Protein AF-0000000068163350 (afdb_homodimer)

Secondary structure (DSSP, 8-state):
------EEEEE--GGGHHHHHHHHHHHHHTTSSS-HHHHHS-TTS-HHHHHHHHHHHHT--PPTTTS-TT-GGGEEEEEETT--EEEEEEEEEGGGS-HHHHHHHHHHHHHHHH---HHHHHHHHHHHHHHHHHHGGGTTSTT-EEEEEEEE-GGGTTTTHHHHHHHHHHHHHHHTT-SEEEEEEETT-HHHHHHHHHTT-EEEEEEE-HHHHHHHSSSEEEEEEEE--/------EEEEE--GGGHHHHHHHHHHHHHTTSSS-HHHHHS-TTS-HHHHHHHHHHHHT--PPTTTS-TT-GGGEEEEEETT--EEEEEEEEEGGGS-HHHHHHHHHHHHHHHH---HHHHHHHHHHHHHHHHHHGGG-SSTTEEEEEEEEE-GGGTTTTHHHHHHHHHHHHHHHTT-SEEEEEEETT-HHHHHHHHHTT-EEEEEEE-HHHHHHHSSSEEEEEEEE--

Radius of gyration: 25.05 Å; Cα contacts (8 Å, |Δi|>4): 836; chains: 2; bounding box: 51×84×63 Å

pLDDT: mean 87.74, std 12.0, range [38.09, 98.81]

Structure (mmCIF, N/CA/C/O backbone):
data_AF-0000000068163350-model_v1
#
loop_
_entity.id
_entity.type
_entity.pdbx_description
1 polymer 'Acetyltransferase, GNAT superfamily protein'
#
loop_
_atom_site.group_PDB
_atom_site.id
_atom_site.type_symbol
_atom_site.label_atom_id
_atom_site.label_alt_id
_atom_site.label_comp_id
_atom_site.label_asym_id
_atom_site.label_entity_id
_atom_site.label_seq_id
_atom_site.pdbx_PDB_ins_code
_atom_site.Cartn_x
_atom_site.Cartn_y
_atom_site.Cartn_z
_atom_site.occupancy
_atom_site.B_iso_or_equiv
_atom_site.auth_seq_id
_atom_site.auth_comp_id
_atom_site.auth_asym_id
_atom_site.auth_atom_id
_atom_site.pdbx_PDB_model_num
ATOM 1 N N . MET A 1 1 ? 13.766 -48.375 0.654 1 38.12 1 MET A N 1
ATOM 2 C CA . MET A 1 1 ? 14.25 -47 0.5 1 38.12 1 MET A CA 1
ATOM 3 C C . MET A 1 1 ? 13.414 -46.25 -0.526 1 38.12 1 MET A C 1
ATOM 5 O O . MET A 1 1 ? 13.406 -46.594 -1.707 1 38.12 1 MET A O 1
ATOM 9 N N . SER A 1 2 ? 12.18 -45.844 -0.335 1 43.16 2 SER A N 1
ATOM 10 C CA . SER A 1 2 ? 11.203 -45.375 -1.315 1 43.16 2 SER A CA 1
ATOM 11 C C . SER A 1 2 ? 11.812 -44.375 -2.285 1 43.16 2 SER A C 1
ATOM 13 O O . SER A 1 2 ? 12.555 -43.5 -1.875 1 43.16 2 SER A O 1
ATOM 15 N N . ALA A 1 3 ? 12.133 -44.719 -3.373 1 49.19 3 ALA A N 1
ATOM 16 C CA . ALA A 1 3 ? 12.852 -44 -4.426 1 49.19 3 ALA A CA 1
ATOM 17 C C . ALA A 1 3 ? 12.414 -42.562 -4.488 1 49.19 3 ALA A C 1
ATOM 19 O O . ALA A 1 3 ? 11.219 -42.25 -4.578 1 49.19 3 ALA A O 1
ATOM 20 N N . SER A 1 4 ? 13.055 -41.594 -3.83 1 62.38 4 SER A N 1
ATOM 21 C CA . SER A 1 4 ? 12.805 -40.156 -3.846 1 62.38 4 SER A CA 1
ATOM 22 C C . SER A 1 4 ? 12.422 -39.688 -5.242 1 62.38 4 SER A C 1
ATOM 24 O O . SER A 1 4 ? 13.133 -39.938 -6.211 1 62.38 4 SER A O 1
ATOM 26 N N . THR A 1 5 ? 11.047 -39.531 -5.512 1 73.94 5 THR A N 1
ATOM 27 C CA . THR A 1 5 ? 10.539 -39 -6.773 1 73.94 5 THR A CA 1
ATOM 28 C C . THR A 1 5 ? 11.406 -37.844 -7.273 1 73.94 5 THR A C 1
ATOM 30 O O . THR A 1 5 ? 11.727 -36.938 -6.512 1 73.94 5 THR A O 1
ATOM 33 N N . LYS A 1 6 ? 12.039 -38.125 -8.344 1 87.94 6 LYS A N 1
ATOM 34 C CA . LYS A 1 6 ? 12.836 -37.062 -8.969 1 87.94 6 LYS A CA 1
ATOM 35 C C . LYS A 1 6 ? 11.953 -36.094 -9.766 1 87.94 6 LYS A C 1
ATOM 37 O O . LYS A 1 6 ? 11.055 -36.531 -10.5 1 87.94 6 LYS A O 1
ATOM 42 N N . PHE A 1 7 ? 11.977 -34.812 -9.484 1 96.81 7 PHE A N 1
ATOM 43 C CA . PHE A 1 7 ? 11.211 -33.812 -10.188 1 96.81 7 PHE A CA 1
ATOM 44 C C . PHE A 1 7 ? 12.109 -33 -11.117 1 96.81 7 PHE A C 1
ATOM 46 O O . PHE A 1 7 ? 13.297 -32.812 -10.844 1 96.81 7 PHE A O 1
ATOM 53 N N . THR A 1 8 ? 11.594 -32.656 -12.273 1 97.31 8 THR A N 1
ATOM 54 C CA . THR A 1 8 ? 12.211 -31.656 -13.156 1 97.31 8 THR A CA 1
ATOM 55 C C . THR A 1 8 ? 11.281 -30.469 -13.359 1 97.31 8 THR A C 1
ATOM 57 O O . THR A 1 8 ? 10.07 -30.578 -13.195 1 97.31 8 THR A O 1
ATOM 60 N N . VAL A 1 9 ? 11.875 -29.312 -13.57 1 98.44 9 VAL A N 1
ATOM 61 C CA . VAL A 1 9 ? 11.094 -28.109 -13.82 1 98.44 9 VAL A CA 1
ATOM 62 C C . VAL A 1 9 ? 11.281 -27.672 -15.273 1 98.44 9 VAL A C 1
ATOM 64 O O . VAL A 1 9 ? 12.398 -27.688 -15.797 1 98.44 9 VAL A O 1
ATOM 67 N N . ARG A 1 10 ? 10.211 -27.328 -15.914 1 98.12 10 ARG A N 1
ATOM 68 C CA . ARG A 1 10 ? 10.242 -26.828 -17.281 1 98.12 10 ARG A CA 1
ATOM 69 C C . ARG A 1 10 ? 9.32 -25.625 -17.453 1 98.12 10 ARG A C 1
ATOM 71 O O . ARG A 1 10 ? 8.453 -25.391 -16.609 1 98.12 10 ARG A O 1
ATOM 78 N N . ALA A 1 11 ? 9.578 -24.891 -18.578 1 97.5 11 ALA A N 1
ATOM 79 C CA . ALA A 1 11 ? 8.609 -23.875 -18.969 1 97.5 11 ALA A CA 1
ATOM 80 C C . ALA A 1 11 ? 7.266 -24.516 -19.328 1 97.5 11 ALA A C 1
ATOM 82 O O . ALA A 1 11 ? 7.219 -25.625 -19.875 1 97.5 11 ALA A O 1
ATOM 83 N N . ALA A 1 12 ? 6.238 -23.781 -19.062 1 97.25 12 ALA A N 1
ATOM 84 C CA . ALA A 1 12 ? 4.906 -24.281 -19.391 1 97.25 12 ALA A CA 1
ATOM 85 C C . ALA A 1 12 ? 4.648 -24.219 -20.891 1 97.25 12 ALA A C 1
ATOM 87 O O . ALA A 1 12 ? 5.34 -23.5 -21.609 1 97.25 12 ALA A O 1
ATOM 88 N N . THR A 1 13 ? 3.717 -25.062 -21.344 1 95.44 13 THR A N 1
ATOM 89 C CA . THR A 1 13 ? 3.141 -25 -22.688 1 95.44 13 THR A CA 1
ATOM 90 C C . THR A 1 13 ? 1.628 -24.797 -22.609 1 95.44 13 THR A C 1
ATOM 92 O O . THR A 1 13 ? 1.036 -24.891 -21.531 1 95.44 13 THR A O 1
ATOM 95 N N . ARG A 1 14 ? 1.037 -24.594 -23.766 1 94.5 14 ARG A N 1
ATOM 96 C CA . ARG A 1 14 ? -0.408 -24.406 -23.844 1 94.5 14 ARG A CA 1
ATOM 97 C C . ARG A 1 14 ? -1.145 -25.625 -23.281 1 94.5 14 ARG A C 1
ATOM 99 O O . ARG A 1 14 ? -2.223 -25.484 -22.703 1 94.5 14 ARG A O 1
ATOM 106 N N . GLU A 1 15 ? -0.552 -26.75 -23.422 1 96.88 15 GLU A N 1
ATOM 107 C CA . GLU A 1 15 ? -1.179 -28 -22.984 1 96.88 15 GLU A CA 1
ATOM 108 C C . GLU A 1 15 ? -1.305 -28.047 -21.469 1 96.88 15 GLU A C 1
ATOM 110 O O . GLU A 1 15 ? -2.078 -28.844 -20.938 1 96.88 15 GLU A O 1
ATOM 115 N N . ASP A 1 16 ? -0.624 -27.188 -20.781 1 98.12 16 ASP A N 1
ATOM 116 C CA . ASP A 1 16 ? -0.662 -27.172 -19.312 1 98.12 16 ASP A CA 1
ATOM 117 C C . ASP A 1 16 ? -1.823 -26.312 -18.812 1 98.12 16 ASP A C 1
ATOM 119 O O . ASP A 1 16 ? -2.02 -26.188 -17.594 1 98.12 16 ASP A O 1
ATOM 123 N N . GLY A 1 17 ? -2.607 -25.75 -19.641 1 97.81 17 GLY A N 1
ATOM 124 C CA . GLY A 1 17 ? -3.639 -24.781 -19.328 1 97.81 17 GLY A CA 1
ATOM 125 C C . GLY A 1 17 ? -4.512 -25.188 -18.156 1 97.81 17 GLY A C 1
ATOM 126 O O . GLY A 1 17 ? -4.559 -24.484 -17.141 1 97.81 17 GLY A O 1
ATOM 127 N N . PRO A 1 18 ? -5.184 -26.328 -18.25 1 98.19 18 PRO A N 1
ATOM 128 C CA . PRO A 1 18 ? -6.066 -26.766 -17.172 1 98.19 18 PRO A CA 1
ATOM 129 C C . PRO A 1 18 ? -5.32 -26.969 -15.852 1 98.19 18 PRO A C 1
ATOM 131 O O . PRO A 1 18 ? -5.84 -26.656 -14.781 1 98.19 18 PRO A O 1
ATOM 134 N N . PHE A 1 19 ? -4.168 -27.516 -15.984 1 98.5 19 PHE A N 1
ATOM 135 C CA . PHE A 1 19 ? -3.377 -27.734 -14.781 1 98.5 19 PHE A CA 1
ATOM 136 C C . PHE A 1 19 ? -3 -26.391 -14.148 1 98.5 19 PHE A C 1
ATOM 138 O O . PHE A 1 19 ? -3.07 -26.25 -12.922 1 98.5 19 PHE A O 1
ATOM 145 N N . LEU A 1 20 ? -2.576 -25.406 -14.969 1 98.56 20 LEU A N 1
ATOM 146 C CA . LEU A 1 20 ? -2.201 -24.094 -14.461 1 98.56 20 LEU A CA 1
ATOM 147 C C . LEU A 1 20 ? -3.408 -23.375 -13.867 1 98.56 20 LEU A C 1
ATOM 149 O O . LEU A 1 20 ? -3.271 -22.625 -12.898 1 98.56 20 LEU A O 1
ATOM 153 N N . ALA A 1 21 ? -4.555 -23.625 -14.391 1 98.06 21 ALA A N 1
ATOM 154 C CA . ALA A 1 21 ? -5.781 -23.109 -13.797 1 98.06 21 ALA A CA 1
ATOM 155 C C . ALA A 1 21 ? -5.984 -23.656 -12.391 1 98.06 21 ALA A C 1
ATOM 157 O O . ALA A 1 21 ? -6.379 -22.938 -11.477 1 98.06 21 ALA A O 1
ATOM 158 N N . TRP A 1 22 ? -5.707 -24.938 -12.297 1 98 22 TRP A N 1
ATOM 159 C CA . TRP A 1 22 ? -5.766 -25.547 -10.969 1 98 22 TRP A CA 1
ATOM 160 C C . TRP A 1 22 ? -4.766 -24.875 -10.031 1 98 22 TRP A C 1
ATOM 162 O O . TRP A 1 22 ? -5.094 -24.594 -8.875 1 98 22 TRP A O 1
ATOM 172 N N . VAL A 1 23 ? -3.572 -24.625 -10.484 1 98.25 23 VAL A N 1
ATOM 173 C CA . VAL A 1 23 ? -2.547 -23.969 -9.68 1 98.25 23 VAL A CA 1
ATOM 174 C C . VAL A 1 23 ? -3.029 -22.594 -9.234 1 98.25 23 VAL A C 1
ATOM 176 O O . VAL A 1 23 ? -2.92 -22.234 -8.062 1 98.25 23 VAL A O 1
ATOM 179 N N . LEU A 1 24 ? -3.529 -21.859 -10.18 1 96.62 24 LEU A N 1
ATOM 180 C CA . LEU A 1 24 ? -4.055 -20.531 -9.906 1 96.62 24 LEU A CA 1
ATOM 181 C C . LEU A 1 24 ? -5.121 -20.578 -8.82 1 96.62 24 LEU A C 1
ATOM 183 O O . LEU A 1 24 ? -5.074 -19.797 -7.871 1 96.62 24 LEU A O 1
ATOM 187 N N . LEU A 1 25 ? -6.02 -21.469 -8.961 1 95.56 25 LEU A N 1
ATOM 188 C CA . LEU A 1 25 ? -7.129 -21.578 -8.016 1 95.56 25 LEU A CA 1
ATOM 189 C C . LEU A 1 25 ? -6.625 -21.984 -6.633 1 95.56 25 LEU A C 1
ATOM 191 O O . LEU A 1 25 ? -7.008 -21.375 -5.633 1 95.56 25 LEU A O 1
ATOM 195 N N . GLN A 1 26 ? -5.789 -22.984 -6.594 1 95.06 26 GLN A N 1
ATOM 196 C CA . GLN A 1 26 ? -5.289 -23.484 -5.32 1 95.06 26 GLN A CA 1
ATOM 197 C C . GLN A 1 26 ? -4.445 -22.438 -4.609 1 95.06 26 GLN A C 1
ATOM 199 O O . GLN A 1 26 ? -4.57 -22.234 -3.4 1 95.06 26 GLN A O 1
ATOM 204 N N . ALA A 1 27 ? -3.564 -21.859 -5.371 1 94.75 27 ALA A N 1
ATOM 205 C CA . ALA A 1 27 ? -2.732 -20.812 -4.793 1 94.75 27 ALA A CA 1
ATOM 206 C C . ALA A 1 27 ? -3.586 -19.656 -4.27 1 94.75 27 ALA A C 1
ATOM 208 O O . ALA A 1 27 ? -3.303 -19.094 -3.211 1 94.75 27 ALA A O 1
ATOM 209 N N . GLY A 1 28 ? -4.59 -19.234 -4.992 1 91.69 28 GLY A N 1
ATOM 210 C CA . GLY A 1 28 ? -5.477 -18.156 -4.594 1 91.69 28 GLY A CA 1
ATOM 211 C C . GLY A 1 28 ? -6.258 -18.469 -3.332 1 91.69 28 GLY A C 1
ATOM 212 O O . GLY A 1 28 ? -6.77 -17.547 -2.676 1 91.69 28 GLY A O 1
ATOM 213 N N . ARG A 1 29 ? -6.395 -19.719 -2.986 1 90.44 29 ARG A N 1
ATOM 214 C CA . ARG A 1 29 ? -7.125 -20.141 -1.798 1 90.44 29 ARG A CA 1
ATOM 215 C C . ARG A 1 29 ? -6.238 -20.094 -0.559 1 90.44 29 ARG A C 1
ATOM 217 O O . ARG A 1 29 ? -6.734 -19.953 0.561 1 90.44 29 ARG A O 1
ATOM 224 N N . SER A 1 30 ? -4.938 -20.125 -0.828 1 89.81 30 SER A N 1
ATOM 225 C CA . SER A 1 30 ? -4.031 -20.281 0.304 1 89.81 30 SER A CA 1
ATOM 226 C C . SER A 1 30 ? -4.453 -21.453 1.183 1 89.81 30 SER A C 1
ATOM 228 O O . SER A 1 30 ? -4.605 -22.578 0.696 1 89.81 30 SER A O 1
ATOM 230 N N . GLN A 1 31 ? -4.668 -21.25 2.543 1 86.38 31 GLN A N 1
ATOM 231 C CA . GLN A 1 31 ? -5.062 -22.344 3.441 1 86.38 31 GLN A CA 1
ATOM 232 C C . GLN A 1 31 ? -6.578 -22.391 3.613 1 86.38 31 GLN A C 1
ATOM 234 O O . GLN A 1 31 ? -7.094 -23.203 4.379 1 86.38 31 GLN A O 1
ATOM 239 N N . HIS A 1 32 ? -7.312 -21.578 2.881 1 87.12 32 HIS A N 1
ATOM 240 C CA . HIS A 1 32 ? -8.758 -21.438 3.045 1 87.12 32 HIS A CA 1
ATOM 241 C C . HIS A 1 32 ? -9.5 -22.281 2.008 1 87.12 32 HIS A C 1
ATOM 243 O O . HIS A 1 32 ? -8.953 -22.594 0.95 1 87.12 32 HIS A O 1
ATOM 249 N N . PRO A 1 33 ? -10.75 -22.625 2.35 1 86.12 33 PRO A N 1
ATOM 250 C CA . PRO A 1 33 ? -11.531 -23.391 1.381 1 86.12 33 PRO A CA 1
ATOM 251 C C . PRO A 1 33 ? -11.922 -22.562 0.154 1 86.12 33 PRO A C 1
ATOM 253 O O . PRO A 1 33 ? -12.125 -23.125 -0.928 1 86.12 33 PRO A O 1
ATOM 256 N N . ARG A 1 34 ? -12.117 -21.281 0.378 1 86.75 34 ARG A N 1
ATOM 257 C 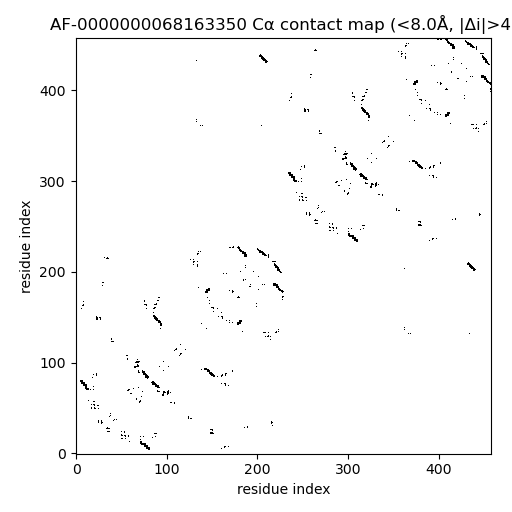CA . ARG A 1 34 ? -12.359 -20.328 -0.693 1 86.75 34 ARG A CA 1
ATOM 258 C C . ARG A 1 34 ? -11.336 -19.188 -0.657 1 86.75 34 ARG A C 1
ATOM 260 O O . ARG A 1 34 ? -10.867 -18.812 0.416 1 86.75 34 ARG A O 1
ATOM 267 N N . GLY A 1 35 ? -11.055 -18.812 -1.9 1 85.25 35 GLY A N 1
ATOM 268 C CA . GLY A 1 35 ? -10.031 -17.797 -1.957 1 85.25 35 GLY A CA 1
ATOM 269 C C . GLY A 1 35 ? -10.336 -16.688 -2.959 1 85.25 35 GLY A C 1
ATOM 270 O O . GLY A 1 35 ? -11.5 -16.328 -3.148 1 85.25 35 GLY A O 1
ATOM 271 N N . LEU A 1 36 ? -9.336 -16.203 -3.486 1 83.06 36 LEU A N 1
ATOM 272 C CA . LEU A 1 36 ? -9.352 -14.992 -4.305 1 83.06 36 LEU A CA 1
ATOM 273 C C . LEU A 1 36 ? -10.359 -15.117 -5.445 1 83.06 36 LEU A C 1
ATOM 275 O O . LEU A 1 36 ? -11.258 -14.289 -5.578 1 83.06 36 LEU A O 1
ATOM 279 N N . PHE A 1 37 ? -10.297 -16.125 -6.195 1 88.75 37 PHE A N 1
ATOM 280 C CA . PHE A 1 37 ? -11.062 -16.219 -7.434 1 88.75 37 PHE A CA 1
ATOM 281 C C . PHE A 1 37 ? -12.508 -16.609 -7.152 1 88.75 37 PHE A C 1
ATOM 283 O O . PHE A 1 37 ? -13.422 -16.156 -7.852 1 88.75 37 PHE A O 1
ATOM 290 N N . GLU A 1 38 ? -12.703 -17.438 -6.152 1 87.12 38 GLU A N 1
ATOM 291 C CA . GLU A 1 38 ? -14.062 -17.766 -5.754 1 87.12 38 GLU A CA 1
ATOM 292 C C . GLU A 1 38 ? -14.805 -16.531 -5.234 1 87.12 38 GLU A C 1
ATOM 294 O O . GLU A 1 38 ? -16.016 -16.391 -5.445 1 87.12 38 GLU A O 1
ATOM 299 N N . ARG A 1 39 ? -14.109 -15.734 -4.633 1 80.06 39 ARG A N 1
ATOM 300 C CA . ARG A 1 39 ? -14.734 -14.57 -4.012 1 80.06 39 ARG A CA 1
ATOM 301 C C . ARG A 1 39 ? -14.93 -13.445 -5.027 1 80.06 39 ARG A C 1
ATOM 303 O O . ARG A 1 39 ? -15.922 -12.711 -4.965 1 80.06 39 ARG A O 1
ATOM 310 N N . VAL A 1 40 ? -14.016 -13.266 -5.895 1 78 40 VAL A N 1
ATOM 311 C CA . VAL A 1 40 ? -14.086 -12.203 -6.887 1 78 40 VAL A CA 1
ATOM 312 C C . VAL A 1 40 ? -15.109 -12.555 -7.957 1 78 40 VAL A C 1
ATOM 314 O O . VAL A 1 40 ? -15.914 -11.703 -8.367 1 78 40 VAL A O 1
ATOM 317 N N . LEU A 1 41 ? -15.023 -13.742 -8.453 1 82.62 41 LEU A N 1
ATOM 318 C CA . LEU A 1 41 ? -15.914 -14.148 -9.531 1 82.62 41 LEU A CA 1
ATOM 319 C C . LEU A 1 41 ? -17.281 -14.547 -8.992 1 82.62 41 LEU A C 1
ATOM 321 O O . LEU A 1 41 ? -18.25 -14.672 -9.75 1 82.62 41 LEU A O 1
ATOM 325 N N . GLY A 1 42 ? -17.328 -14.461 -7.699 1 73.06 42 GLY A N 1
ATOM 326 C CA . GLY A 1 42 ? -18.625 -14.672 -7.07 1 73.06 42 GLY A CA 1
ATOM 327 C C . GLY A 1 42 ? -18.953 -16.141 -6.852 1 73.06 42 GLY A C 1
ATOM 328 O O . GLY A 1 42 ? -18.234 -17.016 -7.332 1 73.06 42 GLY A O 1
ATOM 329 N N . SER A 1 43 ? -20 -16.328 -6.105 1 72.62 43 SER A N 1
ATOM 330 C CA . SER A 1 43 ? -20.422 -17.641 -5.648 1 72.62 43 SER A CA 1
ATOM 331 C C . SER A 1 43 ? -21.281 -18.344 -6.695 1 72.62 43 SER A C 1
ATOM 333 O O . SER A 1 43 ? -21.766 -19.453 -6.461 1 72.62 43 SER A O 1
ATOM 335 N N . LYS A 1 44 ? -21.312 -17.766 -7.84 1 79.38 44 LYS A N 1
ATOM 336 C CA . LYS A 1 44 ? -22.281 -18.359 -8.758 1 79.38 44 LYS A CA 1
ATOM 337 C C . LYS A 1 44 ? -21.641 -19.484 -9.578 1 79.38 44 LYS A C 1
ATOM 339 O O . LYS A 1 44 ? -22.344 -20.234 -10.25 1 79.38 44 LYS A O 1
ATOM 344 N N . TYR A 1 45 ? -20.438 -19.656 -9.555 1 89.69 45 TYR A N 1
ATOM 345 C CA . TYR A 1 45 ? -19.766 -20.688 -10.344 1 89.69 45 TYR A CA 1
ATOM 346 C C . TYR A 1 45 ? -19.375 -21.875 -9.477 1 89.69 45 TYR A C 1
ATOM 348 O O . TYR A 1 45 ? -18.938 -21.703 -8.336 1 89.69 45 TYR A O 1
ATOM 356 N N . THR A 1 46 ? -19.609 -23.062 -10.047 1 92.25 46 THR A N 1
ATOM 357 C CA . THR A 1 46 ? -19.016 -24.25 -9.445 1 92.25 46 THR A CA 1
ATOM 358 C C . THR A 1 46 ? -17.5 -24.234 -9.602 1 92.25 46 THR A C 1
ATOM 360 O O . THR A 1 46 ? -16.953 -23.422 -10.359 1 92.25 46 THR A O 1
ATOM 363 N N . GLU A 1 47 ? -16.828 -25.062 -8.844 1 93.5 47 GLU A N 1
ATOM 364 C CA . GLU A 1 47 ? -15.375 -25.141 -8.977 1 93.5 47 GLU A CA 1
ATOM 365 C C . GLU A 1 47 ? -14.977 -25.5 -10.406 1 93.5 47 GLU A C 1
ATOM 367 O O . GLU A 1 47 ? -14.008 -24.953 -10.938 1 93.5 47 GLU A O 1
ATOM 372 N N . GLU A 1 48 ? -15.711 -26.453 -10.992 1 95.25 48 GLU A N 1
ATOM 373 C CA . GLU A 1 48 ? -15.422 -26.859 -12.367 1 95.25 48 GLU A CA 1
ATOM 374 C C . GLU A 1 48 ? -15.547 -25.672 -13.328 1 95.25 48 GLU A C 1
ATOM 376 O O . GLU A 1 48 ? -14.719 -25.516 -14.227 1 95.25 48 GLU A O 1
ATOM 381 N N . GLN A 1 49 ? -16.547 -24.938 -13.164 1 95 49 GLN A N 1
ATOM 382 C CA . GLN A 1 49 ? -16.766 -23.766 -14 1 95 49 GLN A CA 1
ATOM 383 C C . GLN A 1 49 ? -15.664 -22.719 -13.781 1 95 49 GLN A C 1
ATOM 385 O O . GLN A 1 49 ? -15.203 -22.094 -14.742 1 95 49 GLN A O 1
ATOM 390 N N . LEU A 1 50 ? -15.297 -22.562 -12.555 1 95.25 50 LEU A N 1
ATOM 391 C CA . LEU A 1 50 ? -14.227 -21.625 -12.234 1 95.25 50 LEU A CA 1
ATOM 392 C C . LEU A 1 50 ? -12.922 -22.047 -12.914 1 95.25 50 LEU A C 1
ATOM 394 O O . LEU A 1 50 ? -12.211 -21.219 -13.469 1 95.25 50 LEU A O 1
ATOM 398 N N . LEU A 1 51 ? -12.695 -23.312 -12.875 1 97.12 51 LEU A N 1
ATOM 399 C CA . LEU A 1 51 ? -11.484 -23.828 -13.5 1 97.12 51 LEU A CA 1
ATOM 400 C C . LEU A 1 51 ? -11.508 -23.578 -15.008 1 97.12 51 LEU A C 1
ATOM 402 O O . LEU A 1 51 ? -10.477 -23.312 -15.617 1 97.12 51 LEU A O 1
ATOM 406 N N . THR A 1 52 ? -12.648 -23.688 -15.594 1 97 52 THR A N 1
ATOM 407 C CA . THR A 1 52 ? -12.797 -23.406 -17.016 1 97 52 THR A CA 1
ATOM 408 C C . THR A 1 52 ? -12.508 -21.938 -17.312 1 97 52 THR A C 1
ATOM 410 O O . THR A 1 52 ? -11.781 -21.609 -18.25 1 97 52 THR A O 1
ATOM 413 N N . ILE A 1 53 ? -13.055 -21.078 -16.484 1 96.38 53 ILE A N 1
ATOM 414 C CA . ILE A 1 53 ? -12.828 -19.641 -16.656 1 96.38 53 ILE A CA 1
ATOM 415 C C . ILE A 1 53 ? -11.344 -19.328 -16.484 1 96.38 53 ILE A C 1
ATOM 417 O O . ILE A 1 53 ? -10.766 -18.609 -17.297 1 96.38 53 ILE A O 1
ATOM 421 N N . LEU A 1 54 ? -10.758 -19.875 -15.438 1 96.94 54 LEU A N 1
ATOM 422 C CA . LEU A 1 54 ? -9.344 -19.625 -15.18 1 96.94 54 LEU A CA 1
ATOM 423 C C . LEU A 1 54 ? -8.477 -20.156 -16.312 1 96.94 54 LEU A C 1
ATOM 425 O O . LEU A 1 54 ? -7.441 -19.578 -16.641 1 96.94 54 LEU A O 1
ATOM 429 N N . THR A 1 55 ? -8.883 -21.297 -16.922 1 97.88 55 THR A N 1
ATOM 430 C CA . THR A 1 55 ? -8.172 -21.828 -18.078 1 97.88 55 THR A CA 1
ATOM 431 C C . THR A 1 55 ? -8.211 -20.828 -19.234 1 97.88 55 THR A C 1
ATOM 433 O O . THR A 1 55 ? -7.215 -20.656 -19.938 1 97.88 55 THR A O 1
ATOM 436 N N . ASP A 1 56 ? -9.305 -20.188 -19.391 1 96 56 ASP A N 1
ATOM 437 C CA . ASP A 1 56 ? -9.422 -19.172 -20.438 1 96 56 ASP A CA 1
ATOM 438 C C . ASP A 1 56 ? -8.453 -18.016 -20.188 1 96 56 ASP A C 1
ATOM 440 O O . ASP A 1 56 ? -7.906 -17.453 -21.141 1 96 56 ASP A O 1
ATOM 444 N N . PHE A 1 57 ? -8.289 -17.641 -18.938 1 94.94 57 PHE A N 1
ATOM 445 C CA . PHE A 1 57 ? -7.328 -16.594 -18.625 1 94.94 57 PHE A CA 1
ATOM 446 C C . PHE A 1 57 ? -5.91 -17.047 -18.984 1 94.94 57 PHE A C 1
ATOM 448 O O . PHE A 1 57 ? -5.125 -16.266 -19.516 1 94.94 57 PHE A O 1
ATOM 455 N N . ILE A 1 58 ? -5.629 -18.266 -18.688 1 95.56 58 ILE A N 1
ATOM 456 C CA . ILE A 1 58 ? -4.301 -18.828 -18.891 1 95.56 58 ILE A CA 1
ATOM 457 C C . ILE A 1 58 ? -3.996 -18.906 -20.391 1 95.56 58 ILE A C 1
ATOM 459 O O . ILE A 1 58 ? -2.885 -18.594 -20.812 1 95.56 58 ILE A O 1
ATOM 463 N N . LEU A 1 59 ? -4.98 -19.266 -21.141 1 94.69 59 LEU A N 1
ATOM 464 C CA . LEU A 1 59 ? -4.773 -19.516 -22.547 1 94.69 59 LEU A CA 1
ATOM 465 C C . LEU A 1 59 ? -5.102 -18.281 -23.391 1 94.69 59 LEU A C 1
ATOM 467 O O . LEU A 1 59 ? -5.379 -18.391 -24.578 1 94.69 59 LEU A O 1
ATOM 471 N N . ASP A 1 60 ? -5.156 -17.219 -22.672 1 86.31 60 ASP A N 1
ATOM 472 C CA . ASP A 1 60 ? -5.43 -15.977 -23.391 1 86.31 60 ASP A CA 1
ATOM 473 C C . ASP A 1 60 ? -4.531 -15.844 -24.625 1 86.31 60 ASP A C 1
ATOM 475 O O . ASP A 1 60 ? -3.367 -16.234 -24.594 1 86.31 60 ASP A O 1
ATOM 479 N N . GLU A 1 61 ? -5.043 -15.266 -25.734 1 79.25 61 GLU A N 1
ATOM 480 C CA . GLU A 1 61 ? -4.379 -15.234 -27.031 1 79.25 61 GLU A CA 1
ATOM 481 C C . GLU A 1 61 ? -3.578 -13.945 -27.219 1 79.25 61 GLU A C 1
ATOM 483 O O . GLU A 1 61 ? -3.195 -13.602 -28.328 1 79.25 61 GLU A O 1
ATOM 488 N N . SER A 1 62 ? -3.498 -13.258 -26.188 1 72.75 62 SER A N 1
ATOM 489 C CA . SER A 1 62 ? -2.676 -12.055 -26.297 1 72.75 62 SER A CA 1
ATOM 490 C C . SER A 1 62 ? -1.261 -12.391 -26.75 1 72.75 62 SER A C 1
ATOM 492 O O . SER A 1 62 ? -0.767 -13.492 -26.5 1 72.75 62 SER A O 1
ATOM 494 N N . PRO A 1 63 ? -0.787 -11.398 -27.656 1 64.94 63 PRO A N 1
ATOM 495 C CA . PRO A 1 63 ? 0.607 -11.633 -28.031 1 64.94 63 PRO A CA 1
ATOM 496 C C . PRO A 1 63 ? 1.527 -11.805 -26.828 1 64.94 63 PRO A C 1
ATOM 498 O O . PRO A 1 63 ? 1.241 -11.281 -25.75 1 64.94 63 PRO A O 1
ATOM 501 N N . GLU A 1 64 ? 2.561 -12.555 -27.125 1 59.41 64 GLU A N 1
ATOM 502 C CA . GLU A 1 64 ? 3.562 -12.781 -26.094 1 59.41 64 GLU A CA 1
ATOM 503 C C . GLU A 1 64 ? 4.078 -11.469 -25.516 1 59.41 64 GLU A C 1
ATOM 505 O O . GLU A 1 64 ? 4.395 -10.539 -26.266 1 59.41 64 GLU A O 1
ATOM 510 N N . GLY A 1 65 ? 4.125 -11.281 -24.328 1 60.75 65 GLY A N 1
ATOM 511 C CA . GLY A 1 65 ? 4.648 -10.094 -23.672 1 60.75 65 GLY A CA 1
ATOM 512 C C . GLY A 1 65 ? 3.564 -9.102 -23.281 1 60.75 65 GLY A C 1
ATOM 513 O O . GLY A 1 65 ? 3.812 -8.172 -22.516 1 60.75 65 GLY A O 1
ATOM 514 N N . THR A 1 66 ? 2.408 -9.281 -23.859 1 65.56 66 THR A N 1
ATOM 515 C CA . THR A 1 66 ? 1.397 -8.258 -23.609 1 65.56 66 THR A CA 1
ATOM 516 C C . THR A 1 66 ? 0.276 -8.812 -22.734 1 65.56 66 THR A C 1
ATOM 518 O O . THR A 1 66 ? -0.586 -8.062 -22.266 1 65.56 66 THR A O 1
ATOM 521 N N . GLY A 1 67 ? 0.388 -10.055 -22.5 1 81.62 67 GLY A N 1
ATOM 522 C CA . GLY A 1 67 ? -0.708 -10.641 -21.75 1 81.62 67 GLY A CA 1
ATOM 523 C C . GLY A 1 67 ? -0.598 -10.383 -20.25 1 81.62 67 GLY A C 1
ATOM 524 O O . GLY A 1 67 ? 0.25 -9.609 -19.812 1 81.62 67 GLY A O 1
ATOM 525 N N . SER A 1 68 ? -1.625 -10.867 -19.562 1 90.06 68 SER A N 1
ATOM 526 C CA . SER A 1 68 ? -1.627 -10.758 -18.109 1 90.06 68 SER A CA 1
ATOM 527 C C . SER A 1 68 ? -0.662 -11.75 -17.469 1 90.06 68 SER A C 1
ATOM 529 O O . SER A 1 68 ? -0.041 -12.555 -18.172 1 90.06 68 SER A O 1
ATOM 531 N N . PHE A 1 69 ? -0.502 -11.594 -16.234 1 90.06 69 PHE A N 1
ATOM 532 C CA . PHE A 1 69 ? 0.391 -12.484 -15.492 1 90.06 69 PHE A CA 1
ATOM 533 C C . PHE A 1 69 ? -0.109 -13.922 -15.547 1 90.06 69 PHE A C 1
ATOM 535 O O . PHE A 1 69 ? 0.646 -14.859 -15.281 1 90.06 69 PHE A O 1
ATOM 542 N N . THR A 1 70 ? -1.335 -14.117 -15.984 1 94.19 70 THR A N 1
ATOM 543 C CA . THR A 1 70 ? -1.916 -15.453 -16.016 1 94.19 70 THR A CA 1
ATOM 544 C C . THR A 1 70 ? -1.519 -16.203 -17.281 1 94.19 70 THR A C 1
ATOM 546 O O . THR A 1 70 ? -1.721 -17.406 -17.391 1 94.19 70 THR A O 1
ATOM 549 N N . HIS A 1 71 ? -0.961 -15.477 -18.234 1 94.06 71 HIS A N 1
ATOM 550 C CA . HIS A 1 71 ? -0.612 -16.109 -19.5 1 94.06 71 HIS A CA 1
ATOM 551 C C . HIS A 1 71 ? 0.323 -17.297 -19.297 1 94.06 71 HIS A C 1
ATOM 553 O O . HIS A 1 71 ? 1.312 -17.188 -18.562 1 94.06 71 HIS A O 1
ATOM 559 N N . TRP A 1 72 ? 0.084 -18.375 -20.016 1 94.5 72 TRP A N 1
ATOM 560 C CA . TRP A 1 72 ? 0.797 -19.625 -19.812 1 94.5 72 TRP A CA 1
ATOM 561 C C . TRP A 1 72 ? 2.291 -19.453 -20.062 1 94.5 72 TRP A C 1
ATOM 563 O O . TRP A 1 72 ? 3.113 -20.141 -19.453 1 94.5 72 TRP A O 1
ATOM 573 N N . GLY A 1 73 ? 2.66 -18.531 -20.844 1 92.19 73 GLY A N 1
ATOM 574 C CA . GLY A 1 73 ? 4.039 -18.344 -21.266 1 92.19 73 GLY A CA 1
ATOM 575 C C . GLY A 1 73 ? 4.965 -17.938 -20.141 1 92.19 73 GLY A C 1
ATOM 576 O O . GLY A 1 73 ? 6.188 -18.062 -20.25 1 92.19 73 GLY A O 1
ATOM 577 N N . GLY A 1 74 ? 4.461 -17.531 -19 1 93.31 74 GLY A N 1
ATOM 578 C CA . GLY A 1 74 ? 5.277 -17.109 -17.875 1 93.31 74 GLY A CA 1
ATOM 579 C C . GLY A 1 74 ? 5.352 -18.156 -16.781 1 93.31 74 GLY A C 1
ATOM 580 O O . GLY A 1 74 ? 5.992 -17.938 -15.75 1 93.31 74 GLY A O 1
ATOM 581 N N . TRP A 1 75 ? 4.805 -19.328 -17.047 1 96.75 75 TRP A N 1
ATOM 582 C CA . TRP A 1 75 ? 4.66 -20.297 -15.984 1 96.75 75 TRP A CA 1
ATOM 583 C C . TRP A 1 75 ? 5.773 -21.344 -16.031 1 96.75 75 TRP A C 1
ATOM 585 O O . TRP A 1 75 ? 6.34 -21.594 -17.109 1 96.75 75 TRP A O 1
ATOM 595 N N . PHE A 1 76 ? 6.066 -21.875 -14.898 1 98.5 76 PHE A N 1
ATOM 596 C CA . PHE A 1 76 ? 6.949 -23.016 -14.688 1 98.5 76 PHE A CA 1
ATOM 597 C C . PHE A 1 76 ? 6.176 -24.219 -14.148 1 98.5 76 PHE A C 1
ATOM 599 O O . PHE A 1 76 ? 5.309 -24.062 -13.289 1 98.5 76 PHE A O 1
ATOM 606 N N . VAL A 1 77 ? 6.523 -25.359 -14.688 1 98.81 77 VAL A N 1
ATOM 607 C CA . VAL A 1 77 ? 5.852 -26.594 -14.273 1 98.81 77 VAL A CA 1
ATOM 608 C C . VAL A 1 77 ? 6.879 -27.594 -13.758 1 98.81 77 VAL A C 1
ATOM 610 O O . VAL A 1 77 ? 7.883 -27.859 -14.422 1 98.81 77 VAL A O 1
ATOM 613 N N . ALA A 1 78 ? 6.645 -28.031 -12.555 1 98.62 78 ALA A N 1
ATOM 614 C CA . ALA A 1 78 ? 7.391 -29.188 -12.047 1 98.62 78 ALA A CA 1
ATOM 615 C C . ALA A 1 78 ? 6.672 -30.484 -12.367 1 98.62 78 ALA A C 1
ATOM 617 O O . ALA A 1 78 ? 5.453 -30.594 -12.211 1 98.62 78 ALA A O 1
ATOM 618 N N . GLN A 1 79 ? 7.434 -31.453 -12.844 1 98.19 79 GLN A N 1
ATOM 619 C CA . GLN A 1 79 ? 6.82 -32.719 -13.203 1 98.19 79 GLN A CA 1
ATOM 620 C C . GLN A 1 79 ? 7.707 -33.906 -12.797 1 98.19 79 GLN A C 1
ATOM 622 O O . GLN A 1 79 ? 8.914 -33.75 -12.617 1 98.19 79 GLN A O 1
ATOM 627 N N . THR A 1 80 ? 7.039 -35.031 -12.609 1 97.25 80 THR A N 1
ATOM 628 C CA . THR A 1 80 ? 7.758 -36.281 -12.352 1 97.25 80 THR A CA 1
ATOM 629 C C . THR A 1 80 ? 8.398 -36.812 -13.633 1 97.25 80 THR A C 1
ATOM 631 O O . THR A 1 80 ? 8.188 -36.25 -14.719 1 97.25 80 THR A O 1
ATOM 634 N N . GLU A 1 81 ? 9.164 -37.812 -13.438 1 95.12 81 GLU A N 1
ATOM 635 C CA . GLU A 1 81 ? 9.852 -38.438 -14.57 1 95.12 81 GLU A CA 1
ATOM 636 C C . GLU A 1 81 ? 8.859 -38.938 -15.617 1 95.12 81 GLU A C 1
ATOM 638 O O . GLU A 1 81 ? 9.148 -38.906 -16.812 1 95.12 81 GLU A O 1
ATOM 643 N N . ASP A 1 82 ? 7.727 -39.375 -15.203 1 94.81 82 ASP A N 1
ATOM 644 C CA . ASP A 1 82 ? 6.73 -39.906 -16.109 1 94.81 82 ASP A CA 1
ATOM 645 C C . ASP A 1 82 ? 5.859 -38.812 -16.719 1 94.81 82 ASP A C 1
ATOM 647 O O . ASP A 1 82 ? 4.891 -39.094 -17.422 1 94.81 82 ASP A O 1
ATOM 651 N N . GLY A 1 83 ? 6.117 -37.562 -16.375 1 95.38 83 GLY A N 1
ATOM 652 C CA . GLY A 1 83 ? 5.441 -36.438 -17 1 95.38 83 GLY A CA 1
ATOM 653 C C . GLY A 1 83 ? 4.25 -35.938 -16.203 1 95.38 83 GLY A C 1
ATOM 654 O O . GLY A 1 83 ? 3.541 -35.031 -16.641 1 95.38 83 GLY A O 1
ATOM 655 N N . THR A 1 84 ? 4.078 -36.594 -15.039 1 97.12 84 THR A N 1
ATOM 656 C CA . THR A 1 84 ? 2.975 -36.125 -14.203 1 97.12 84 THR A CA 1
ATOM 657 C C . THR A 1 84 ? 3.266 -34.75 -13.633 1 97.12 84 THR A C 1
ATOM 659 O O . THR A 1 84 ? 4.332 -34.5 -13.062 1 97.12 84 THR A O 1
ATOM 662 N N . ARG A 1 85 ? 2.354 -33.812 -13.906 1 98.38 85 ARG A N 1
ATOM 663 C CA . ARG A 1 85 ? 2.506 -32.469 -13.383 1 98.38 85 ARG A CA 1
ATOM 664 C C . ARG A 1 85 ? 2.34 -32.438 -11.867 1 98.38 85 ARG A C 1
ATOM 666 O O . ARG A 1 85 ? 1.319 -32.875 -11.344 1 98.38 85 ARG A O 1
ATOM 673 N N . ALA A 1 86 ? 3.303 -31.891 -11.156 1 98.38 86 ALA A N 1
ATOM 674 C CA . ALA A 1 86 ? 3.34 -31.938 -9.695 1 98.38 86 ALA A CA 1
ATOM 675 C C . ALA A 1 86 ? 3.016 -30.578 -9.102 1 98.38 86 ALA A C 1
ATOM 677 O O . ALA A 1 86 ? 2.387 -30.484 -8.047 1 98.38 86 ALA A O 1
ATOM 678 N N . GLY A 1 87 ? 3.441 -29.531 -9.672 1 98.5 87 GLY A N 1
ATOM 679 C CA . GLY A 1 87 ? 3.24 -28.172 -9.188 1 98.5 87 GLY A CA 1
ATOM 680 C C . GLY A 1 87 ? 3.58 -27.109 -10.219 1 98.5 87 GLY A C 1
ATOM 681 O O . GLY A 1 87 ? 4.09 -27.422 -11.297 1 98.5 87 GLY A O 1
ATOM 682 N N . GLY A 1 88 ? 3.221 -25.891 -9.93 1 98.56 88 GLY A N 1
ATOM 683 C CA . GLY A 1 88 ? 3.496 -24.797 -10.836 1 98.56 88 GLY A CA 1
ATOM 684 C C . GLY A 1 88 ? 3.559 -23.453 -10.141 1 98.56 88 GLY A C 1
ATOM 685 O O . GLY A 1 88 ? 3.176 -23.328 -8.977 1 98.56 88 GLY A O 1
ATOM 686 N N . LEU A 1 89 ? 4.125 -22.547 -10.82 1 98.12 89 LEU A N 1
ATOM 687 C CA . LEU A 1 89 ? 4.117 -21.141 -10.43 1 98.12 89 LEU A CA 1
ATOM 688 C C . LEU A 1 89 ? 4.348 -20.234 -11.641 1 98.12 89 LEU A C 1
ATOM 690 O O . LEU A 1 89 ? 4.766 -20.703 -12.703 1 98.12 89 LEU A O 1
ATOM 694 N N . THR A 1 90 ? 3.98 -18.953 -11.492 1 96.38 90 THR A N 1
ATOM 695 C CA . THR A 1 90 ? 4.246 -18 -12.562 1 96.38 90 THR A CA 1
ATOM 696 C C . THR A 1 90 ? 5.348 -17.031 -12.164 1 96.38 90 THR A C 1
ATOM 698 O O . THR A 1 90 ? 5.508 -16.719 -10.984 1 96.38 90 THR A O 1
ATOM 701 N N . GLY A 1 91 ? 6.148 -16.672 -13.062 1 94.69 91 GLY A N 1
ATOM 702 C CA . GLY A 1 91 ? 7.156 -15.625 -12.953 1 94.69 91 GLY A CA 1
ATOM 703 C C . GLY A 1 91 ? 7.074 -14.594 -14.062 1 94.69 91 GLY A C 1
ATOM 704 O O . GLY A 1 91 ? 6.871 -14.938 -15.227 1 94.69 91 GLY A O 1
ATOM 705 N N . TYR A 1 92 ? 7.172 -13.32 -13.703 1 91.06 92 TYR A N 1
ATOM 706 C CA . TYR A 1 92 ? 7.059 -12.281 -14.719 1 91.06 92 TYR A CA 1
ATOM 707 C C . TYR A 1 92 ? 7.668 -10.977 -14.227 1 91.06 92 TYR A C 1
ATOM 709 O O . TYR A 1 92 ? 7.871 -10.789 -13.031 1 91.06 92 TYR A O 1
ATOM 717 N N . ALA A 1 93 ? 7.957 -10.156 -15.227 1 88.25 93 ALA A N 1
ATOM 718 C CA . ALA A 1 93 ? 8.359 -8.789 -14.914 1 88.25 93 ALA A CA 1
ATOM 719 C C . ALA A 1 93 ? 7.152 -7.922 -14.586 1 88.25 93 ALA A C 1
ATOM 721 O O . ALA A 1 93 ? 6.238 -7.781 -15.398 1 88.25 93 ALA A O 1
ATOM 722 N N . TYR A 1 94 ? 7.215 -7.332 -13.477 1 81.75 94 TYR A N 1
ATOM 723 C CA . TYR A 1 94 ? 6.07 -6.555 -13.016 1 81.75 94 TYR A CA 1
ATOM 724 C C . TYR A 1 94 ? 5.695 -5.477 -14.023 1 81.75 94 TYR A C 1
ATOM 726 O O . TYR A 1 94 ? 4.516 -5.273 -14.312 1 81.75 94 TYR A O 1
ATOM 734 N N . LYS A 1 95 ? 6.613 -4.773 -14.523 1 79.75 95 LYS A N 1
ATOM 735 C CA . LYS A 1 95 ? 6.402 -3.654 -15.438 1 79.75 95 LYS A CA 1
ATOM 736 C C . LYS A 1 95 ? 5.684 -4.109 -16.703 1 79.75 95 LYS A C 1
ATOM 738 O O . LYS A 1 95 ? 4.965 -3.328 -17.328 1 79.75 95 LYS A O 1
ATOM 743 N N . GLU A 1 96 ? 5.867 -5.352 -17.016 1 82.31 96 GLU A N 1
ATOM 744 C CA . GLU A 1 96 ? 5.34 -5.852 -18.281 1 82.31 96 GLU A CA 1
ATOM 745 C C . GLU A 1 96 ? 3.926 -6.398 -18.109 1 82.31 96 GLU A C 1
ATOM 747 O O . GLU A 1 96 ? 3.205 -6.582 -19.094 1 82.31 96 GLU A O 1
ATOM 752 N N . LYS A 1 97 ? 3.582 -6.645 -16.859 1 84.88 97 LYS A N 1
ATOM 753 C CA . LYS A 1 97 ? 2.289 -7.277 -16.625 1 84.88 97 LYS A CA 1
ATOM 754 C C . LYS A 1 97 ? 1.535 -6.57 -15.5 1 84.88 97 LYS A C 1
ATOM 756 O O . LYS A 1 97 ? 1.183 -7.191 -14.492 1 84.88 97 LYS A O 1
ATOM 761 N N . PRO A 1 98 ? 1.211 -5.379 -15.773 1 77.88 98 PRO A N 1
ATOM 762 C CA . PRO A 1 98 ? 0.454 -4.668 -14.734 1 77.88 98 PRO A CA 1
ATOM 763 C C . PRO A 1 98 ? -0.918 -5.285 -14.484 1 77.88 98 PRO A C 1
ATOM 765 O O . PRO A 1 98 ? -1.451 -5.992 -15.344 1 77.88 98 PRO A O 1
ATOM 768 N N . MET A 1 99 ? -1.466 -5.012 -13.336 1 79.81 99 MET A N 1
ATOM 769 C CA . MET A 1 99 ? -2.756 -5.562 -12.93 1 79.81 99 MET A CA 1
ATOM 770 C C . MET A 1 99 ? -3.857 -5.133 -13.891 1 79.81 99 MET A C 1
ATOM 772 O O . MET A 1 99 ? -4.844 -5.848 -14.07 1 79.81 99 MET A O 1
ATOM 776 N N . THR A 1 100 ? -3.631 -4.031 -14.531 1 79.56 100 THR A N 1
ATOM 777 C CA . THR A 1 100 ? -4.625 -3.531 -15.477 1 79.56 100 THR A CA 1
ATOM 778 C C . THR A 1 100 ? -4.789 -4.492 -16.656 1 79.56 100 THR A C 1
ATOM 780 O O . THR A 1 100 ? -5.875 -4.602 -17.219 1 79.56 100 THR A O 1
ATOM 783 N N . ASN A 1 101 ? -3.684 -5.164 -16.969 1 84.06 101 ASN A N 1
ATOM 784 C CA . ASN A 1 101 ? -3.795 -6.168 -18.031 1 84.06 101 ASN A CA 1
ATOM 785 C C . ASN A 1 101 ? -4.734 -7.301 -17.625 1 84.06 101 ASN A C 1
ATOM 787 O O . ASN A 1 101 ? -5.539 -7.766 -18.438 1 84.06 101 ASN A O 1
ATOM 791 N N . PHE A 1 102 ? -4.613 -7.652 -16.453 1 87.25 102 PHE A N 1
ATOM 792 C CA . PHE A 1 102 ? -5.488 -8.727 -15.977 1 87.25 102 PHE A CA 1
ATOM 793 C C . PHE A 1 102 ? -6.93 -8.242 -15.883 1 87.25 102 PHE A C 1
ATOM 795 O O . PHE A 1 102 ? -7.859 -8.961 -16.266 1 87.25 102 PHE A O 1
ATOM 802 N N . SER A 1 103 ? -7.098 -7.121 -15.391 1 83.81 103 SER A N 1
ATOM 803 C CA . SER A 1 103 ? -8.445 -6.57 -15.266 1 83.81 103 SER A CA 1
ATOM 804 C C . SER A 1 103 ? -9.141 -6.504 -16.625 1 83.81 103 SER A C 1
ATOM 806 O O . SER A 1 103 ? -10.32 -6.84 -16.734 1 83.81 103 SER A O 1
ATOM 808 N N . ALA A 1 104 ? -8.398 -6.074 -17.547 1 84.69 104 ALA A N 1
ATOM 809 C CA . ALA A 1 104 ? -8.953 -5.973 -18.891 1 84.69 104 ALA A CA 1
ATOM 810 C C . ALA A 1 104 ? -9.297 -7.355 -19.453 1 84.69 104 ALA A C 1
ATOM 812 O O . ALA A 1 104 ? -10.352 -7.543 -20.062 1 84.69 104 ALA A O 1
ATOM 813 N N . LEU A 1 105 ? -8.406 -8.25 -19.281 1 90.44 105 LEU A N 1
ATOM 814 C CA . LEU A 1 105 ? -8.641 -9.617 -19.734 1 90.44 105 LEU A CA 1
ATOM 815 C C . LEU A 1 105 ? -9.867 -10.211 -19.047 1 90.44 105 LEU A C 1
ATOM 817 O O . LEU A 1 105 ? -10.719 -10.805 -19.719 1 90.44 105 LEU A O 1
ATOM 821 N N . LEU A 1 106 ? -9.93 -10.078 -17.766 1 90.44 106 LEU A N 1
ATOM 822 C CA . LEU A 1 106 ? -11.047 -10.578 -16.969 1 90.44 106 LEU A CA 1
ATOM 823 C C . LEU A 1 106 ? -12.367 -10.039 -17.484 1 90.44 106 LEU A C 1
ATOM 825 O O . LEU A 1 106 ? -13.305 -10.805 -17.75 1 90.44 106 LEU A O 1
ATOM 829 N N . ALA A 1 107 ? -12.383 -8.781 -17.688 1 87.88 107 ALA A N 1
ATOM 830 C CA . ALA A 1 107 ? -13.609 -8.148 -18.172 1 87.88 107 ALA A CA 1
ATOM 831 C C . ALA A 1 107 ? -14 -8.68 -19.547 1 87.88 107 ALA A C 1
ATOM 833 O O . ALA A 1 107 ? -15.164 -9 -19.781 1 87.88 107 ALA A O 1
ATOM 834 N N . THR A 1 108 ? -13.031 -8.742 -20.375 1 90.25 108 THR A N 1
ATOM 835 C CA . THR A 1 108 ? -13.289 -9.172 -21.75 1 90.25 108 THR A CA 1
ATOM 836 C C . THR A 1 108 ? -13.781 -10.617 -21.781 1 90.25 108 THR A C 1
ATOM 838 O O . THR A 1 108 ? -14.789 -10.922 -22.406 1 90.25 108 THR A O 1
ATOM 841 N N . VAL A 1 109 ? -13.086 -11.453 -21.109 1 92.12 109 VAL A N 1
ATOM 842 C CA . VAL A 1 109 ? -13.414 -12.875 -21.125 1 92.12 109 VAL A CA 1
ATOM 843 C C . VAL A 1 109 ? -14.797 -13.094 -20.5 1 92.12 109 VAL A C 1
ATOM 845 O O . VAL A 1 109 ? -15.633 -13.805 -21.062 1 92.12 109 VAL A O 1
ATOM 848 N N . LEU A 1 110 ? -15.047 -12.492 -19.375 1 92.38 110 LEU A N 1
ATOM 849 C CA . LEU A 1 110 ? -16.312 -12.695 -18.688 1 92.38 110 LEU A CA 1
ATOM 850 C C . LEU A 1 110 ? -17.484 -12.148 -19.516 1 92.38 110 LEU A C 1
ATOM 852 O O . LEU A 1 110 ? -18.562 -12.75 -19.562 1 92.38 110 LEU A O 1
ATOM 856 N N . ALA A 1 111 ? -17.266 -11.094 -20.141 1 93.06 111 ALA A N 1
ATOM 857 C CA . ALA A 1 111 ? -18.312 -10.5 -20.969 1 93.06 111 ALA A CA 1
ATOM 858 C C . ALA A 1 111 ? -18.562 -11.336 -22.219 1 93.06 111 ALA A C 1
ATOM 860 O O . ALA A 1 111 ? -19.703 -11.625 -22.562 1 93.06 111 ALA A O 1
ATOM 861 N N . THR A 1 112 ? -17.562 -11.688 -22.906 1 94 112 THR A N 1
ATOM 862 C CA . THR A 1 112 ? -17.703 -12.273 -24.234 1 94 112 THR A CA 1
ATOM 863 C C . THR A 1 112 ? -18 -13.766 -24.141 1 94 112 THR A C 1
ATOM 865 O O . THR A 1 112 ? -18.719 -14.32 -24.984 1 94 112 THR A O 1
ATOM 868 N N . LYS A 1 113 ? -17.484 -14.398 -23.141 1 94.06 113 LYS A N 1
ATOM 869 C CA . LYS A 1 113 ? -17.594 -15.852 -23.125 1 94.06 113 LYS A CA 1
ATOM 870 C C . LYS A 1 113 ? -18.594 -16.297 -22.062 1 94.06 113 LYS A C 1
ATOM 872 O O . LYS A 1 113 ? -19.172 -17.391 -22.172 1 94.06 113 LYS A O 1
ATOM 877 N N . TYR A 1 114 ? -18.828 -15.461 -21.109 1 93.62 114 TYR A N 1
ATOM 878 C CA . TYR A 1 114 ? -19.625 -15.969 -20 1 93.62 114 TYR A CA 1
ATOM 879 C C . TYR A 1 114 ? -20.828 -15.07 -19.75 1 93.62 114 TYR A C 1
ATOM 881 O O . TYR A 1 114 ? -21.5 -15.203 -18.719 1 93.62 114 TYR A O 1
ATOM 889 N N . GLY A 1 115 ? -21.047 -14.047 -20.469 1 92.12 115 GLY A N 1
ATOM 890 C CA . GLY A 1 115 ? -22.297 -13.297 -20.531 1 92.12 115 GLY A CA 1
ATOM 891 C C . GLY A 1 115 ? -22.406 -12.25 -19.438 1 92.12 115 GLY A C 1
ATOM 892 O O . GLY A 1 115 ? -23.516 -11.859 -19.062 1 92.12 115 GLY A O 1
ATOM 893 N N . TRP A 1 116 ? -21.344 -11.922 -18.828 1 91.81 116 TRP A N 1
ATOM 894 C CA . TRP A 1 116 ? -21.406 -10.883 -17.812 1 91.81 116 TRP A CA 1
ATOM 895 C C . TRP A 1 116 ? -21.859 -9.555 -18.422 1 91.81 116 TRP A C 1
ATOM 897 O O . TRP A 1 116 ? -21.422 -9.18 -19.516 1 91.81 116 TRP A O 1
ATOM 907 N N . VAL A 1 117 ? -22.781 -8.883 -17.625 1 90.75 117 VAL A N 1
ATOM 908 C CA . VAL A 1 117 ? -23.25 -7.555 -18 1 90.75 117 VAL A CA 1
ATOM 909 C C . VAL A 1 117 ? -22.812 -6.531 -16.953 1 90.75 117 VAL A C 1
ATOM 911 O O . VAL A 1 117 ? -22.141 -6.883 -15.977 1 90.75 117 VAL A O 1
ATOM 914 N N . GLU A 1 118 ? -23.094 -5.285 -17.203 1 87.25 118 GLU A N 1
ATOM 915 C CA . GLU A 1 118 ? -22.641 -4.188 -16.359 1 87.25 118 GLU A CA 1
ATOM 916 C C . GLU A 1 118 ? -22.969 -4.445 -14.891 1 87.25 118 GLU A C 1
ATOM 918 O O . GLU A 1 118 ? -22.141 -4.199 -14.016 1 87.25 118 GLU A O 1
ATOM 923 N N . GLU A 1 119 ? -24.047 -4.961 -14.586 1 84.19 119 GLU A N 1
ATOM 924 C CA . GLU A 1 119 ? -24.516 -5.199 -13.227 1 84.19 119 GLU A CA 1
ATOM 925 C C . GLU A 1 119 ? -23.656 -6.258 -12.531 1 84.19 119 GLU A C 1
ATOM 927 O O . GLU A 1 119 ? -23.453 -6.203 -11.32 1 84.19 119 GLU A O 1
ATOM 932 N N . ASP A 1 120 ? -23.125 -7.172 -13.367 1 83.12 120 ASP A N 1
ATOM 933 C CA . ASP A 1 120 ? -22.297 -8.234 -12.812 1 83.12 120 ASP A CA 1
ATOM 934 C C . ASP A 1 120 ? -20.953 -7.691 -12.344 1 83.12 120 ASP A C 1
ATOM 936 O O . ASP A 1 120 ? -20.391 -8.164 -11.344 1 83.12 120 ASP A O 1
ATOM 940 N N . PHE A 1 121 ? -20.562 -6.645 -12.992 1 86.06 121 PHE A N 1
ATOM 941 C CA . PHE A 1 121 ? -19.234 -6.117 -12.719 1 86.06 121 PHE A CA 1
ATOM 942 C C . PHE A 1 121 ? -19.25 -5.188 -11.516 1 86.06 121 PHE A C 1
ATOM 944 O O . PHE A 1 121 ? -18.219 -4.938 -10.898 1 86.06 121 PHE A O 1
ATOM 951 N N . ALA A 1 122 ? -20.344 -4.703 -11.156 1 76.5 122 ALA A N 1
ATOM 952 C CA . ALA A 1 122 ? -20.453 -3.814 -10 1 76.5 122 ALA A CA 1
ATOM 953 C C . ALA A 1 122 ? -19.938 -4.5 -8.734 1 76.5 122 ALA A C 1
ATOM 955 O O . ALA A 1 122 ? -19.188 -3.91 -7.961 1 76.5 122 ALA A O 1
ATOM 956 N N . GLY A 1 123 ? -20.266 -5.727 -8.453 1 70.25 123 GLY A N 1
ATOM 957 C CA . GLY A 1 123 ? -19.766 -6.488 -7.32 1 70.25 123 GLY A CA 1
ATOM 958 C C . GLY A 1 123 ? -18.297 -6.828 -7.426 1 70.25 123 GLY A C 1
ATOM 959 O O . GLY A 1 123 ? -17.578 -6.852 -6.418 1 70.25 123 GLY A O 1
ATOM 960 N N . LEU A 1 124 ? -17.844 -6.969 -8.648 1 75.81 124 LEU A N 1
ATOM 961 C CA . LEU A 1 124 ? -16.453 -7.336 -8.93 1 75.81 124 LEU A CA 1
ATOM 962 C C . LEU A 1 124 ? -15.516 -6.172 -8.633 1 75.81 124 LEU A C 1
ATOM 964 O O . LEU A 1 124 ? -14.43 -6.375 -8.094 1 75.81 124 LEU A O 1
ATOM 968 N N . THR A 1 125 ? -16.016 -5.012 -8.883 1 70.75 125 THR A N 1
ATOM 969 C CA . THR A 1 125 ? -15.188 -3.82 -8.734 1 70.75 125 THR A CA 1
ATOM 970 C C . THR A 1 125 ? -14.766 -3.635 -7.281 1 70.75 125 THR A C 1
ATOM 972 O O . THR A 1 125 ? -13.602 -3.346 -7.004 1 70.75 125 THR A O 1
ATOM 975 N N . GLU A 1 126 ? -15.695 -3.869 -6.395 1 67.5 126 GLU A N 1
ATOM 976 C CA . GLU A 1 126 ? -15.375 -3.719 -4.977 1 67.5 126 GLU A CA 1
ATOM 977 C C . GLU A 1 126 ? -14.359 -4.766 -4.527 1 67.5 126 GLU A C 1
ATOM 979 O O . GLU A 1 126 ? -13.422 -4.453 -3.791 1 67.5 126 GLU A O 1
ATOM 984 N N . GLY A 1 127 ? -14.602 -5.926 -4.977 1 69.25 127 GLY A N 1
ATOM 985 C CA . GLY A 1 127 ? -13.672 -7 -4.652 1 69.25 127 GLY A CA 1
ATOM 986 C C . GLY A 1 127 ? -12.289 -6.785 -5.23 1 69.25 127 GLY A C 1
ATOM 987 O O . GLY A 1 127 ? -11.289 -6.957 -4.535 1 69.25 127 GLY A O 1
ATOM 988 N N . MET A 1 128 ? -12.281 -6.395 -6.422 1 73.44 128 MET A N 1
ATOM 989 C CA . MET A 1 128 ? -11.016 -6.145 -7.098 1 73.44 128 MET A CA 1
ATOM 990 C C . MET A 1 128 ? -10.266 -4.984 -6.445 1 73.44 128 MET A C 1
ATOM 992 O O . MET A 1 128 ? -9.047 -5.031 -6.301 1 73.44 128 MET A O 1
ATOM 996 N N . ALA A 1 129 ? -11.039 -3.998 -6.105 1 69.94 129 ALA A N 1
ATOM 997 C CA . ALA A 1 129 ? -10.43 -2.85 -5.445 1 69.94 129 ALA A CA 1
ATOM 998 C C . ALA A 1 129 ? -9.758 -3.266 -4.137 1 69.94 129 ALA A C 1
ATOM 1000 O O . ALA A 1 129 ? -8.648 -2.811 -3.83 1 69.94 129 ALA A O 1
ATOM 1001 N N . THR A 1 130 ? -10.438 -4.09 -3.438 1 69.81 130 THR A N 1
ATOM 1002 C CA . THR A 1 130 ? -9.906 -4.586 -2.172 1 69.81 130 THR A CA 1
ATOM 1003 C C . THR A 1 130 ? -8.625 -5.375 -2.396 1 69.81 130 THR A C 1
ATOM 1005 O O . THR A 1 130 ? -7.664 -5.242 -1.632 1 69.81 130 THR A O 1
ATOM 1008 N N . MET A 1 131 ? -8.586 -6.086 -3.441 1 71.5 131 MET A N 1
ATOM 1009 C CA . MET A 1 131 ? -7.406 -6.883 -3.775 1 71.5 131 MET A CA 1
ATOM 1010 C C . MET A 1 131 ? -6.242 -5.988 -4.184 1 71.5 131 MET A C 1
ATOM 1012 O O . MET A 1 131 ? -5.105 -6.211 -3.762 1 71.5 131 MET A O 1
ATOM 1016 N N . THR A 1 132 ? -6.598 -5.078 -4.961 1 67.81 132 THR A N 1
ATOM 1017 C CA . THR A 1 132 ? -5.562 -4.188 -5.477 1 67.81 132 THR A CA 1
ATOM 1018 C C . THR A 1 132 ? -4.93 -3.387 -4.344 1 67.81 132 THR A C 1
ATOM 1020 O O . THR A 1 132 ? -3.723 -3.135 -4.355 1 67.81 132 THR A O 1
ATOM 1023 N N . THR A 1 133 ? -5.742 -3.045 -3.381 1 64.94 133 THR A N 1
ATOM 1024 C CA . THR A 1 133 ? -5.246 -2.264 -2.254 1 64.94 133 THR A CA 1
ATOM 1025 C C . THR A 1 133 ? -4.148 -3.02 -1.512 1 64.94 133 THR A C 1
ATOM 1027 O O . THR A 1 133 ? -3.211 -2.41 -0.992 1 64.94 133 THR A O 1
ATOM 1030 N N . CYS A 1 134 ? -4.266 -4.262 -1.529 1 67.19 134 CYS A N 1
ATOM 1031 C CA . CYS A 1 134 ? -3.324 -5.051 -0.74 1 67.19 134 CYS A CA 1
ATOM 1032 C C . CYS A 1 134 ? -2.152 -5.52 -1.596 1 67.19 134 CYS A C 1
ATOM 1034 O O . CYS A 1 134 ? -1.034 -5.656 -1.1 1 67.19 134 CYS A O 1
ATOM 1036 N N . MET A 1 135 ? -2.451 -5.785 -2.818 1 62.31 135 MET A N 1
ATOM 1037 C CA . MET A 1 135 ? -1.422 -6.355 -3.682 1 62.31 135 MET A CA 1
ATOM 1038 C C . MET A 1 135 ? -0.531 -5.266 -4.266 1 62.31 135 MET A C 1
ATOM 1040 O O . MET A 1 135 ? 0.663 -5.48 -4.48 1 62.31 135 MET A O 1
ATOM 1044 N N . VAL A 1 136 ? -1.013 -4.102 -4.785 1 52.62 136 VAL A N 1
ATOM 1045 C CA . VAL A 1 136 ? -0.331 -3.08 -5.574 1 52.62 136 VAL A CA 1
ATOM 1046 C C . VAL A 1 136 ? 0.678 -2.34 -4.699 1 52.62 136 VAL A C 1
ATOM 1048 O O . VAL A 1 136 ? 1.667 -1.8 -5.203 1 52.62 136 VAL A O 1
ATOM 1051 N N . THR A 1 137 ? 0.447 -2.27 -3.365 1 51.59 137 THR A N 1
ATOM 1052 C CA . THR A 1 137 ? 1.466 -1.518 -2.641 1 51.59 137 THR A CA 1
ATOM 1053 C C . THR A 1 137 ? 2.861 -1.877 -3.143 1 51.59 137 THR A C 1
ATOM 1055 O O . THR A 1 137 ? 3.832 -1.178 -2.846 1 51.59 137 THR A O 1
ATOM 1058 N N . LEU A 1 138 ? 2.936 -2.955 -3.879 1 49.47 138 LEU A N 1
ATOM 1059 C CA . LEU A 1 138 ? 4.184 -3.602 -4.262 1 49.47 138 LEU A CA 1
ATOM 1060 C C . LEU A 1 138 ? 4.992 -2.709 -5.203 1 49.47 138 LEU A C 1
ATOM 1062 O O . LEU A 1 138 ? 6.223 -2.725 -5.172 1 49.47 138 LEU A O 1
ATOM 1066 N N . ALA A 1 139 ? 4.355 -2.154 -6.359 1 46.38 139 ALA A N 1
ATOM 1067 C CA . ALA A 1 139 ? 5.074 -1.977 -7.617 1 46.38 139 ALA A CA 1
ATOM 1068 C C . ALA A 1 139 ? 5.75 -0.608 -7.676 1 46.38 139 ALA A C 1
ATOM 1070 O O . ALA A 1 139 ? 5.41 0.22 -8.523 1 46.38 139 ALA A O 1
ATOM 1071 N N . GLN A 1 140 ? 6.09 -0.086 -6.441 1 49.88 140 GLN A N 1
ATOM 1072 C CA . GLN A 1 140 ? 6.645 1.242 -6.676 1 49.88 140 GLN A CA 1
ATOM 1073 C C . GLN A 1 140 ? 7.898 1.17 -7.543 1 49.88 140 GLN A C 1
ATOM 1075 O O . GLN A 1 140 ? 8.336 2.182 -8.094 1 49.88 140 GLN A O 1
ATOM 1080 N N . SER A 1 141 ? 8.602 0.07 -7.52 1 53.44 141 SER A N 1
ATOM 1081 C CA . SER A 1 141 ? 9.766 0.138 -8.398 1 53.44 141 SER A CA 1
ATOM 1082 C C . SER A 1 141 ? 9.695 -0.931 -9.484 1 53.44 141 SER A C 1
ATOM 1084 O O . SER A 1 141 ? 9.375 -2.086 -9.211 1 53.44 141 SER A O 1
ATOM 1086 N N . ASP A 1 142 ? 9.492 -0.446 -10.703 1 58.12 142 ASP A N 1
ATOM 1087 C CA . ASP A 1 142 ? 9.484 -1.185 -11.969 1 58.12 142 ASP A CA 1
ATOM 1088 C C . ASP A 1 142 ? 10.641 -2.188 -12.016 1 58.12 142 ASP A C 1
ATOM 1090 O O . ASP A 1 142 ? 10.789 -2.914 -13 1 58.12 142 ASP A O 1
ATOM 1094 N N . GLU A 1 143 ? 11.242 -2.436 -10.922 1 76.56 143 GLU A N 1
ATOM 1095 C CA . GLU A 1 143 ? 12.492 -3.145 -11.156 1 76.56 143 GLU A CA 1
ATOM 1096 C C . GLU A 1 143 ? 12.492 -4.512 -10.477 1 76.56 143 GLU A C 1
ATOM 1098 O O . GLU A 1 143 ? 13.547 -5.043 -10.133 1 76.56 143 GLU A O 1
ATOM 1103 N N . PHE A 1 144 ? 11.242 -5.094 -10.43 1 83.31 144 PHE A N 1
ATOM 1104 C CA . PHE A 1 144 ? 11.234 -6.359 -9.703 1 83.31 144 PHE A CA 1
ATOM 1105 C C . PHE A 1 144 ? 10.789 -7.5 -10.617 1 83.31 144 PHE A C 1
ATOM 1107 O O . PHE A 1 144 ? 9.953 -7.305 -11.5 1 83.31 144 PHE A O 1
ATOM 1114 N N . TRP A 1 145 ? 11.43 -8.625 -10.414 1 92.38 145 TRP A N 1
ATOM 1115 C CA . TRP A 1 145 ? 10.906 -9.898 -10.891 1 92.38 145 TRP A CA 1
ATOM 1116 C C . TRP A 1 145 ? 9.875 -10.461 -9.914 1 92.38 145 TRP A C 1
ATOM 1118 O O . TRP A 1 145 ? 10.133 -10.539 -8.711 1 92.38 145 TRP A O 1
ATOM 1128 N N . VAL A 1 146 ? 8.742 -10.773 -10.438 1 92.75 146 VAL A N 1
ATOM 1129 C CA . VAL A 1 146 ? 7.672 -11.242 -9.562 1 92.75 146 VAL A CA 1
ATOM 1130 C C . VAL A 1 146 ? 7.48 -12.75 -9.734 1 92.75 146 VAL A C 1
ATOM 1132 O O . VAL A 1 146 ? 7.496 -13.258 -10.859 1 92.75 146 VAL A O 1
ATOM 1135 N N . VAL A 1 147 ? 7.383 -13.414 -8.648 1 95.5 147 VAL A N 1
ATOM 1136 C CA . VAL A 1 147 ? 6.969 -14.812 -8.617 1 95.5 147 VAL A CA 1
ATOM 1137 C C . VAL A 1 147 ? 5.676 -14.953 -7.809 1 95.5 147 VAL A C 1
ATOM 1139 O O . VAL A 1 147 ? 5.57 -14.414 -6.703 1 95.5 147 VAL A O 1
ATOM 1142 N N . GLU A 1 148 ? 4.688 -15.664 -8.383 1 93.62 148 GLU A N 1
ATOM 1143 C CA . GLU A 1 148 ? 3.375 -15.695 -7.746 1 93.62 148 GLU A CA 1
ATOM 1144 C C . GLU A 1 148 ? 2.648 -17 -8.055 1 93.62 148 GLU A C 1
ATOM 1146 O O . GLU A 1 148 ? 3.051 -17.75 -8.945 1 93.62 148 GLU A O 1
ATOM 1151 N N . PHE A 1 149 ? 1.597 -17.234 -7.273 1 95.56 149 PHE A N 1
ATOM 1152 C CA . PHE A 1 149 ? 0.668 -18.359 -7.449 1 95.56 149 PHE A CA 1
ATOM 1153 C C . PHE A 1 149 ? 1.414 -19.688 -7.484 1 95.56 149 PHE A C 1
ATOM 1155 O O . PHE A 1 149 ? 1.396 -20.375 -8.5 1 95.56 149 PHE A O 1
ATOM 1162 N N . VAL A 1 150 ? 1.892 -20.078 -6.414 1 96.75 150 VAL A N 1
ATOM 1163 C CA . VAL A 1 150 ? 2.633 -21.312 -6.242 1 96.75 150 VAL A CA 1
ATOM 1164 C C . VAL A 1 150 ? 1.716 -22.391 -5.656 1 96.75 150 VAL A C 1
ATOM 1166 O O . VAL A 1 150 ? 1.075 -22.172 -4.625 1 96.75 150 VAL A O 1
ATOM 1169 N N . ALA A 1 151 ? 1.641 -23.516 -6.309 1 97 151 ALA A N 1
ATOM 1170 C CA . ALA A 1 151 ? 0.893 -24.625 -5.734 1 97 151 ALA A CA 1
ATOM 1171 C C . ALA A 1 151 ? 1.499 -25.969 -6.148 1 97 151 ALA A C 1
ATOM 1173 O O . ALA A 1 151 ? 2.012 -26.109 -7.262 1 97 151 ALA A O 1
ATOM 1174 N N . THR A 1 152 ? 1.468 -26.812 -5.281 1 96.81 152 THR A N 1
ATOM 1175 C CA . THR A 1 152 ? 1.898 -28.203 -5.465 1 96.81 152 THR A CA 1
ATOM 1176 C C . THR A 1 152 ? 0.768 -29.172 -5.129 1 96.81 152 THR A C 1
ATOM 1178 O O . THR A 1 152 ? 0.071 -29 -4.129 1 96.81 152 THR A O 1
ATOM 1181 N N . LYS A 1 153 ? 0.625 -30.141 -5.969 1 97.06 153 LYS A N 1
ATOM 1182 C CA . LYS A 1 153 ? -0.378 -31.156 -5.672 1 97.06 153 LYS A CA 1
ATOM 1183 C C . LYS A 1 153 ? -0.109 -31.828 -4.32 1 97.06 153 LYS A C 1
ATOM 1185 O O . LYS A 1 153 ? 1.045 -32.062 -3.967 1 97.06 153 LYS A O 1
ATOM 1190 N N . PRO A 1 154 ? -1.224 -32.125 -3.65 1 95.06 154 PRO A N 1
ATOM 1191 C CA . PRO A 1 154 ? -1.085 -32.688 -2.301 1 95.06 154 PRO A CA 1
ATOM 1192 C C . PRO A 1 154 ? -0.179 -33.906 -2.258 1 95.06 154 PRO A C 1
ATOM 1194 O O . PRO A 1 154 ? 0.618 -34.062 -1.329 1 95.06 154 PRO A O 1
ATOM 1197 N N . GLU A 1 155 ? -0.218 -34.781 -3.199 1 95.19 155 GLU A N 1
ATOM 1198 C CA . GLU A 1 155 ? 0.534 -36.031 -3.201 1 95.19 155 GLU A CA 1
ATOM 1199 C C . GLU A 1 155 ? 2.027 -35.781 -3.381 1 95.19 155 GLU A C 1
ATOM 1201 O O . GLU A 1 155 ? 2.848 -36.688 -3.148 1 95.19 155 GLU A O 1
ATOM 1206 N N . PHE A 1 156 ? 2.41 -34.594 -3.758 1 96.06 156 PHE A N 1
ATOM 1207 C CA . PHE A 1 156 ? 3.814 -34.312 -4.016 1 96.06 156 PHE A CA 1
ATOM 1208 C C . PHE A 1 156 ? 4.34 -33.25 -3.033 1 96.06 156 PHE A C 1
ATOM 1210 O O . PHE A 1 156 ? 5.43 -32.719 -3.221 1 96.06 156 PHE A O 1
ATOM 1217 N N . ARG A 1 157 ? 3.562 -32.906 -2.008 1 92.06 157 ARG A N 1
ATOM 1218 C CA . ARG A 1 157 ? 3.973 -31.906 -1.027 1 92.06 157 ARG A CA 1
ATOM 1219 C C . ARG A 1 157 ? 5.094 -32.438 -0.14 1 92.06 157 ARG A C 1
ATOM 1221 O O . ARG A 1 157 ? 5.238 -33.656 0.029 1 92.06 157 ARG A O 1
ATOM 1228 N N . ARG A 1 158 ? 5.879 -31.547 0.313 1 90.75 158 ARG A N 1
ATOM 1229 C CA . ARG A 1 158 ? 6.973 -31.828 1.236 1 90.75 158 ARG A CA 1
ATOM 1230 C C . ARG A 1 158 ? 8.031 -32.719 0.583 1 90.75 158 ARG A C 1
ATOM 1232 O O . ARG A 1 158 ? 8.625 -33.562 1.241 1 90.75 158 ARG A O 1
ATOM 1239 N N . GLN A 1 159 ? 8.109 -32.625 -0.647 1 93.5 159 GLN A N 1
ATOM 1240 C CA . GLN A 1 159 ? 9.102 -33.375 -1.402 1 93.5 159 GLN A CA 1
ATOM 1241 C C . GLN A 1 159 ? 10.031 -32.438 -2.172 1 93.5 159 GLN A C 1
ATOM 1243 O O . GLN A 1 159 ? 10.742 -32.875 -3.082 1 93.5 159 GLN A O 1
ATOM 1248 N N . GLY A 1 160 ? 9.922 -31.109 -1.898 1 92.19 160 GLY A N 1
ATOM 1249 C CA . GLY A 1 160 ? 10.859 -30.156 -2.459 1 92.19 160 GLY A CA 1
ATOM 1250 C C . GLY A 1 160 ? 10.375 -29.531 -3.752 1 92.19 160 GLY A C 1
ATOM 1251 O O . GLY A 1 160 ? 11.102 -28.766 -4.387 1 92.19 160 GLY A O 1
ATOM 1252 N N . VAL A 1 161 ? 9.203 -29.766 -4.184 1 95.25 161 VAL A N 1
ATOM 1253 C CA . VAL A 1 161 ? 8.664 -29.297 -5.457 1 95.25 161 VAL A CA 1
ATOM 1254 C C . VAL A 1 161 ? 8.656 -27.766 -5.48 1 95.25 161 VAL A C 1
ATOM 1256 O O . VAL A 1 161 ? 9.148 -27.156 -6.426 1 95.25 161 VAL A O 1
ATOM 1259 N N . ASN A 1 162 ? 8.148 -27.156 -4.457 1 94.44 162 ASN A N 1
ATOM 1260 C CA . ASN A 1 162 ? 8.07 -25.703 -4.395 1 94.44 162 ASN A CA 1
ATOM 1261 C C . ASN A 1 162 ? 9.445 -25.047 -4.473 1 94.44 162 ASN A C 1
ATOM 1263 O O . ASN A 1 162 ? 9.633 -24.047 -5.156 1 94.44 162 ASN A O 1
ATOM 1267 N N . ASN A 1 163 ? 10.297 -25.656 -3.795 1 93.81 163 ASN A N 1
ATOM 1268 C CA . ASN A 1 163 ? 11.664 -25.141 -3.818 1 93.81 163 ASN A CA 1
ATOM 1269 C C . ASN A 1 163 ? 12.258 -25.188 -5.223 1 93.81 163 ASN A C 1
ATOM 1271 O O . ASN A 1 163 ? 12.891 -24.234 -5.668 1 93.81 163 ASN A O 1
ATOM 1275 N N . LEU A 1 164 ? 12.102 -26.266 -5.887 1 95.38 164 LEU A N 1
ATOM 1276 C CA . LEU A 1 164 ? 12.594 -26.422 -7.246 1 95.38 164 LEU A CA 1
ATOM 1277 C C . LEU A 1 164 ? 11.969 -25.391 -8.172 1 95.38 164 LEU A C 1
ATOM 1279 O O . LEU A 1 164 ? 12.664 -24.781 -9 1 95.38 164 LEU A O 1
ATOM 1283 N N . LEU A 1 165 ? 10.719 -25.234 -8.039 1 97.5 165 LEU A N 1
ATOM 1284 C CA . LEU A 1 165 ? 10 -24.25 -8.844 1 97.5 165 LEU A CA 1
ATOM 1285 C C . LEU A 1 165 ? 10.539 -22.844 -8.586 1 97.5 165 LEU A C 1
ATOM 1287 O O . LEU A 1 165 ? 10.812 -22.094 -9.523 1 97.5 165 LEU A O 1
ATOM 1291 N N . MET A 1 166 ? 10.688 -22.547 -7.328 1 96.56 166 MET A N 1
ATOM 1292 C CA . MET A 1 166 ? 11.172 -21.219 -6.934 1 96.56 166 MET A CA 1
ATOM 1293 C C . MET A 1 166 ? 12.57 -20.969 -7.484 1 96.56 166 MET A C 1
ATOM 1295 O O . MET A 1 166 ? 12.836 -19.906 -8.039 1 96.56 166 MET A O 1
ATOM 1299 N N . GLN A 1 167 ? 13.383 -21.922 -7.387 1 95.44 167 GLN A N 1
ATOM 1300 C CA . GLN A 1 167 ? 14.742 -21.781 -7.895 1 95.44 167 GLN A CA 1
ATOM 1301 C C . GLN A 1 167 ? 14.742 -21.531 -9.398 1 95.44 167 GLN A C 1
ATOM 1303 O O . GLN A 1 167 ? 15.477 -20.672 -9.891 1 95.44 167 GLN A O 1
ATOM 1308 N N . ALA A 1 168 ? 13.969 -22.297 -10.062 1 97.38 168 ALA A N 1
ATOM 1309 C CA . ALA A 1 168 ? 13.891 -22.125 -11.508 1 97.38 168 ALA A CA 1
ATOM 1310 C C . ALA A 1 168 ? 13.383 -20.734 -11.875 1 97.38 168 ALA A C 1
ATOM 1312 O O . ALA A 1 168 ? 13.938 -20.078 -12.766 1 97.38 168 ALA A O 1
ATOM 1313 N N . ALA A 1 169 ? 12.367 -20.297 -11.203 1 97.56 169 ALA A N 1
ATOM 1314 C CA . ALA A 1 169 ? 11.781 -18.984 -11.492 1 97.56 169 ALA A CA 1
ATOM 1315 C C . ALA A 1 169 ? 12.75 -17.859 -11.156 1 97.56 169 ALA A C 1
ATOM 1317 O O . ALA A 1 169 ? 12.883 -16.906 -11.922 1 97.56 169 ALA A O 1
ATOM 1318 N N . LEU A 1 170 ? 13.375 -17.984 -10.016 1 97.12 170 LEU A N 1
ATOM 1319 C CA . LEU A 1 170 ? 14.32 -16.953 -9.609 1 97.12 170 LEU A CA 1
ATOM 1320 C C . LEU A 1 170 ? 15.531 -16.922 -10.539 1 97.12 170 LEU A C 1
ATOM 1322 O O . LEU A 1 170 ? 16.062 -15.852 -10.836 1 97.12 170 LEU A O 1
ATOM 1326 N N . SER A 1 171 ? 15.984 -18.078 -10.961 1 97.06 171 SER A N 1
ATOM 1327 C CA . SER A 1 171 ? 17.078 -18.156 -11.93 1 97.06 171 SER A CA 1
ATOM 1328 C C . SER A 1 171 ? 16.703 -17.438 -13.219 1 97.06 171 SER A C 1
ATOM 1330 O O . SER A 1 171 ? 17.547 -16.719 -13.789 1 97.06 171 SER A O 1
ATOM 1332 N N . LYS A 1 172 ? 15.523 -17.625 -13.688 1 96.94 172 LYS A N 1
ATOM 1333 C CA . LYS A 1 172 ? 15.062 -16.922 -14.883 1 96.94 172 LYS A CA 1
ATOM 1334 C C . LYS A 1 172 ? 15.125 -15.406 -14.695 1 96.94 172 LYS A C 1
ATOM 1336 O O . LYS A 1 172 ? 15.578 -14.68 -15.586 1 96.94 172 LYS A O 1
ATOM 1341 N N . GLY A 1 173 ? 14.633 -14.945 -13.578 1 95.56 173 GLY A N 1
ATOM 1342 C CA . GLY A 1 173 ? 14.734 -13.531 -13.273 1 95.56 173 GLY A CA 1
ATOM 1343 C C . GLY A 1 173 ? 16.156 -13.008 -13.336 1 95.56 173 GLY A C 1
ATOM 1344 O O . GLY A 1 173 ? 16.406 -11.945 -13.906 1 95.56 173 GLY A O 1
ATOM 1345 N N . ARG A 1 174 ? 17.047 -13.781 -12.805 1 95.62 174 ARG A N 1
ATOM 1346 C CA . ARG A 1 174 ? 18.453 -13.414 -12.852 1 95.62 174 ARG A CA 1
ATOM 1347 C C . ARG A 1 174 ? 18.953 -13.344 -14.297 1 95.62 174 ARG A C 1
ATOM 1349 O O . ARG A 1 174 ? 19.656 -12.398 -14.664 1 95.62 174 ARG A O 1
ATOM 1356 N N . GLN A 1 175 ? 18.641 -14.289 -14.992 1 95.94 175 GLN A N 1
ATOM 1357 C CA . GLN A 1 175 ? 19.062 -14.359 -16.391 1 95.94 175 GLN A CA 1
ATOM 1358 C C . GLN A 1 175 ? 18.547 -13.164 -17.172 1 95.94 175 GLN A C 1
ATOM 1360 O O . GLN A 1 175 ? 19.219 -12.703 -18.109 1 95.94 175 GLN A O 1
ATOM 1365 N N . LEU A 1 176 ? 17.453 -12.695 -16.812 1 93.62 176 LEU A N 1
ATOM 1366 C CA . LEU A 1 176 ? 16.859 -11.562 -17.516 1 93.62 176 LEU A CA 1
ATOM 1367 C C . LEU A 1 176 ? 17.406 -10.242 -16.984 1 93.62 176 LEU A C 1
ATOM 1369 O O . LEU A 1 176 ? 17 -9.172 -17.453 1 93.62 176 LEU A O 1
ATOM 1373 N N . GLY A 1 177 ? 18.141 -10.281 -15.969 1 93.5 177 GLY A N 1
ATOM 1374 C CA . GLY A 1 177 ? 18.875 -9.102 -15.523 1 93.5 177 GLY A CA 1
ATOM 1375 C C . GLY A 1 177 ? 18.25 -8.453 -14.305 1 93.5 177 GLY A C 1
ATOM 1376 O O . GLY A 1 177 ? 18.688 -7.383 -13.867 1 93.5 177 GLY A O 1
ATOM 1377 N N . TYR A 1 178 ? 17.312 -9.078 -13.719 1 92.88 178 TYR A N 1
ATOM 1378 C CA . TYR A 1 178 ? 16.719 -8.523 -12.508 1 92.88 178 TYR A CA 1
ATOM 1379 C C . TYR A 1 178 ? 17.609 -8.781 -11.297 1 92.88 178 TYR A C 1
ATOM 1381 O O . TYR A 1 178 ? 18.297 -9.812 -11.234 1 92.88 178 TYR A O 1
ATOM 1389 N N . THR A 1 179 ? 17.562 -7.816 -10.367 1 92.56 179 THR A N 1
ATOM 1390 C CA . THR A 1 179 ? 18.406 -7.934 -9.188 1 92.56 179 THR A CA 1
ATOM 1391 C C . THR A 1 179 ? 17.578 -8.227 -7.941 1 92.56 179 THR A C 1
ATOM 1393 O O . THR A 1 179 ? 18.125 -8.57 -6.891 1 92.56 179 THR A O 1
ATOM 1396 N N . LYS A 1 180 ? 16.281 -8.117 -8.055 1 91.94 180 LYS A N 1
ATOM 1397 C CA . LYS A 1 180 ? 15.367 -8.359 -6.941 1 91.94 180 LYS A CA 1
ATOM 1398 C C . LYS A 1 180 ? 14.117 -9.102 -7.406 1 91.94 180 LYS A C 1
ATOM 1400 O O . LYS A 1 180 ? 13.703 -8.961 -8.555 1 91.94 180 LYS A O 1
ATOM 1405 N N . ALA A 1 181 ? 13.586 -9.859 -6.473 1 93.75 181 ALA A N 1
ATOM 1406 C CA . ALA A 1 181 ? 12.328 -10.562 -6.727 1 93.75 181 ALA A CA 1
ATOM 1407 C C . ALA A 1 181 ? 11.336 -10.344 -5.59 1 93.75 181 ALA A C 1
ATOM 1409 O O . ALA A 1 181 ? 11.742 -10.086 -4.449 1 93.75 181 ALA A O 1
ATOM 1410 N N . GLN A 1 182 ? 10.125 -10.438 -5.949 1 91.88 182 GLN A N 1
ATOM 1411 C CA . GLN A 1 182 ? 9.062 -10.25 -4.973 1 91.88 182 GLN A CA 1
ATOM 1412 C C . GLN A 1 182 ? 8.008 -11.336 -5.094 1 91.88 182 GLN A C 1
ATOM 1414 O O . GLN A 1 182 ? 7.73 -11.828 -6.195 1 91.88 182 GLN A O 1
ATOM 1419 N N . ILE A 1 183 ? 7.418 -11.688 -3.982 1 92.88 183 ILE A N 1
ATOM 1420 C CA . ILE A 1 183 ? 6.258 -12.57 -3.932 1 92.88 183 ILE A CA 1
ATOM 1421 C C . ILE A 1 183 ? 5.254 -12.039 -2.912 1 92.88 183 ILE A C 1
ATOM 1423 O O . ILE A 1 183 ? 5.637 -11.477 -1.887 1 92.88 183 ILE A O 1
ATOM 1427 N N . SER A 1 184 ? 4.004 -12.203 -3.211 1 91.38 184 SER A N 1
ATOM 1428 C CA . SER A 1 184 ? 2.928 -11.852 -2.291 1 91.38 184 SER A CA 1
ATOM 1429 C C . SER A 1 184 ? 2.26 -13.094 -1.719 1 91.38 184 SER A C 1
ATOM 1431 O O . SER A 1 184 ? 2.053 -14.078 -2.432 1 91.38 184 SER A O 1
ATOM 1433 N N . VAL A 1 185 ? 1.896 -12.992 -0.462 1 92.69 185 VAL A N 1
ATOM 1434 C CA . VAL A 1 185 ? 1.297 -14.125 0.234 1 92.69 185 VAL A CA 1
ATOM 1435 C C . VAL A 1 185 ? 0.27 -13.625 1.248 1 92.69 185 VAL A C 1
ATOM 1437 O O . VAL A 1 185 ? 0.447 -12.562 1.848 1 92.69 185 VAL A O 1
ATOM 1440 N N . PHE A 1 186 ? -0.823 -14.383 1.364 1 91.56 186 PHE A N 1
ATOM 1441 C CA . PHE A 1 186 ? -1.731 -14.023 2.447 1 91.56 186 PHE A CA 1
ATOM 1442 C C . PHE A 1 186 ? -0.993 -13.961 3.777 1 91.56 186 PHE A C 1
ATOM 1444 O O . PHE A 1 186 ? -0.194 -14.852 4.09 1 91.56 186 PHE A O 1
ATOM 1451 N N . SER A 1 187 ? -1.246 -12.875 4.547 1 93.5 187 SER A N 1
ATOM 1452 C CA . SER A 1 187 ? -0.438 -12.578 5.727 1 93.5 187 SER A CA 1
ATOM 1453 C C . SER A 1 187 ? -0.613 -13.648 6.801 1 93.5 187 SER A C 1
ATOM 1455 O O . SER A 1 187 ? 0.208 -13.758 7.711 1 93.5 187 SER A O 1
ATOM 1457 N N . ASP A 1 188 ? -1.663 -14.453 6.762 1 94.25 188 ASP A N 1
ATOM 1458 C CA . ASP A 1 188 ? -1.913 -15.5 7.75 1 94.25 188 ASP A CA 1
ATOM 1459 C C . ASP A 1 188 ? -1.435 -16.859 7.246 1 94.25 188 ASP A C 1
ATOM 1461 O O . ASP A 1 188 ? -1.597 -17.875 7.926 1 94.25 188 ASP A O 1
ATOM 1465 N N . ASN A 1 189 ? -0.934 -16.922 6.027 1 93.19 189 ASN A N 1
ATOM 1466 C CA . ASN A 1 189 ? -0.401 -18.172 5.48 1 93.19 189 ASN A CA 1
ATOM 1467 C C . ASN A 1 189 ? 1.004 -18.453 6.004 1 93.19 189 ASN A C 1
ATOM 1469 O O . ASN A 1 189 ? 1.975 -18.406 5.246 1 93.19 189 ASN A O 1
ATOM 1473 N N . ILE A 1 190 ? 1.081 -18.922 7.191 1 94.69 190 ILE A N 1
ATOM 1474 C CA . ILE A 1 190 ? 2.342 -19.062 7.91 1 94.69 190 ILE A CA 1
ATOM 1475 C C . ILE A 1 190 ? 3.213 -20.109 7.219 1 94.69 190 ILE A C 1
ATOM 1477 O O . ILE A 1 190 ? 4.43 -19.938 7.109 1 94.69 190 ILE A O 1
ATOM 1481 N N . ALA A 1 191 ? 2.617 -21.141 6.762 1 90.69 191 ALA A N 1
ATOM 1482 C CA . ALA A 1 191 ? 3.361 -22.203 6.094 1 90.69 191 ALA A CA 1
ATOM 1483 C C . ALA A 1 191 ? 4.074 -21.672 4.852 1 90.69 191 ALA A C 1
ATOM 1485 O O . ALA A 1 191 ? 5.254 -21.953 4.637 1 90.69 191 ALA A O 1
ATOM 1486 N N . ALA A 1 192 ? 3.369 -20.953 4.027 1 93.12 192 ALA A N 1
ATOM 1487 C CA . ALA A 1 192 ? 3.963 -20.391 2.812 1 93.12 192 ALA A CA 1
ATOM 1488 C C . ALA A 1 192 ? 5.047 -19.375 3.148 1 93.12 192 ALA A C 1
ATOM 1490 O O . ALA A 1 192 ? 6.109 -19.359 2.521 1 93.12 192 ALA A O 1
ATOM 1491 N N . ILE A 1 193 ? 4.77 -18.531 4.121 1 95.12 193 ILE A N 1
ATOM 1492 C CA . ILE A 1 193 ? 5.73 -17.516 4.547 1 95.12 193 ILE A CA 1
ATOM 1493 C C . ILE A 1 193 ? 7.047 -18.188 4.941 1 95.12 193 ILE A C 1
ATOM 1495 O O . ILE A 1 193 ? 8.117 -17.797 4.477 1 95.12 193 ILE A O 1
ATOM 1499 N N . LYS A 1 194 ? 6.973 -19.219 5.691 1 93.62 194 LYS A N 1
ATOM 1500 C CA . LYS A 1 194 ? 8.164 -19.953 6.125 1 93.62 194 LYS A CA 1
ATOM 1501 C C . LYS A 1 194 ? 8.883 -20.562 4.934 1 93.62 194 LYS A C 1
ATOM 1503 O O . LYS A 1 194 ? 10.117 -20.578 4.883 1 93.62 194 LYS A O 1
ATOM 1508 N N . ALA A 1 195 ? 8.117 -21.109 4.055 1 91.44 195 ALA A N 1
ATOM 1509 C CA . ALA A 1 195 ? 8.703 -21.719 2.861 1 91.44 195 ALA A CA 1
ATOM 1510 C C . ALA A 1 195 ? 9.477 -20.688 2.045 1 91.44 195 ALA A C 1
ATOM 1512 O O . ALA A 1 195 ? 10.578 -20.953 1.562 1 91.44 195 ALA A O 1
ATOM 1513 N N . TYR A 1 196 ? 8.898 -19.547 1.872 1 94.88 196 TYR A N 1
ATOM 1514 C CA . TYR A 1 196 ? 9.539 -18.5 1.083 1 94.88 196 TYR A CA 1
ATOM 1515 C C . TYR A 1 196 ? 10.766 -17.953 1.797 1 94.88 196 TYR A C 1
ATOM 1517 O O . TYR A 1 196 ? 11.758 -17.594 1.155 1 94.88 196 TYR A O 1
ATOM 1525 N N . GLU A 1 197 ? 10.68 -17.859 3.123 1 95.56 197 GLU A N 1
ATOM 1526 C CA . GLU A 1 197 ? 11.836 -17.438 3.904 1 95.56 197 GLU A CA 1
ATOM 1527 C C . GLU A 1 197 ? 13.023 -18.375 3.676 1 95.56 197 GLU A C 1
ATOM 1529 O O . GLU A 1 197 ? 14.172 -17.922 3.594 1 95.56 197 GLU A O 1
ATOM 1534 N N . LYS A 1 198 ? 12.773 -19.625 3.551 1 91.69 198 LYS A N 1
ATOM 1535 C CA . LYS A 1 198 ? 13.82 -20.625 3.354 1 91.69 198 LYS A CA 1
ATOM 1536 C C . LYS A 1 198 ? 14.547 -20.406 2.031 1 91.69 198 LYS A C 1
ATOM 1538 O O . LYS A 1 198 ? 15.719 -20.766 1.896 1 91.69 198 LYS A O 1
ATOM 1543 N N . VAL A 1 199 ? 13.859 -19.844 1.146 1 91.69 199 VAL A N 1
ATOM 1544 C CA . VAL A 1 199 ? 14.477 -19.656 -0.165 1 91.69 199 VAL A CA 1
ATOM 1545 C C . VAL A 1 199 ? 15.047 -18.234 -0.271 1 91.69 199 VAL A C 1
ATOM 1547 O O . VAL A 1 199 ? 15.523 -17.828 -1.333 1 91.69 199 VAL A O 1
ATOM 1550 N N . GLY A 1 200 ? 14.93 -17.453 0.739 1 94 200 GLY A N 1
ATOM 1551 C CA . GLY A 1 200 ? 15.664 -16.203 0.788 1 94 200 GLY A CA 1
ATOM 1552 C C . GLY A 1 200 ? 14.758 -14.984 0.838 1 94 200 GLY A C 1
ATOM 1553 O O . GLY A 1 200 ? 15.242 -13.859 0.945 1 94 200 GLY A O 1
ATOM 1554 N N . PHE A 1 201 ? 13.516 -15.195 0.813 1 95.38 201 PHE A N 1
ATOM 1555 C CA . PHE A 1 201 ? 12.609 -14.062 0.877 1 95.38 201 PHE A CA 1
ATOM 1556 C C . PHE A 1 201 ? 12.492 -13.539 2.305 1 95.38 201 PHE A C 1
ATOM 1558 O O . PHE A 1 201 ? 12.539 -14.312 3.262 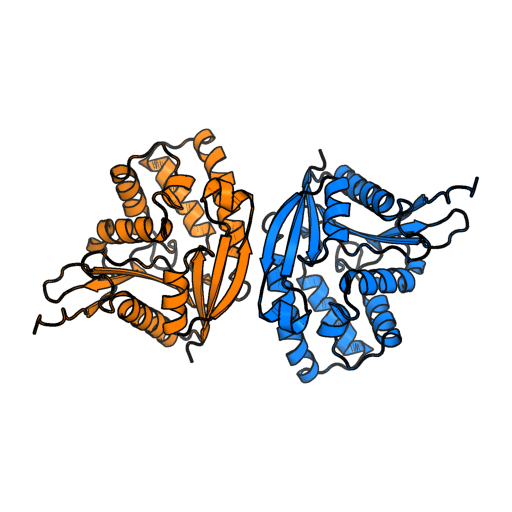1 95.38 201 PHE A O 1
ATOM 1565 N N . GLY A 1 202 ? 12.352 -12.211 2.367 1 95.12 202 GLY A N 1
ATOM 1566 C CA . GLY A 1 202 ? 12.039 -11.547 3.623 1 95.12 202 GLY A CA 1
ATOM 1567 C C . GLY A 1 202 ? 10.875 -10.578 3.514 1 95.12 202 GLY A C 1
ATOM 1568 O O . GLY A 1 202 ? 10.539 -10.133 2.416 1 95.12 202 GLY A O 1
ATOM 1569 N N . GLU A 1 203 ? 10.273 -10.297 4.676 1 92.44 203 GLU A N 1
ATOM 1570 C CA . GLU A 1 203 ? 9.148 -9.367 4.68 1 92.44 203 GLU A CA 1
ATOM 1571 C C . GLU A 1 203 ? 9.578 -7.973 4.234 1 92.44 203 GLU A C 1
ATOM 1573 O O . GLU A 1 203 ? 10.555 -7.426 4.746 1 92.44 203 GLU A O 1
ATOM 1578 N N . TYR A 1 204 ? 8.953 -7.477 3.248 1 87.94 204 TYR A N 1
ATOM 1579 C CA . TYR A 1 204 ? 9.102 -6.078 2.857 1 87.94 204 TYR A CA 1
ATOM 1580 C C . TYR A 1 204 ? 8.055 -5.207 3.545 1 87.94 204 TYR A C 1
ATOM 1582 O O . TYR A 1 204 ? 8.398 -4.23 4.211 1 87.94 204 TYR A O 1
ATOM 1590 N N . ASN A 1 205 ? 6.828 -5.625 3.393 1 88.25 205 ASN A N 1
ATOM 1591 C CA . ASN A 1 205 ? 5.734 -4.988 4.125 1 88.25 205 ASN A CA 1
ATOM 1592 C C . ASN A 1 205 ? 4.508 -5.898 4.199 1 88.25 205 ASN A C 1
ATOM 1594 O O . ASN A 1 205 ? 4.457 -6.934 3.535 1 88.25 205 ASN A O 1
ATOM 1598 N N . THR A 1 206 ? 3.629 -5.566 5.102 1 90.38 206 THR A N 1
ATOM 1599 C CA . THR A 1 206 ? 2.346 -6.246 5.246 1 90.38 206 THR A CA 1
ATOM 1600 C C . THR A 1 206 ? 1.195 -5.242 5.203 1 90.38 206 THR A C 1
ATOM 1602 O O . THR A 1 206 ? 1.238 -4.211 5.879 1 90.38 206 THR A O 1
ATOM 1605 N N . VAL A 1 207 ? 0.252 -5.555 4.348 1 89 207 VAL A N 1
ATOM 1606 C CA . VAL A 1 207 ? -0.935 -4.719 4.219 1 89 207 VAL A CA 1
ATOM 1607 C C . VAL A 1 207 ? -2.162 -5.48 4.715 1 89 207 VAL A C 1
ATOM 1609 O O . VAL A 1 207 ? -2.449 -6.582 4.242 1 89 207 VAL A O 1
ATOM 1612 N N . THR A 1 208 ? -2.814 -4.926 5.66 1 89.81 208 THR A N 1
ATOM 1613 C CA . THR A 1 208 ? -4.062 -5.504 6.152 1 89.81 208 THR A CA 1
ATOM 1614 C C . THR A 1 208 ? -5.234 -4.559 5.891 1 89.81 208 THR A C 1
ATOM 1616 O O . THR A 1 208 ? -5.047 -3.348 5.77 1 89.81 208 THR A O 1
ATOM 1619 N N . SER A 1 209 ? -6.391 -5.141 5.762 1 89.12 209 SER A N 1
ATOM 1620 C CA . SER A 1 209 ? -7.598 -4.371 5.484 1 89.12 209 SER A CA 1
ATOM 1621 C C . SER A 1 209 ? -8.844 -5.086 5.992 1 89.12 209 SER A C 1
ATOM 1623 O O . SER A 1 209 ? -9.031 -6.277 5.734 1 89.12 209 SER A O 1
ATOM 1625 N N . PRO A 1 210 ? -9.719 -4.289 6.672 1 88.12 210 PRO A N 1
ATOM 1626 C CA . PRO A 1 210 ? -10.992 -4.902 7.066 1 88.12 210 PRO A CA 1
ATOM 1627 C C . PRO A 1 210 ? -11.797 -5.418 5.875 1 88.12 210 PRO A C 1
ATOM 1629 O O . PRO A 1 210 ? -12.438 -6.469 5.969 1 88.12 210 PRO A O 1
ATOM 1632 N N . ALA A 1 211 ? -11.727 -4.707 4.805 1 84.19 211 ALA A N 1
ATOM 1633 C CA . ALA A 1 211 ? -12.453 -5.133 3.611 1 84.19 211 ALA A CA 1
ATOM 1634 C C . ALA A 1 211 ? -11.891 -6.441 3.061 1 84.19 211 ALA A C 1
ATOM 1636 O O . ALA A 1 211 ? -12.641 -7.32 2.639 1 84.19 211 ALA A O 1
ATOM 1637 N N . PHE A 1 212 ? -10.609 -6.57 3.029 1 85 212 PHE A N 1
ATOM 1638 C CA . PHE A 1 212 ? -9.977 -7.793 2.564 1 85 212 PHE A CA 1
ATOM 1639 C C . PHE A 1 212 ? -10.375 -8.977 3.439 1 85 212 PHE A C 1
ATOM 1641 O O . PHE A 1 212 ? -10.656 -10.062 2.93 1 85 212 PHE A O 1
ATOM 1648 N N . LEU A 1 213 ? -10.383 -8.742 4.703 1 86.44 213 LEU A N 1
ATOM 1649 C CA . LEU A 1 213 ? -10.781 -9.781 5.645 1 86.44 213 LEU A CA 1
ATOM 1650 C C . LEU A 1 213 ? -12.219 -10.227 5.379 1 86.44 213 LEU A C 1
ATOM 1652 O O . LEU A 1 213 ? -12.508 -11.422 5.379 1 86.44 213 LEU A O 1
ATOM 1656 N N . GLN A 1 214 ? -13.023 -9.305 5.113 1 83.75 214 GLN A N 1
ATOM 1657 C CA . GLN A 1 214 ? -14.43 -9.594 4.879 1 83.75 214 GLN A CA 1
ATOM 1658 C C . GLN A 1 214 ? -14.625 -10.359 3.57 1 83.75 214 GLN A C 1
ATOM 1660 O O . GLN A 1 214 ? -15.438 -11.273 3.494 1 83.75 214 GLN A O 1
ATOM 1665 N N . VAL A 1 215 ? -13.852 -9.977 2.566 1 78.5 215 VAL A N 1
ATOM 1666 C CA . VAL A 1 215 ? -14.07 -10.508 1.227 1 78.5 215 VAL A CA 1
ATOM 1667 C C . VAL A 1 215 ? -13.305 -11.82 1.06 1 78.5 215 VAL A C 1
ATOM 1669 O O . VAL A 1 215 ? -13.844 -12.797 0.532 1 78.5 215 VAL A O 1
ATOM 1672 N N . VAL A 1 216 ? -12.109 -11.859 1.528 1 79.12 216 VAL A N 1
ATOM 1673 C CA . VAL A 1 216 ? -11.227 -12.969 1.185 1 79.12 216 VAL A CA 1
ATOM 1674 C C . VAL A 1 216 ? -10.984 -13.836 2.416 1 79.12 216 VAL A C 1
ATOM 1676 O O . VAL A 1 216 ? -10.445 -14.945 2.307 1 79.12 216 VAL A O 1
ATOM 1679 N N . ASN A 1 217 ? -11.414 -13.375 3.561 1 83.88 217 ASN A N 1
ATOM 1680 C CA . ASN A 1 217 ? -11.281 -14.094 4.824 1 83.88 217 ASN A CA 1
ATOM 1681 C C . ASN A 1 217 ? -9.82 -14.234 5.23 1 83.88 217 ASN A C 1
ATOM 1683 O O . ASN A 1 217 ? -9.398 -15.305 5.68 1 83.88 217 ASN A O 1
ATOM 1687 N N . SER A 1 218 ? -9 -13.352 4.953 1 87.5 218 SER A N 1
ATOM 1688 C CA . SER A 1 218 ? -7.633 -13.141 5.398 1 87.5 218 SER A CA 1
ATOM 1689 C C . SER A 1 218 ? -7.398 -11.68 5.785 1 87.5 218 SER A C 1
ATOM 1691 O O . SER A 1 218 ? -7.969 -10.773 5.176 1 87.5 218 SER A O 1
ATOM 1693 N N . PRO A 1 219 ? -6.547 -11.5 6.773 1 90.62 219 PRO A N 1
ATOM 1694 C CA . PRO A 1 219 ? -6.352 -10.117 7.223 1 90.62 219 PRO A CA 1
ATOM 1695 C C . PRO A 1 219 ? -5.715 -9.234 6.156 1 90.62 219 PRO A C 1
ATOM 1697 O O . PRO A 1 219 ? -5.914 -8.016 6.156 1 90.62 219 PRO A O 1
ATOM 1700 N N . GLY A 1 220 ? -4.902 -9.898 5.355 1 90.38 220 GLY A N 1
ATOM 1701 C CA . GLY A 1 220 ? -4.219 -9.102 4.352 1 90.38 220 GLY A CA 1
ATOM 1702 C C . GLY A 1 220 ? -3.137 -9.875 3.613 1 90.38 220 GLY A C 1
ATOM 1703 O O . GLY A 1 220 ? -3.244 -11.094 3.439 1 90.38 220 GLY A O 1
ATOM 1704 N N . VAL A 1 221 ? -2.195 -9.031 3.096 1 90.69 221 VAL A N 1
ATOM 1705 C CA . VAL A 1 221 ? -1.155 -9.586 2.234 1 90.69 221 VAL A CA 1
ATOM 1706 C C . VAL A 1 221 ? 0.218 -9.141 2.738 1 90.69 221 VAL A C 1
ATOM 1708 O O . VAL A 1 221 ? 0.409 -7.98 3.107 1 90.69 221 VAL A O 1
ATOM 1711 N N . MET A 1 222 ? 1.077 -10.102 2.859 1 92 222 MET A N 1
ATOM 1712 C CA . MET A 1 222 ? 2.488 -9.797 3.086 1 92 222 MET A CA 1
ATOM 1713 C C . MET A 1 222 ? 3.268 -9.828 1.776 1 92 222 MET A C 1
ATOM 1715 O O . MET A 1 222 ? 3.188 -10.805 1.023 1 92 222 MET A O 1
ATOM 1719 N N . ASN A 1 223 ? 3.936 -8.766 1.529 1 89.44 223 ASN A N 1
ATOM 1720 C CA . ASN A 1 223 ? 4.863 -8.719 0.405 1 89.44 223 ASN A CA 1
ATOM 1721 C C . ASN A 1 223 ? 6.289 -9.047 0.842 1 89.44 223 ASN A C 1
ATOM 1723 O O . ASN A 1 223 ? 6.82 -8.414 1.763 1 89.44 223 ASN A O 1
ATOM 1727 N N . MET A 1 224 ? 6.832 -10.023 0.21 1 92.62 224 MET A N 1
ATOM 1728 C CA . MET A 1 224 ? 8.18 -10.484 0.544 1 92.62 224 MET A CA 1
ATOM 1729 C C . MET A 1 224 ? 9.133 -10.273 -0.626 1 92.62 224 MET A C 1
ATOM 1731 O O . MET A 1 224 ? 8.727 -10.352 -1.786 1 92.62 224 MET A O 1
ATOM 1735 N N . ARG A 1 225 ? 10.383 -9.992 -0.283 1 91.06 225 ARG A N 1
ATOM 1736 C CA . ARG A 1 225 ? 11.367 -9.695 -1.316 1 91.06 225 ARG A CA 1
ATOM 1737 C C . ARG A 1 225 ? 12.672 -10.445 -1.054 1 91.06 225 ARG A C 1
ATOM 1739 O O . ARG A 1 225 ? 12.953 -10.828 0.083 1 91.06 225 ARG A O 1
ATOM 1746 N N . THR A 1 226 ? 13.367 -10.719 -2.105 1 93.88 226 THR A N 1
ATOM 1747 C CA . THR A 1 226 ? 14.703 -11.297 -2.018 1 93.88 226 THR A CA 1
ATOM 1748 C C . THR A 1 226 ? 15.617 -10.711 -3.092 1 93.88 226 THR A C 1
ATOM 1750 O O . THR A 1 226 ? 15.141 -10.234 -4.125 1 93.88 226 THR A O 1
ATOM 1753 N N . ALA A 1 227 ? 16.938 -10.672 -2.76 1 93.19 227 ALA A N 1
ATOM 1754 C CA . ALA A 1 227 ? 17.938 -10.297 -3.762 1 93.19 227 ALA A CA 1
ATOM 1755 C C . ALA A 1 227 ? 18.219 -11.461 -4.715 1 93.19 227 ALA A C 1
ATOM 1757 O O . ALA A 1 227 ? 18.234 -12.617 -4.301 1 93.19 227 ALA A O 1
ATOM 1758 N N . LEU A 1 228 ? 18.328 -11.133 -5.973 1 92.12 228 LEU A N 1
ATOM 1759 C CA . LEU A 1 228 ? 18.672 -12.148 -6.961 1 92.12 228 LEU A CA 1
ATOM 1760 C C . LEU A 1 228 ? 20.172 -12.164 -7.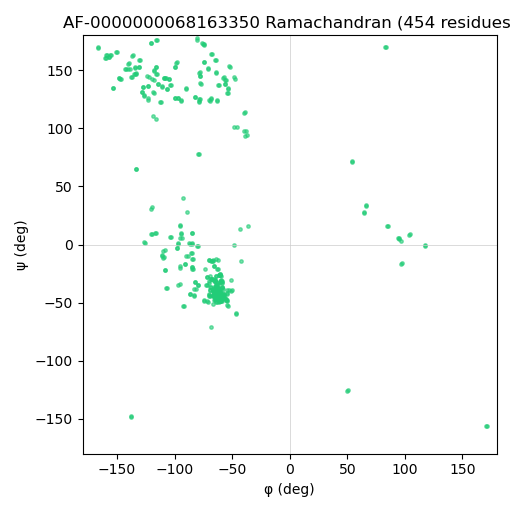234 1 92.12 228 LEU A C 1
ATOM 1762 O O . LEU A 1 228 ? 20.688 -13.117 -7.816 1 92.12 228 LEU A O 1
ATOM 1766 N N . GLU A 1 229 ? 21.031 -11.133 -6.938 1 76.06 229 GLU A N 1
ATOM 1767 C CA . GLU A 1 229 ? 22.469 -11.141 -7.16 1 76.06 229 GLU A CA 1
ATOM 1768 C C . GLU A 1 229 ? 23.188 -11.969 -6.094 1 76.06 229 GLU A C 1
ATOM 1770 O O . GLU A 1 229 ? 22.672 -12.148 -4.988 1 76.06 229 GLU A O 1
ATOM 1775 N N . MET B 1 1 ? -16.141 29.953 36.062 1 38.09 1 MET B N 1
ATOM 1776 C CA . MET B 1 1 ? -16.578 29.25 34.844 1 38.09 1 MET B CA 1
ATOM 1777 C C . MET B 1 1 ? -15.625 29.516 33.688 1 38.09 1 MET B C 1
ATOM 1779 O O . MET B 1 1 ? -15.531 30.656 33.219 1 38.09 1 MET B O 1
ATOM 1783 N N . SER B 1 2 ? -14.383 29.062 33.594 1 43.28 2 SER B N 1
ATOM 1784 C CA . SER B 1 2 ? -13.273 29.5 32.75 1 43.28 2 SER B CA 1
ATOM 1785 C C . SER B 1 2 ? -13.703 29.641 31.297 1 43.28 2 SER B C 1
ATOM 1787 O O . SER B 1 2 ? -14.438 28.812 30.766 1 43.28 2 SER B O 1
ATOM 1789 N N . ALA B 1 3 ? -13.93 30.734 30.859 1 49.19 3 ALA B N 1
ATOM 1790 C CA . ALA B 1 3 ? -14.453 31.141 29.562 1 49.19 3 ALA B CA 1
ATOM 1791 C C . ALA B 1 3 ? -13.914 30.234 28.453 1 49.19 3 ALA B C 1
ATOM 1793 O O . ALA B 1 3 ? -12.703 30.062 28.328 1 49.19 3 ALA B O 1
ATOM 1794 N N . SER B 1 4 ? -14.57 29.188 28.016 1 62.25 4 SER B N 1
ATOM 1795 C CA . SER B 1 4 ? -14.227 28.266 26.938 1 62.25 4 SER B CA 1
ATOM 1796 C C . SER B 1 4 ? -13.617 29.031 25.75 1 62.25 4 SER B C 1
ATOM 1798 O O . SER B 1 4 ? -14.203 30 25.266 1 62.25 4 SER B O 1
ATOM 1800 N N . THR B 1 5 ? -12.203 29.047 25.672 1 73.81 5 THR B N 1
ATOM 1801 C CA . THR B 1 5 ? -11.5 29.672 24.562 1 73.81 5 THR B CA 1
ATOM 1802 C C . THR B 1 5 ? -12.219 29.406 23.25 1 73.81 5 THR B C 1
ATOM 1804 O O . THR B 1 5 ? -12.578 28.266 22.953 1 73.81 5 THR B O 1
ATOM 1807 N N . LYS B 1 6 ? -12.711 30.438 22.703 1 88.31 6 LYS B N 1
ATOM 1808 C CA . LYS B 1 6 ? -13.344 30.328 21.391 1 88.31 6 LYS B CA 1
ATOM 1809 C C . LYS B 1 6 ? -12.305 30.281 20.281 1 88.31 6 LYS B C 1
ATOM 1811 O O . LYS B 1 6 ? -11.344 31.062 20.281 1 88.31 6 LYS B O 1
ATOM 1816 N N . PHE B 1 7 ? -12.289 29.266 19.453 1 96.81 7 PHE B N 1
ATOM 1817 C CA . PHE B 1 7 ? -11.375 29.125 18.328 1 96.81 7 PHE B CA 1
ATOM 1818 C C . PHE B 1 7 ? -12.086 29.406 17.016 1 96.81 7 PHE B C 1
ATOM 1820 O O . PHE B 1 7 ? -13.281 29.156 16.875 1 96.81 7 PHE B O 1
ATOM 1827 N N . THR B 1 8 ? -11.406 30.047 16.109 1 97.31 8 THR B N 1
ATOM 1828 C CA . THR B 1 8 ? -11.836 30.172 14.719 1 97.31 8 THR B CA 1
ATOM 1829 C C . THR B 1 8 ? -10.812 29.516 13.789 1 97.31 8 THR B C 1
ATOM 1831 O O . THR B 1 8 ? -9.641 29.375 14.141 1 97.31 8 THR B O 1
ATOM 1834 N N . VAL B 1 9 ? -11.297 29 12.68 1 98.44 9 VAL B N 1
ATOM 1835 C CA . VAL B 1 9 ? -10.406 28.406 11.695 1 98.44 9 VAL B CA 1
ATOM 1836 C C . VAL B 1 9 ? -10.367 29.266 10.438 1 98.44 9 VAL B C 1
ATOM 1838 O O . VAL B 1 9 ? -11.406 29.75 9.977 1 98.44 9 VAL B O 1
ATOM 1841 N N . ARG B 1 10 ? -9.211 29.469 9.922 1 98.12 10 ARG B N 1
ATOM 1842 C CA . ARG B 1 10 ? -9.023 30.234 8.688 1 98.12 10 ARG B CA 1
ATOM 1843 C C . ARG B 1 10 ? -8.016 29.547 7.773 1 98.12 10 ARG B C 1
ATOM 1845 O O . ARG B 1 10 ? -7.254 28.672 8.219 1 98.12 10 ARG B O 1
ATOM 1852 N N . ALA B 1 11 ? -8.07 29.984 6.469 1 97.5 11 ALA B N 1
ATOM 1853 C CA . ALA B 1 11 ? -6.988 29.594 5.562 1 97.5 11 ALA B CA 1
ATOM 1854 C C . ALA B 1 11 ? -5.656 30.188 6.016 1 97.5 11 ALA B C 1
ATOM 1856 O O . ALA B 1 11 ? -5.605 31.297 6.547 1 97.5 11 ALA B O 1
ATOM 1857 N N . ALA B 1 12 ? -4.629 29.438 5.738 1 97.25 12 ALA B N 1
ATOM 1858 C CA . ALA B 1 12 ? -3.301 29.922 6.109 1 97.25 12 ALA B CA 1
ATOM 1859 C C . ALA B 1 12 ? -2.84 31.031 5.168 1 97.25 12 ALA B C 1
ATOM 1861 O O . ALA B 1 12 ? -3.375 31.172 4.07 1 97.25 12 ALA B O 1
ATOM 1862 N N . THR B 1 13 ? -1.911 31.844 5.68 1 95.44 13 THR B N 1
ATOM 1863 C CA . THR B 1 13 ? -1.157 32.812 4.887 1 95.44 13 THR B CA 1
ATOM 1864 C C . THR B 1 13 ? 0.341 32.531 4.984 1 95.44 13 THR B C 1
ATOM 1866 O O . THR B 1 13 ? 0.775 31.703 5.785 1 95.44 13 THR B O 1
ATOM 1869 N N . ARG B 1 14 ? 1.093 33.281 4.188 1 94.5 14 ARG B N 1
ATOM 1870 C CA . ARG B 1 14 ? 2.543 33.125 4.195 1 94.5 14 ARG B CA 1
ATOM 1871 C C . ARG B 1 14 ? 3.115 33.406 5.582 1 94.5 14 ARG B C 1
ATOM 1873 O O . ARG B 1 14 ? 4.113 32.781 5.98 1 94.5 14 ARG B O 1
ATOM 1880 N N . GLU B 1 15 ? 2.482 34.25 6.297 1 96.88 15 GLU B N 1
ATOM 1881 C CA . GLU B 1 15 ? 2.965 34.656 7.617 1 96.88 15 GLU B CA 1
ATOM 1882 C C . GLU B 1 15 ? 2.877 33.5 8.609 1 96.88 15 GLU B C 1
ATOM 1884 O O . GLU B 1 15 ? 3.52 33.531 9.664 1 96.88 15 GLU B O 1
ATOM 1889 N N . ASP B 1 16 ? 2.168 32.469 8.273 1 98.19 16 ASP B N 1
ATOM 1890 C CA . ASP B 1 16 ? 2.01 31.312 9.156 1 98.19 16 ASP B CA 1
ATOM 1891 C C . ASP B 1 16 ? 3.146 30.297 8.961 1 98.19 16 ASP B C 1
ATOM 1893 O O . ASP B 1 16 ? 3.189 29.266 9.625 1 98.19 16 ASP B O 1
ATOM 1897 N N . GLY B 1 17 ? 4.062 30.531 8.125 1 97.81 17 GLY B N 1
ATOM 1898 C CA . GLY B 1 17 ? 5.105 29.609 7.695 1 97.81 17 GLY B CA 1
ATOM 1899 C C . GLY B 1 17 ? 5.781 28.891 8.852 1 97.81 17 GLY B C 1
ATOM 1900 O O . GLY B 1 17 ? 5.738 27.672 8.938 1 97.81 17 GLY B O 1
ATOM 1901 N N . PRO B 1 18 ? 6.391 29.656 9.773 1 98.19 18 PRO B N 1
ATOM 1902 C CA . PRO B 1 18 ? 7.09 29.016 10.891 1 98.19 18 PRO B CA 1
ATOM 1903 C C . PRO B 1 18 ? 6.16 28.172 11.766 1 98.19 18 PRO B C 1
ATOM 1905 O O . PRO B 1 18 ? 6.551 27.109 12.234 1 98.19 18 PRO B O 1
ATOM 1908 N N . PHE B 1 19 ? 5.02 28.703 11.938 1 98.56 19 PHE B N 1
ATOM 1909 C CA . PHE B 1 19 ? 4.062 27.953 12.734 1 98.56 19 PHE B CA 1
ATOM 1910 C C . PHE B 1 19 ? 3.689 26.641 12.039 1 98.56 19 PHE B C 1
ATOM 1912 O O . PHE B 1 19 ? 3.605 25.594 12.68 1 98.56 19 PHE B O 1
ATOM 1919 N N . LEU B 1 20 ? 3.432 26.688 10.727 1 98.56 20 LEU B N 1
ATOM 1920 C CA . LEU B 1 20 ? 3.076 25.5 9.969 1 98.56 20 LEU B CA 1
ATOM 1921 C C . LEU B 1 20 ? 4.234 24.5 9.93 1 98.56 20 LEU B C 1
ATOM 1923 O O . LEU B 1 20 ? 4.02 23.297 9.906 1 98.56 20 LEU B O 1
ATOM 1927 N N . ALA B 1 21 ? 5.426 25 9.953 1 98.06 21 ALA B N 1
ATOM 1928 C CA . ALA B 1 21 ? 6.594 24.141 10.078 1 98.06 21 ALA B CA 1
ATOM 1929 C C . ALA B 1 21 ? 6.566 23.375 11.398 1 98.06 21 ALA B C 1
ATOM 1931 O O . ALA B 1 21 ? 6.883 22.188 11.445 1 98.06 21 ALA B O 1
ATOM 1932 N N . TRP B 1 22 ? 6.207 24.109 12.406 1 98 22 TRP B N 1
ATOM 1933 C CA . TRP B 1 22 ? 6.043 23.453 13.703 1 98 22 TRP B CA 1
ATOM 1934 C C . TRP B 1 22 ? 4.973 22.375 13.633 1 98 22 TRP B C 1
ATOM 1936 O O . TRP B 1 22 ? 5.156 21.266 14.156 1 98 22 TRP B O 1
ATOM 1946 N N . VAL B 1 23 ? 3.869 22.641 12.992 1 98.25 23 VAL B N 1
ATOM 1947 C CA . VAL B 1 23 ? 2.787 21.672 12.852 1 98.25 23 VAL B CA 1
ATOM 1948 C C . VAL B 1 23 ? 3.295 20.438 12.109 1 98.25 23 VAL B C 1
ATOM 1950 O O . VAL B 1 23 ? 3.051 19.312 12.531 1 98.25 23 VAL B O 1
ATOM 1953 N N . LEU B 1 24 ? 3.951 20.688 11.023 1 96.62 24 LEU B N 1
ATOM 1954 C CA . LEU B 1 24 ? 4.516 19.609 10.219 1 96.62 24 LEU B CA 1
ATOM 1955 C C . LEU B 1 24 ? 5.422 18.719 11.062 1 96.62 24 LEU B C 1
ATOM 1957 O O . LEU B 1 24 ? 5.301 17.484 11.031 1 96.62 24 LEU B O 1
ATOM 1961 N N . LEU B 1 25 ? 6.281 19.328 11.797 1 95.62 25 LEU B N 1
ATOM 1962 C CA . LEU B 1 25 ? 7.246 18.594 12.609 1 95.62 25 LEU B CA 1
ATOM 1963 C C . LEU B 1 25 ? 6.539 17.797 13.703 1 95.62 25 LEU B C 1
ATOM 1965 O O . LEU B 1 25 ? 6.82 16.609 13.891 1 95.62 25 LEU B O 1
ATOM 1969 N N . GLN B 1 26 ? 5.645 18.453 14.398 1 95.06 26 GLN B N 1
ATOM 1970 C CA . GLN B 1 26 ? 4.945 17.797 15.508 1 95.06 26 GLN B CA 1
ATOM 1971 C C . GLN B 1 26 ? 4.082 16.641 15 1 95.06 26 GLN B C 1
ATOM 1973 O O . GLN B 1 26 ? 4.055 15.578 15.609 1 95.06 26 GLN B O 1
ATOM 1978 N N . ALA B 1 27 ? 3.35 16.922 13.969 1 94.75 27 ALA B N 1
ATOM 1979 C CA . ALA B 1 27 ? 2.518 15.875 13.391 1 94.75 27 ALA B CA 1
ATOM 1980 C C . ALA B 1 27 ? 3.367 14.695 12.93 1 94.75 27 ALA B C 1
ATOM 1982 O O . ALA B 1 27 ? 2.979 13.539 13.102 1 94.75 27 ALA B O 1
ATOM 1983 N N . GLY B 1 28 ? 4.484 14.945 12.297 1 91.75 28 GLY B N 1
ATOM 1984 C CA . GLY B 1 28 ? 5.383 13.898 11.82 1 91.75 28 GLY B CA 1
ATOM 1985 C C . GLY B 1 28 ? 5.961 13.055 12.938 1 91.75 28 GLY B C 1
ATOM 1986 O O . GLY B 1 28 ? 6.43 11.938 12.703 1 91.75 28 GLY B O 1
ATOM 1987 N N . ARG B 1 29 ? 5.973 13.57 14.156 1 90.56 29 ARG B N 1
ATOM 1988 C CA . ARG B 1 29 ? 6.504 12.859 15.312 1 90.56 29 ARG B CA 1
ATOM 1989 C C . ARG B 1 29 ? 5.461 11.922 15.906 1 90.56 29 ARG B C 1
ATOM 1991 O O . ARG B 1 29 ? 5.809 10.922 16.531 1 90.56 29 ARG B O 1
ATOM 1998 N N . SER B 1 30 ? 4.211 12.227 15.594 1 90.06 30 SER B N 1
ATOM 1999 C CA . SER B 1 30 ? 3.154 11.508 16.297 1 90.06 30 SER B CA 1
ATOM 2000 C C . SER B 1 30 ? 3.377 11.531 17.797 1 90.06 30 SER B C 1
ATOM 2002 O O . SER B 1 30 ? 3.537 12.602 18.391 1 90.06 30 SER B O 1
ATOM 2004 N N . GLN B 1 31 ? 3.406 10.352 18.516 1 86.88 31 GLN B N 1
ATOM 2005 C CA . GLN B 1 31 ? 3.604 10.297 19.969 1 86.88 31 GLN B CA 1
ATOM 2006 C C . GLN B 1 31 ? 5.078 10.102 20.312 1 86.88 31 GLN B C 1
ATOM 2008 O O . GLN B 1 31 ? 5.438 10 21.484 1 86.88 31 GLN B O 1
ATOM 2013 N N . HIS B 1 32 ? 5.953 10.117 19.328 1 87.44 32 HIS B N 1
ATOM 2014 C CA . HIS B 1 32 ? 7.363 9.82 19.516 1 87.44 32 HIS B CA 1
ATOM 2015 C C . HIS B 1 32 ? 8.188 11.094 19.641 1 87.44 32 HIS B C 1
ATOM 2017 O O . HIS B 1 32 ? 7.77 12.156 19.156 1 87.44 32 HIS B O 1
ATOM 2023 N N . PRO B 1 33 ? 9.359 10.969 20.281 1 86.5 33 PRO B N 1
ATOM 2024 C CA . PRO B 1 33 ? 10.211 12.148 20.391 1 86.5 33 PRO B CA 1
ATOM 2025 C C . PRO B 1 33 ? 10.82 12.57 19.047 1 86.5 33 PRO B C 1
ATOM 2027 O O . PRO B 1 33 ? 11.125 13.742 18.844 1 86.5 33 PRO B O 1
ATOM 2030 N N . ARG B 1 34 ? 11.086 11.578 18.234 1 86.81 34 ARG B N 1
ATOM 2031 C CA . ARG B 1 34 ? 11.539 11.797 16.859 1 86.81 34 ARG B CA 1
ATOM 2032 C C . ARG B 1 34 ? 10.602 11.125 15.867 1 86.81 34 ARG B C 1
ATOM 2034 O O . ARG B 1 34 ? 10.039 10.07 16.156 1 86.81 34 ARG B O 1
ATOM 2041 N N . GLY B 1 35 ? 10.492 11.859 14.773 1 85.44 35 GLY B N 1
ATOM 2042 C CA . GLY B 1 35 ? 9.555 11.328 13.797 1 85.44 35 GLY B CA 1
ATOM 2043 C C . GLY B 1 35 ? 10.062 11.406 12.367 1 85.44 35 GLY B C 1
ATOM 2044 O O . GLY B 1 35 ? 11.258 11.25 12.125 1 85.44 35 GLY B O 1
ATOM 2045 N N . LEU B 1 36 ? 9.172 11.562 11.516 1 83.38 36 LEU B N 1
ATOM 2046 C CA . LEU B 1 36 ? 9.375 11.438 10.078 1 83.38 36 LEU B CA 1
ATOM 2047 C C . LEU B 1 36 ? 10.516 12.336 9.609 1 83.38 36 LEU B C 1
ATOM 2049 O O . LEU B 1 36 ? 11.477 11.867 9.008 1 83.38 36 LEU B O 1
ATOM 2053 N N . PHE B 1 37 ? 10.484 13.562 9.914 1 88.88 37 PHE B N 1
ATOM 2054 C CA . PHE B 1 37 ? 11.398 14.523 9.32 1 88.88 37 PHE B CA 1
ATOM 2055 C C . PHE B 1 37 ? 12.766 14.453 9.992 1 88.88 37 PHE B C 1
ATOM 2057 O O . PHE B 1 37 ? 13.797 14.648 9.336 1 88.88 37 PHE B O 1
ATOM 2064 N N . GLU B 1 38 ? 12.773 14.188 11.273 1 87.5 38 GLU B N 1
ATOM 2065 C CA . GLU B 1 38 ? 14.047 14 11.953 1 87.5 38 GLU B CA 1
ATOM 2066 C C . GLU B 1 38 ? 14.789 12.773 11.414 1 87.5 38 GLU B C 1
ATOM 2068 O O . GLU B 1 38 ? 16.016 12.773 11.336 1 87.5 38 GLU B O 1
ATOM 2073 N N . ARG B 1 39 ? 14.062 11.828 11.094 1 80.56 39 ARG B N 1
ATOM 2074 C CA . ARG B 1 39 ? 14.672 10.578 10.656 1 80.56 39 ARG B CA 1
ATOM 2075 C C . ARG B 1 39 ? 15.086 10.656 9.188 1 80.56 39 ARG B C 1
ATOM 2077 O O . ARG B 1 39 ? 16.109 10.078 8.789 1 80.56 39 ARG B O 1
ATOM 2084 N N . VAL B 1 40 ? 14.305 11.281 8.398 1 78.38 40 VAL B N 1
ATOM 2085 C CA . VAL B 1 40 ? 14.578 11.375 6.969 1 78.38 40 VAL B CA 1
ATOM 2086 C C . VAL B 1 40 ? 15.719 12.367 6.723 1 78.38 40 VAL B C 1
ATOM 2088 O O . VAL B 1 40 ? 16.625 12.102 5.922 1 78.38 40 VAL B O 1
ATOM 2091 N N . LEU B 1 41 ? 15.625 13.508 7.316 1 82.88 41 LEU B N 1
ATOM 2092 C CA . LEU B 1 41 ? 16.625 14.547 7.086 1 82.88 41 LEU B CA 1
ATOM 2093 C C . LEU B 1 41 ? 17.875 14.281 7.922 1 82.88 41 LEU B C 1
ATOM 2095 O O . LEU B 1 41 ? 18.922 14.891 7.684 1 82.88 41 LEU B O 1
ATOM 2099 N N . GLY B 1 42 ? 17.75 13.227 8.648 1 73.38 42 GLY B N 1
ATOM 2100 C CA . GLY B 1 42 ? 18.938 12.781 9.375 1 73.38 42 GLY B CA 1
ATOM 2101 C C . GLY B 1 42 ? 19.141 13.516 10.688 1 73.38 42 GLY B C 1
ATOM 2102 O O . GLY B 1 42 ? 18.438 14.484 10.977 1 73.38 42 GLY B O 1
ATOM 2103 N N . SER B 1 43 ? 20.062 12.992 11.43 1 73 43 SER B N 1
ATOM 2104 C CA . SER B 1 43 ? 20.328 13.438 12.797 1 73 43 SER B CA 1
ATOM 2105 C C . SER B 1 43 ? 21.281 14.641 12.805 1 73 43 SER B C 1
ATOM 2107 O O . SER B 1 43 ? 21.656 15.125 13.875 1 73 43 SER B O 1
ATOM 2109 N N . LYS B 1 44 ? 21.516 15.156 11.656 1 79.69 44 LYS B N 1
ATOM 2110 C CA . LYS B 1 44 ? 22.562 16.188 11.68 1 79.69 44 LYS B CA 1
ATOM 2111 C C . LYS B 1 44 ? 21.969 17.562 11.969 1 79.69 44 LYS B C 1
ATOM 2113 O O . LYS B 1 44 ? 22.703 18.516 12.242 1 79.69 44 LYS B O 1
ATOM 2118 N N . TYR B 1 45 ? 20.75 17.719 11.961 1 89.88 45 TYR B N 1
ATOM 2119 C CA . TYR B 1 45 ? 20.125 19.031 12.18 1 89.88 45 TYR B CA 1
ATOM 2120 C C . TYR B 1 45 ? 19.547 19.125 13.586 1 89.88 45 TYR B C 1
ATOM 2122 O O . TYR B 1 45 ? 18.969 18.156 14.086 1 89.88 45 TYR B O 1
ATOM 2130 N N . THR B 1 46 ? 19.781 20.297 14.203 1 92.31 46 THR B N 1
ATOM 2131 C CA . THR B 1 46 ? 19.031 20.609 15.414 1 92.31 46 THR B CA 1
ATOM 2132 C C . THR B 1 46 ? 17.547 20.812 15.102 1 92.31 46 THR B C 1
ATOM 2134 O O . THR B 1 46 ? 17.172 20.922 13.938 1 92.31 46 THR B O 1
ATOM 2137 N N . GLU B 1 47 ? 16.734 20.781 16.125 1 93.62 47 GLU B N 1
ATOM 2138 C CA . GLU B 1 47 ? 15.312 21.016 15.914 1 93.62 47 GLU B CA 1
ATOM 2139 C C . GLU B 1 47 ? 15.078 22.391 15.266 1 93.62 47 GLU B C 1
ATOM 2141 O O . GLU B 1 47 ? 14.227 22.516 14.383 1 93.62 47 GLU B O 1
ATOM 2146 N N . GLU B 1 48 ? 15.812 23.391 15.742 1 95.25 48 GLU B N 1
ATOM 2147 C CA . GLU B 1 48 ? 15.68 24.719 15.172 1 95.25 48 GLU B CA 1
ATOM 2148 C C . GLU B 1 48 ? 16.016 24.734 13.688 1 95.25 48 GLU B C 1
ATOM 2150 O O . GLU B 1 48 ? 15.328 25.375 12.891 1 95.25 48 GLU B O 1
ATOM 2155 N N . GLN B 1 49 ? 17.031 24.062 13.336 1 95.06 49 GLN B N 1
ATOM 2156 C CA . GLN B 1 49 ? 17.438 23.969 11.938 1 95.06 49 GLN B CA 1
ATOM 2157 C C . GLN B 1 49 ? 16.391 23.219 11.117 1 95.06 49 GLN B C 1
ATOM 2159 O O . GLN B 1 49 ? 16.094 23.609 9.977 1 95.06 49 GLN B O 1
ATOM 2164 N N . LEU B 1 50 ? 15.875 22.203 11.695 1 95.31 50 LEU B N 1
ATOM 2165 C CA . LEU B 1 50 ? 14.828 21.438 11.016 1 95.31 50 LEU B CA 1
ATOM 2166 C C . LEU B 1 50 ? 13.602 22.312 10.766 1 95.31 50 LEU B C 1
ATOM 2168 O O . LEU B 1 50 ? 13.031 22.281 9.672 1 95.31 50 LEU B O 1
ATOM 2172 N N . LEU B 1 51 ? 13.305 23.078 11.742 1 97.12 51 LEU B N 1
ATOM 2173 C CA . LEU B 1 51 ? 12.156 23.969 11.586 1 97.12 51 LEU B CA 1
ATOM 2174 C C . LEU B 1 51 ? 12.398 24.984 10.477 1 97.12 51 LEU B C 1
ATOM 2176 O O . LEU B 1 51 ? 11.469 25.359 9.75 1 97.12 51 LEU B O 1
ATOM 2180 N N . THR B 1 52 ? 13.594 25.438 10.359 1 97.06 52 THR B N 1
ATOM 2181 C CA . THR B 1 52 ? 13.938 26.359 9.281 1 97.06 52 THR B CA 1
ATOM 2182 C C . THR B 1 52 ? 13.789 25.688 7.922 1 97.06 52 THR B C 1
ATOM 2184 O O . THR B 1 52 ? 13.219 26.266 6.996 1 97.06 52 THR B O 1
ATOM 2187 N N . ILE B 1 53 ? 14.273 24.484 7.82 1 96.44 53 ILE B N 1
ATOM 2188 C CA . ILE B 1 53 ? 14.164 23.719 6.574 1 96.44 53 ILE B CA 1
ATOM 2189 C C . ILE B 1 53 ? 12.695 23.5 6.234 1 96.44 53 ILE B C 1
ATOM 2191 O O . ILE B 1 53 ? 12.273 23.719 5.094 1 96.44 53 ILE B O 1
ATOM 2195 N N . LEU B 1 54 ? 11.938 23.062 7.227 1 96.94 54 LEU B N 1
ATOM 2196 C CA . LEU B 1 54 ? 10.523 22.797 7.004 1 96.94 54 LEU B CA 1
ATOM 2197 C C . LEU B 1 54 ? 9.781 24.078 6.617 1 96.94 54 LEU B C 1
ATOM 2199 O O . LEU B 1 54 ? 8.836 24.031 5.824 1 96.94 54 LEU B O 1
ATOM 2203 N N . THR B 1 55 ? 10.188 25.219 7.18 1 97.88 55 THR B N 1
ATOM 2204 C CA . THR B 1 55 ? 9.609 26.5 6.789 1 97.88 55 THR B CA 1
ATOM 2205 C C . THR B 1 55 ? 9.859 26.781 5.309 1 97.88 55 THR B C 1
ATOM 2207 O O . THR B 1 55 ? 8.984 27.281 4.609 1 97.88 55 THR B O 1
ATOM 2210 N N . ASP B 1 56 ? 11.016 26.422 4.859 1 96.06 56 ASP B N 1
ATOM 2211 C CA . ASP B 1 56 ? 11.336 26.594 3.445 1 96.06 56 ASP B CA 1
ATOM 2212 C C . ASP B 1 56 ? 10.422 25.75 2.564 1 96.06 56 ASP B C 1
ATOM 2214 O O . ASP B 1 56 ? 10.039 26.172 1.469 1 96.06 56 ASP B O 1
ATOM 2218 N N . PHE B 1 57 ? 10.117 24.562 3.016 1 94.94 57 PHE B N 1
ATOM 2219 C CA . PHE B 1 57 ? 9.188 23.719 2.262 1 94.94 57 PHE B CA 1
ATOM 2220 C C . PHE B 1 57 ? 7.809 24.359 2.205 1 94.94 57 PHE B C 1
ATOM 2222 O O . PHE B 1 57 ? 7.152 24.344 1.161 1 94.94 57 PHE B O 1
ATOM 2229 N N . ILE B 1 58 ? 7.41 24.922 3.303 1 95.62 58 ILE B N 1
ATOM 2230 C CA . ILE B 1 58 ? 6.086 25.516 3.434 1 95.62 58 ILE B CA 1
ATOM 2231 C C . ILE B 1 58 ? 5.98 26.734 2.531 1 95.62 58 ILE B C 1
ATOM 2233 O O . ILE B 1 58 ? 4.961 26.953 1.868 1 95.62 58 ILE B O 1
ATOM 2237 N N . LEU B 1 59 ? 7.027 27.484 2.48 1 94.69 59 LEU B N 1
ATOM 2238 C CA . LEU B 1 59 ? 6.996 28.766 1.779 1 94.69 59 LEU B CA 1
ATOM 2239 C C . LEU B 1 59 ? 7.512 28.625 0.352 1 94.69 59 LEU B C 1
ATOM 2241 O O . LEU B 1 59 ? 7.934 29.594 -0.266 1 94.69 59 LEU B O 1
ATOM 2245 N N . ASP B 1 60 ? 7.543 27.391 -0.03 1 86.19 60 ASP B N 1
ATOM 2246 C CA . ASP B 1 60 ? 7.984 27.141 -1.398 1 86.19 60 ASP B CA 1
ATOM 2247 C C . ASP B 1 60 ? 7.273 28.078 -2.381 1 86.19 60 ASP B C 1
ATOM 2249 O O . ASP B 1 60 ? 6.094 28.375 -2.215 1 86.19 60 ASP B O 1
ATOM 2253 N N . GLU B 1 61 ? 7.984 28.562 -3.432 1 79 61 GLU B N 1
ATOM 2254 C CA . GLU B 1 61 ? 7.5 29.578 -4.352 1 79 61 GLU B CA 1
ATOM 2255 C C . GLU B 1 61 ? 6.863 28.953 -5.59 1 79 61 GLU B C 1
ATOM 2257 O O . GLU B 1 61 ? 6.68 29.625 -6.605 1 79 61 GLU B O 1
ATOM 2262 N N . SER B 1 62 ? 6.699 27.75 -5.508 1 72.44 62 SER B N 1
ATOM 2263 C CA . SER B 1 62 ? 6.027 27.109 -6.641 1 72.44 62 SER B CA 1
ATOM 2264 C C . SER B 1 62 ? 4.672 27.766 -6.91 1 72.44 62 SER B C 1
ATOM 2266 O O . SER B 1 62 ? 4.035 28.281 -5.996 1 72.44 62 SER B O 1
ATOM 2268 N N . PRO B 1 63 ? 4.445 27.859 -8.305 1 64.94 63 PRO B N 1
ATOM 2269 C CA . PRO B 1 63 ? 3.111 28.391 -8.602 1 64.94 63 PRO B CA 1
ATOM 2270 C C . PRO B 1 63 ? 2 27.625 -7.891 1 64.94 63 PRO B C 1
ATOM 2272 O O . PRO B 1 63 ? 2.164 26.438 -7.574 1 64.94 63 PRO B O 1
ATOM 2275 N N . GLU B 1 64 ? 0.959 28.391 -7.699 1 59.28 64 GLU B N 1
ATOM 2276 C CA . GLU B 1 64 ? -0.211 27.797 -7.055 1 59.28 64 GLU B CA 1
ATOM 2277 C C . GLU B 1 64 ? -0.675 26.547 -7.797 1 59.28 64 GLU B C 1
ATOM 2279 O O . GLU B 1 64 ? -0.781 26.547 -9.023 1 59.28 64 GLU B O 1
ATOM 2284 N N . GLY B 1 65 ? -0.889 25.516 -7.188 1 60.84 65 GLY B N 1
ATOM 2285 C CA . GLY B 1 65 ? -1.388 24.281 -7.777 1 60.84 65 GLY B CA 1
ATOM 2286 C C . GLY B 1 65 ? -0.288 23.297 -8.109 1 60.84 65 GLY B C 1
ATOM 2287 O O . GLY B 1 65 ? -0.562 22.125 -8.375 1 60.84 65 GLY B O 1
ATOM 2288 N N . THR B 1 66 ? 0.922 23.797 -8.148 1 65.62 66 THR B N 1
ATOM 2289 C CA . THR B 1 66 ? 1.978 22.891 -8.578 1 65.62 66 THR B CA 1
ATOM 2290 C C . THR B 1 66 ? 2.883 22.5 -7.41 1 65.62 66 THR B C 1
ATOM 2292 O O . THR B 1 66 ? 3.742 21.625 -7.539 1 65.62 66 THR B O 1
ATOM 2295 N N . GLY B 1 67 ? 2.59 23.109 -6.328 1 81.69 67 GLY B N 1
ATOM 2296 C CA . GLY B 1 67 ? 3.486 22.844 -5.219 1 81.69 67 GLY B CA 1
ATOM 2297 C C . GLY B 1 67 ? 3.186 21.531 -4.516 1 81.69 67 GLY B C 1
ATOM 2298 O O . GLY B 1 67 ? 2.365 20.734 -4.988 1 81.69 67 GLY B O 1
ATOM 2299 N N . SER B 1 68 ? 4.043 21.219 -3.539 1 89.94 68 SER B N 1
ATOM 2300 C CA . SER B 1 68 ? 3.85 20.016 -2.738 1 89.94 68 SER B CA 1
ATOM 2301 C C . SER B 1 68 ? 2.74 20.219 -1.711 1 89.94 68 SER B C 1
ATOM 2303 O O . SER B 1 68 ? 2.166 21.297 -1.604 1 89.94 68 SER B O 1
ATOM 2305 N N . PHE B 1 69 ? 2.438 19.172 -1.077 1 90.06 69 PHE B N 1
ATOM 2306 C CA . PHE B 1 69 ? 1.395 19.219 -0.058 1 90.06 69 PHE B CA 1
ATOM 2307 C C . PHE B 1 69 ? 1.803 20.125 1.097 1 90.06 69 PHE B C 1
ATOM 2309 O O . PHE B 1 69 ? 0.96 20.531 1.895 1 90.06 69 PHE B O 1
ATOM 2316 N N . THR B 1 70 ? 3.061 20.5 1.146 1 94.12 70 THR B N 1
ATOM 2317 C CA . THR B 1 70 ? 3.549 21.312 2.254 1 94.12 70 THR B CA 1
ATOM 2318 C C . THR B 1 70 ? 3.281 22.797 1.997 1 94.12 70 THR B C 1
ATOM 2320 O O . THR B 1 70 ? 3.418 23.625 2.902 1 94.12 70 THR B O 1
ATOM 2323 N N . HIS B 1 71 ? 2.908 23.141 0.775 1 94 71 HIS B N 1
ATOM 2324 C CA . HIS B 1 71 ? 2.693 24.531 0.438 1 94 71 HIS B CA 1
ATOM 2325 C C . HIS B 1 71 ? 1.663 25.172 1.363 1 94 71 HIS B C 1
ATOM 2327 O O . HIS B 1 71 ? 0.593 24.609 1.592 1 94 71 HIS B O 1
ATOM 2333 N N . TRP B 1 72 ? 1.935 26.391 1.794 1 94.5 72 TRP B N 1
ATOM 2334 C CA . TRP B 1 72 ? 1.121 27.062 2.803 1 94.5 72 TRP B CA 1
ATOM 2335 C C . TRP B 1 72 ? -0.311 27.234 2.314 1 94.5 72 TRP B C 1
AT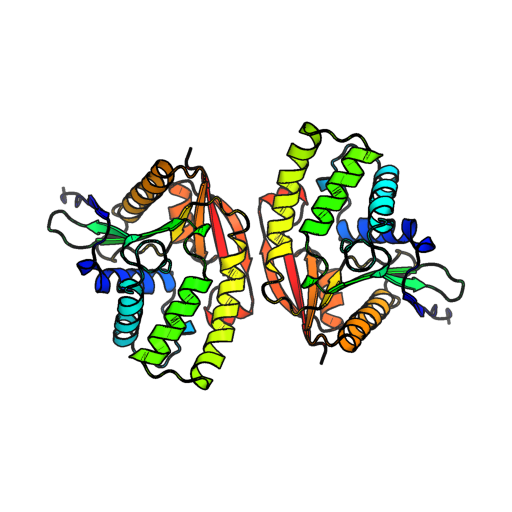OM 2337 O O . TRP B 1 72 ? -1.251 27.25 3.113 1 94.5 72 TRP B O 1
ATOM 2347 N N . GLY B 1 73 ? -0.522 27.297 1.062 1 92.12 73 GLY B N 1
ATOM 2348 C CA . GLY B 1 73 ? -1.815 27.609 0.472 1 92.12 73 GLY B CA 1
ATOM 2349 C C . GLY B 1 73 ? -2.859 26.531 0.727 1 92.12 73 GLY B C 1
ATOM 2350 O O . GLY B 1 73 ? -4.059 26.781 0.581 1 92.12 73 GLY B O 1
ATOM 2351 N N . GLY B 1 74 ? -2.484 25.375 1.164 1 93.38 74 GLY B N 1
ATOM 2352 C CA . GLY B 1 74 ? -3.418 24.281 1.423 1 93.38 74 GLY B CA 1
ATOM 2353 C C . GLY B 1 74 ? -3.703 24.078 2.898 1 93.38 74 GLY B C 1
ATOM 2354 O O . GLY B 1 74 ? -4.469 23.188 3.273 1 93.38 74 GLY B O 1
ATOM 2355 N N . TRP B 1 75 ? -3.193 24.984 3.711 1 96.75 75 TRP B N 1
ATOM 2356 C CA . TRP B 1 75 ? -3.256 24.75 5.152 1 96.75 75 TRP B CA 1
ATOM 2357 C C . TRP B 1 75 ? -4.414 25.516 5.777 1 96.75 75 TRP B C 1
ATOM 2359 O O . TRP B 1 75 ? -4.848 26.547 5.246 1 96.75 75 TRP B O 1
ATOM 2369 N N . PHE B 1 76 ? -4.891 25 6.855 1 98.5 76 PHE B N 1
ATOM 2370 C CA . PHE B 1 76 ? -5.867 25.594 7.758 1 98.5 76 PHE B CA 1
ATOM 2371 C C . PHE B 1 76 ? -5.246 25.875 9.117 1 98.5 76 PHE B C 1
ATOM 2373 O O . PHE B 1 76 ? -4.496 25.047 9.648 1 98.5 76 PHE B O 1
ATOM 2380 N N . VAL B 1 77 ? -5.59 27.031 9.633 1 98.81 77 VAL B N 1
ATOM 2381 C CA . VAL B 1 77 ? -5.062 27.422 10.938 1 98.81 77 VAL B CA 1
ATOM 2382 C C . VAL B 1 77 ? -6.211 27.719 11.891 1 98.81 77 VAL B C 1
ATOM 2384 O O . VAL B 1 77 ? -7.129 28.484 11.555 1 98.81 77 VAL B O 1
ATOM 2387 N N . ALA B 1 78 ? -6.164 27.062 13.008 1 98.62 78 ALA B N 1
ATOM 2388 C CA . ALA B 1 78 ? -7.043 27.422 14.117 1 98.62 78 ALA B CA 1
ATOM 2389 C C . ALA B 1 78 ? -6.379 28.453 15.031 1 98.62 78 ALA B C 1
ATOM 2391 O O . ALA B 1 78 ? -5.199 28.312 15.367 1 98.62 78 ALA B O 1
ATOM 2392 N N . GLN B 1 79 ? -7.125 29.469 15.383 1 98.19 79 GLN B N 1
ATOM 2393 C CA . GLN B 1 79 ? -6.555 30.5 16.234 1 98.19 79 GLN B CA 1
ATOM 2394 C C . GLN B 1 79 ? -7.559 30.969 17.281 1 98.19 79 GLN B C 1
ATOM 2396 O O . GLN B 1 79 ? -8.766 30.828 17.094 1 98.19 79 GLN B O 1
ATOM 2401 N N . THR B 1 80 ? -7.004 31.5 18.359 1 97.25 80 THR B N 1
ATOM 2402 C CA . THR B 1 80 ? -7.828 32.125 19.391 1 97.25 80 THR B CA 1
ATOM 2403 C C . THR B 1 80 ? -8.32 33.5 18.922 1 97.25 80 THR B C 1
ATOM 2405 O O . THR B 1 80 ? -7.93 33.969 17.859 1 97.25 80 THR B O 1
ATOM 2408 N N . GLU B 1 81 ? -9.172 34.031 19.734 1 95.12 81 GLU B N 1
ATOM 2409 C CA . GLU B 1 81 ? -9.734 35.344 19.406 1 95.12 81 GLU B CA 1
ATOM 2410 C C . GLU B 1 81 ? -8.648 36.406 19.297 1 95.12 81 GLU B C 1
ATOM 2412 O O . GLU B 1 81 ? -8.766 37.344 18.5 1 95.12 81 GLU B O 1
ATOM 2417 N N . ASP B 1 82 ? -7.609 36.281 20.047 1 94.94 82 ASP B N 1
ATOM 2418 C CA . ASP B 1 82 ? -6.531 37.25 20.047 1 94.94 82 ASP B CA 1
ATOM 2419 C C . ASP B 1 82 ? -5.523 36.969 18.938 1 94.94 82 ASP B C 1
ATOM 2421 O O . ASP B 1 82 ? -4.488 37.656 18.859 1 94.94 82 ASP B O 1
ATOM 2425 N N . GLY B 1 83 ? -5.742 35.969 18.141 1 95.38 83 GLY B N 1
ATOM 2426 C CA . GLY B 1 83 ? -4.922 35.688 16.969 1 95.38 83 GLY B CA 1
ATOM 2427 C C . GLY B 1 83 ? -3.818 34.688 17.234 1 95.38 83 GLY B C 1
ATOM 2428 O O . GLY B 1 83 ? -2.998 34.406 16.359 1 95.38 83 GLY B O 1
ATOM 2429 N N . THR B 1 84 ? -3.857 34.156 18.469 1 97.12 84 THR B N 1
ATOM 2430 C CA . THR B 1 84 ? -2.85 33.156 18.781 1 97.12 84 THR B CA 1
ATOM 2431 C C . THR B 1 84 ? -3.121 31.875 18 1 97.12 84 THR B C 1
ATOM 2433 O O . THR B 1 84 ? -4.238 31.359 18.031 1 97.12 84 THR B O 1
ATOM 2436 N N . ARG B 1 85 ? -2.119 31.438 17.234 1 98.38 85 ARG B N 1
ATOM 2437 C CA . ARG B 1 85 ? -2.254 30.188 16.484 1 98.38 85 ARG B CA 1
ATOM 2438 C C . ARG B 1 85 ? -2.291 28.984 17.422 1 98.38 85 ARG B C 1
ATOM 2440 O O . ARG B 1 85 ? -1.38 28.797 18.219 1 98.38 85 ARG B O 1
ATOM 2447 N N . ALA B 1 86 ? -3.303 28.172 17.312 1 98.38 86 ALA B N 1
ATOM 2448 C CA . ALA B 1 86 ? -3.539 27.062 18.234 1 98.38 86 ALA B CA 1
ATOM 2449 C C . ALA B 1 86 ? -3.213 25.719 17.578 1 98.38 86 ALA B C 1
ATOM 2451 O O . ALA B 1 86 ? -2.729 24.797 18.25 1 98.38 86 ALA B O 1
ATOM 2452 N N . GLY B 1 87 ? -3.488 25.531 16.359 1 98.5 87 GLY B N 1
ATOM 2453 C CA . GLY B 1 87 ? -3.266 24.297 15.625 1 98.5 87 GLY B CA 1
ATOM 2454 C C . GLY B 1 87 ? -3.396 24.469 14.125 1 98.5 87 GLY B C 1
ATOM 2455 O O . GLY B 1 87 ? -3.779 25.531 13.641 1 98.5 87 GLY B O 1
ATOM 2456 N N . GLY B 1 88 ? -3.01 23.453 13.414 1 98.56 88 GLY B N 1
ATOM 2457 C CA . GLY B 1 88 ? -3.09 23.484 11.961 1 98.56 88 GLY B CA 1
ATOM 2458 C C . GLY B 1 88 ? -3.16 22.109 11.328 1 98.56 88 GLY B C 1
ATOM 2459 O O . GLY B 1 88 ? -2.928 21.109 12 1 98.56 88 GLY B O 1
ATOM 2460 N N . LEU B 1 89 ? -3.566 22.109 10.133 1 98.06 89 LEU B N 1
ATOM 2461 C CA . LEU B 1 89 ? -3.521 20.938 9.281 1 98.06 89 LEU B CA 1
ATOM 2462 C C . LEU B 1 89 ? -3.531 21.312 7.809 1 98.06 89 LEU B C 1
ATOM 2464 O O . LEU B 1 89 ? -3.842 22.469 7.469 1 98.06 89 LEU B O 1
ATOM 2468 N N . THR B 1 90 ? -3.109 20.375 6.957 1 96.44 90 THR B N 1
ATOM 2469 C CA . THR B 1 90 ? -3.164 20.625 5.523 1 96.44 90 THR B CA 1
ATOM 2470 C C . THR B 1 90 ? -4.246 19.781 4.859 1 96.44 90 THR B C 1
ATOM 2472 O O . THR B 1 90 ? -4.547 18.688 5.32 1 96.44 90 THR B O 1
ATOM 2475 N N . GLY B 1 91 ? -4.891 20.312 3.914 1 94.81 91 GLY B N 1
ATOM 2476 C CA . GLY B 1 91 ? -5.836 19.641 3.037 1 94.81 91 GLY B CA 1
ATOM 2477 C C . GLY B 1 91 ? -5.539 19.859 1.564 1 94.81 91 GLY B C 1
ATOM 2478 O O . GLY B 1 91 ? -5.199 20.969 1.147 1 94.81 91 GLY B O 1
ATOM 2479 N N . TYR B 1 92 ? -5.605 18.797 0.783 1 91.19 92 TYR B N 1
ATOM 2480 C CA . TYR B 1 92 ? -5.293 18.938 -0.635 1 91.19 92 TYR B CA 1
ATOM 2481 C C . TYR B 1 92 ? -5.883 17.781 -1.436 1 91.19 92 TYR B C 1
ATOM 2483 O O . TYR B 1 92 ? -6.23 16.734 -0.872 1 91.19 92 TYR B O 1
ATOM 2491 N N . ALA B 1 93 ? -5.996 18.062 -2.717 1 88.44 93 ALA B N 1
ATOM 2492 C CA . ALA B 1 93 ? -6.352 17 -3.645 1 88.44 93 ALA B CA 1
ATOM 2493 C C . ALA B 1 93 ? -5.148 16.109 -3.949 1 88.44 93 ALA B C 1
ATOM 2495 O O . ALA B 1 93 ? -4.125 16.594 -4.441 1 88.44 93 ALA B O 1
ATOM 2496 N N . TYR B 1 94 ? -5.324 14.875 -3.744 1 81.38 94 TYR B N 1
ATOM 2497 C CA . TYR B 1 94 ? -4.211 13.945 -3.904 1 81.38 94 TYR B CA 1
ATOM 2498 C C . TYR B 1 94 ? -3.625 14.039 -5.309 1 81.38 94 TYR B C 1
ATOM 2500 O O . TYR B 1 94 ? -2.404 14.062 -5.477 1 81.38 94 TYR B O 1
ATOM 2508 N N . LYS B 1 95 ? -4.41 14.062 -6.289 1 79.81 95 LYS B N 1
ATOM 2509 C CA . LYS B 1 95 ? -3.998 14.055 -7.691 1 79.81 95 LYS B CA 1
ATOM 2510 C C . LYS B 1 95 ? -3.145 15.281 -8.016 1 79.81 95 LYS B C 1
ATOM 2512 O O . LYS B 1 95 ? -2.303 15.234 -8.914 1 79.81 95 LYS B O 1
ATOM 2517 N N . GLU B 1 96 ? -3.355 16.312 -7.273 1 82.56 96 GLU B N 1
ATOM 2518 C CA . GLU B 1 96 ? -2.693 17.562 -7.59 1 82.56 96 GLU B CA 1
ATOM 2519 C C . GLU B 1 96 ? -1.352 17.688 -6.871 1 82.56 96 GLU B C 1
ATOM 2521 O O . GLU B 1 96 ? -0.52 18.516 -7.23 1 82.56 96 GLU B O 1
ATOM 2526 N N . LYS B 1 97 ? -1.197 16.844 -5.859 1 85.12 97 LYS B N 1
ATOM 2527 C CA . LYS B 1 97 ? 0.006 16.953 -5.043 1 85.12 97 LYS B CA 1
ATOM 2528 C C . LYS B 1 97 ? 0.647 15.586 -4.812 1 85.12 97 LYS B C 1
ATOM 2530 O O . LYS B 1 97 ? 0.821 15.164 -3.666 1 85.12 97 LYS B O 1
ATOM 2535 N N . PRO B 1 98 ? 1.081 15.039 -5.875 1 77.94 98 PRO B N 1
ATOM 2536 C CA . PRO B 1 98 ? 1.739 13.742 -5.695 1 77.94 98 PRO B CA 1
ATOM 2537 C C . PRO B 1 98 ? 3.021 13.844 -4.871 1 77.94 98 PRO B C 1
ATOM 2539 O O . PRO B 1 98 ? 3.619 14.914 -4.777 1 77.94 98 PRO B O 1
ATOM 2542 N N . MET B 1 99 ? 3.426 12.734 -4.297 1 79.81 99 MET B N 1
ATOM 2543 C CA . MET B 1 99 ? 4.613 12.68 -3.449 1 79.81 99 MET B CA 1
ATOM 2544 C C . MET B 1 99 ? 5.855 13.094 -4.227 1 79.81 99 MET B C 1
ATOM 2546 O O . MET B 1 99 ? 6.809 13.617 -3.65 1 79.81 99 MET B O 1
ATOM 2550 N N . THR B 1 100 ? 5.797 12.922 -5.504 1 79.62 100 THR B N 1
ATOM 2551 C CA . THR B 1 100 ? 6.938 13.281 -6.34 1 79.62 100 THR B CA 1
ATOM 2552 C C . THR B 1 100 ? 7.191 14.789 -6.289 1 79.62 100 THR B C 1
ATOM 2554 O O . THR B 1 100 ? 8.336 15.227 -6.41 1 79.62 100 THR B O 1
ATOM 2557 N N . ASN B 1 101 ? 6.102 15.531 -6.109 1 84.25 101 ASN B N 1
ATOM 2558 C CA . ASN B 1 101 ? 6.285 16.969 -5.961 1 84.25 101 ASN B CA 1
ATOM 2559 C C . ASN B 1 101 ? 7.09 17.297 -4.707 1 84.25 101 ASN B C 1
ATOM 2561 O O . ASN B 1 101 ? 7.965 18.172 -4.738 1 84.25 101 ASN B O 1
ATOM 2565 N N . PHE B 1 102 ? 6.797 16.609 -3.723 1 87.38 102 PHE B N 1
ATOM 2566 C CA . PHE B 1 102 ? 7.527 16.859 -2.486 1 87.38 102 PHE B CA 1
ATOM 2567 C C . PHE B 1 102 ? 8.969 16.391 -2.609 1 87.38 102 PHE B C 1
ATOM 2569 O O . PHE B 1 102 ? 9.891 17.062 -2.152 1 87.38 102 PHE B O 1
ATOM 2576 N N . SER B 1 103 ? 9.125 15.297 -3.16 1 83.81 103 SER B N 1
ATOM 2577 C CA . SER B 1 103 ? 10.477 14.766 -3.332 1 83.81 103 SER B CA 1
ATOM 2578 C C . SER B 1 103 ? 11.352 15.734 -4.121 1 83.81 103 SER B C 1
ATOM 2580 O O . SER B 1 103 ? 12.516 15.961 -3.775 1 83.81 103 SER B O 1
ATOM 2582 N N . ALA B 1 104 ? 10.781 16.25 -5.121 1 84.81 104 ALA B N 1
ATOM 2583 C CA . ALA B 1 104 ? 11.516 17.188 -5.953 1 84.81 104 ALA B CA 1
ATOM 2584 C C . ALA B 1 104 ? 11.836 18.469 -5.176 1 84.81 104 ALA B C 1
ATOM 2586 O O . ALA B 1 104 ? 12.945 19 -5.262 1 84.81 104 ALA B O 1
ATOM 2587 N N . LEU B 1 105 ? 10.883 18.938 -4.488 1 90.5 105 LEU B N 1
ATOM 2588 C CA . LEU B 1 105 ? 11.078 20.141 -3.668 1 90.5 105 LEU B CA 1
ATOM 2589 C C . LEU B 1 105 ? 12.164 19.891 -2.623 1 90.5 105 LEU B C 1
ATOM 2591 O O . LEU B 1 105 ? 13.062 20.734 -2.449 1 90.5 105 LEU B O 1
ATOM 2595 N N . LEU B 1 106 ? 12.062 18.812 -1.938 1 90.44 106 LEU B N 1
ATOM 2596 C CA . LEU B 1 106 ? 13.023 18.438 -0.909 1 90.44 106 LEU B CA 1
ATOM 2597 C C . LEU B 1 106 ? 14.445 18.406 -1.472 1 90.44 106 LEU B C 1
ATOM 2599 O O . LEU B 1 106 ? 15.352 19.031 -0.904 1 90.44 106 LEU B O 1
ATOM 2603 N N . ALA B 1 107 ? 14.57 17.781 -2.564 1 87.94 107 ALA B N 1
ATOM 2604 C CA . ALA B 1 107 ? 15.883 17.688 -3.195 1 87.94 107 ALA B CA 1
ATOM 2605 C C . ALA B 1 107 ? 16.422 19.062 -3.57 1 87.94 107 ALA B C 1
ATOM 2607 O O . ALA B 1 107 ? 17.578 19.375 -3.312 1 87.94 107 ALA B O 1
ATOM 2608 N N . THR B 1 108 ? 15.57 19.812 -4.168 1 90.31 108 THR B N 1
ATOM 2609 C CA . THR B 1 108 ? 15.977 21.125 -4.637 1 90.31 108 THR B CA 1
ATOM 2610 C C . THR B 1 108 ? 16.375 22.016 -3.465 1 90.31 108 THR B C 1
ATOM 2612 O O . THR B 1 108 ? 17.438 22.641 -3.482 1 90.31 108 THR B O 1
ATOM 2615 N N . VAL B 1 109 ? 15.547 22.062 -2.484 1 92.19 109 VAL B N 1
ATOM 2616 C CA . VAL B 1 109 ? 15.789 22.938 -1.344 1 92.19 109 VAL B CA 1
ATOM 2617 C C . VAL B 1 109 ? 17.047 22.5 -0.608 1 92.19 109 VAL B C 1
ATOM 2619 O O . VAL B 1 109 ? 17.906 23.328 -0.291 1 92.19 109 VAL B O 1
ATOM 2622 N N . LEU B 1 110 ? 17.188 21.234 -0.365 1 92.38 110 LEU B N 1
ATOM 2623 C CA . LEU B 1 110 ? 18.344 20.75 0.39 1 92.38 110 LEU B CA 1
ATOM 2624 C C . LEU B 1 110 ? 19.625 20.969 -0.386 1 92.38 110 LEU B C 1
ATOM 2626 O O . LEU B 1 110 ? 20.656 21.297 0.201 1 92.38 110 LEU B O 1
ATOM 2630 N N . ALA B 1 111 ? 19.562 20.812 -1.624 1 93.12 111 ALA B N 1
ATOM 2631 C CA . ALA B 1 111 ? 20.75 21.016 -2.453 1 93.12 111 ALA B CA 1
ATOM 2632 C C . ALA B 1 111 ? 21.094 22.5 -2.541 1 93.12 111 ALA B C 1
ATOM 2634 O O . ALA B 1 111 ? 22.266 22.875 -2.375 1 93.12 111 ALA B O 1
ATOM 2635 N N . THR B 1 112 ? 20.188 23.328 -2.82 1 94.06 112 THR B N 1
ATOM 2636 C CA . THR B 1 112 ? 20.469 24.719 -3.162 1 94.06 112 THR B CA 1
ATOM 2637 C C . THR B 1 112 ? 20.656 25.547 -1.902 1 94.06 112 THR B C 1
ATOM 2639 O O . THR B 1 112 ? 21.422 26.516 -1.901 1 94.06 112 THR B O 1
ATOM 2642 N N . LYS B 1 113 ? 19.984 25.203 -0.863 1 94.06 113 LYS B N 1
ATOM 2643 C CA . LYS B 1 113 ? 20 26.078 0.297 1 94.06 113 LYS B CA 1
ATOM 2644 C C . LYS B 1 113 ? 20.812 25.484 1.436 1 94.06 113 LYS B C 1
ATOM 2646 O O . LYS B 1 113 ? 21.312 26.203 2.301 1 94.06 113 LYS B O 1
ATOM 2651 N N . TYR B 1 114 ? 20.969 24.203 1.393 1 93.69 114 TYR B N 1
ATOM 2652 C CA . TYR B 1 114 ? 21.578 23.609 2.578 1 93.69 114 TYR B CA 1
ATOM 2653 C C . TYR B 1 114 ? 22.797 22.75 2.201 1 93.69 114 TYR B C 1
ATOM 2655 O O . TYR B 1 114 ? 23.297 21.984 3.021 1 93.69 114 TYR B O 1
ATOM 2663 N N . GLY B 1 115 ? 23.172 22.672 0.982 1 92.06 115 GLY B N 1
ATOM 2664 C CA . GLY B 1 115 ? 24.469 22.172 0.539 1 92.06 115 GLY B CA 1
ATOM 2665 C C . GLY B 1 115 ? 24.5 20.656 0.406 1 92.06 115 GLY B C 1
ATOM 2666 O O . GLY B 1 115 ? 25.562 20.047 0.479 1 92.06 115 GLY B O 1
ATOM 2667 N N . TRP B 1 116 ? 23.406 20.047 0.374 1 91.75 116 TRP B N 1
ATOM 2668 C CA . TRP B 1 116 ? 23.391 18.594 0.191 1 91.75 116 TRP B CA 1
ATOM 2669 C C . TRP B 1 116 ? 24 18.219 -1.152 1 91.75 116 TRP B C 1
ATOM 2671 O O . TRP B 1 116 ? 23.734 18.859 -2.168 1 91.75 116 TRP B O 1
ATOM 2681 N N . VAL B 1 117 ? 24.844 17.141 -1.068 1 90.69 117 VAL B N 1
ATOM 2682 C CA . VAL B 1 117 ? 25.438 16.578 -2.271 1 90.69 117 VAL B CA 1
ATOM 2683 C C . VAL B 1 117 ? 24.938 15.148 -2.486 1 90.69 117 VAL B C 1
ATOM 2685 O O . VAL B 1 117 ? 24.125 14.648 -1.703 1 90.69 117 VAL B O 1
ATOM 2688 N N . GLU B 1 118 ? 25.328 14.555 -3.58 1 87.19 118 GLU B N 1
ATOM 2689 C CA . GLU B 1 118 ? 24.828 13.234 -3.98 1 87.19 118 GLU B CA 1
ATOM 2690 C C . GLU B 1 118 ? 24.953 12.234 -2.838 1 87.19 118 GLU B C 1
ATOM 2692 O O . GLU B 1 118 ? 24.031 11.445 -2.598 1 87.19 118 GLU B O 1
ATOM 2697 N N . GLU B 1 119 ? 25.953 12.242 -2.111 1 84.12 119 GLU B N 1
ATOM 2698 C CA . GLU B 1 119 ? 26.219 11.305 -1.027 1 84.12 119 GLU B CA 1
ATOM 2699 C C . GLU B 1 119 ? 25.219 11.477 0.11 1 84.12 119 GLU B C 1
ATOM 2701 O O . GLU B 1 119 ? 24.859 10.508 0.78 1 84.12 119 GLU B O 1
ATOM 2706 N N . ASP B 1 120 ? 24.75 12.727 0.237 1 83.12 120 ASP B N 1
ATOM 2707 C CA . ASP B 1 120 ? 23.781 13.008 1.298 1 83.12 120 ASP B CA 1
ATOM 2708 C C . ASP B 1 120 ? 22.422 12.391 0.986 1 83.12 120 ASP B C 1
ATOM 2710 O O . ASP B 1 120 ? 21.719 11.945 1.892 1 83.12 120 ASP B O 1
ATOM 2714 N N . PHE B 1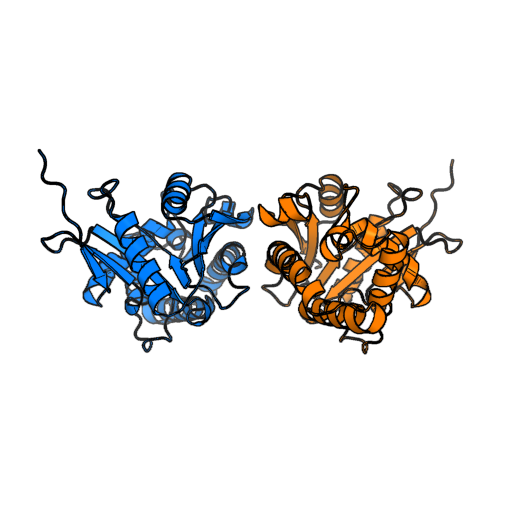 121 ? 22.188 12.273 -0.273 1 86.19 121 PHE B N 1
ATOM 2715 C CA . PHE B 1 121 ? 20.859 11.82 -0.692 1 86.19 121 PHE B CA 1
ATOM 2716 C C . PHE B 1 121 ? 20.781 10.297 -0.68 1 86.19 121 PHE B C 1
ATOM 2718 O O . PHE B 1 121 ? 19.688 9.734 -0.641 1 86.19 121 PHE B O 1
ATOM 2725 N N . ALA B 1 122 ? 21.844 9.641 -0.698 1 76.12 122 ALA B N 1
ATOM 2726 C CA . ALA B 1 122 ? 21.844 8.18 -0.677 1 76.12 122 ALA B CA 1
ATOM 2727 C C . ALA B 1 122 ? 21.109 7.652 0.556 1 76.12 122 ALA B C 1
ATOM 2729 O O . ALA B 1 122 ? 20.297 6.734 0.457 1 76.12 122 ALA B O 1
ATOM 2730 N N . GLY B 1 123 ? 21.328 8.18 1.732 1 70 123 GLY B N 1
ATOM 2731 C CA . GLY B 1 123 ? 20.625 7.797 2.949 1 70 123 GLY B CA 1
ATOM 2732 C C . GLY B 1 123 ? 19.156 8.195 2.945 1 70 123 GLY B C 1
ATOM 2733 O O . GLY B 1 123 ? 18.312 7.465 3.473 1 70 123 GLY B O 1
ATOM 2734 N N . LEU B 1 124 ? 18.875 9.25 2.252 1 75.69 124 LEU B N 1
ATOM 2735 C CA . LEU B 1 124 ? 17.531 9.797 2.184 1 75.69 124 LEU B CA 1
ATOM 2736 C C . LEU B 1 124 ? 16.625 8.914 1.322 1 75.69 124 LEU B C 1
ATOM 2738 O O . LEU B 1 124 ? 15.461 8.688 1.66 1 75.69 124 LEU B O 1
ATOM 2742 N N . THR B 1 125 ? 17.219 8.367 0.322 1 70.88 125 THR B N 1
ATOM 2743 C CA . THR B 1 125 ? 16.453 7.566 -0.631 1 70.88 125 THR B CA 1
ATOM 2744 C C . THR B 1 125 ? 15.859 6.34 0.049 1 70.88 125 THR B C 1
ATOM 2746 O O . THR B 1 125 ? 14.688 6.02 -0.158 1 70.88 125 THR B O 1
ATOM 2749 N N . GLU B 1 126 ? 16.656 5.719 0.884 1 67.5 126 GLU B N 1
ATOM 2750 C CA . GLU B 1 126 ? 16.172 4.535 1.583 1 67.5 126 GLU B CA 1
ATOM 2751 C C . GLU B 1 126 ? 15.039 4.898 2.549 1 67.5 126 GLU B C 1
ATOM 2753 O O . GLU B 1 126 ? 14.031 4.191 2.629 1 67.5 126 GLU B O 1
ATOM 2758 N N . GLY B 1 127 ? 15.273 5.953 3.211 1 69.62 127 GLY B N 1
ATOM 2759 C CA . GLY B 1 127 ? 14.25 6.422 4.133 1 69.62 127 GLY B CA 1
ATOM 2760 C C . GLY B 1 127 ? 12.969 6.828 3.436 1 69.62 127 GLY B C 1
ATOM 2761 O O . GLY B 1 127 ? 11.875 6.449 3.867 1 69.62 127 GLY B O 1
ATOM 2762 N N . MET B 1 128 ? 13.133 7.52 2.41 1 73.75 128 MET B N 1
ATOM 2763 C CA . MET B 1 128 ? 11.977 7.977 1.643 1 73.75 128 MET B CA 1
ATOM 2764 C C . MET B 1 128 ? 11.227 6.797 1.039 1 73.75 128 MET B C 1
ATOM 2766 O O . MET B 1 128 ? 9.992 6.789 1.016 1 73.75 128 MET B O 1
ATOM 2770 N N . ALA B 1 129 ? 12.016 5.871 0.57 1 70.06 129 ALA B N 1
ATOM 2771 C CA . ALA B 1 129 ? 11.383 4.68 0.003 1 70.06 129 ALA B CA 1
ATOM 2772 C C . ALA B 1 129 ? 10.531 3.961 1.043 1 70.06 129 ALA B C 1
ATOM 2774 O O . ALA B 1 129 ? 9.422 3.51 0.739 1 70.06 129 ALA B O 1
ATOM 2775 N N . THR B 1 130 ? 11.078 3.883 2.203 1 70.06 130 THR B N 1
ATOM 2776 C CA . THR B 1 130 ? 10.359 3.242 3.303 1 70.06 130 THR B CA 1
ATOM 2777 C C . THR B 1 130 ? 9.07 3.992 3.619 1 70.06 130 THR B C 1
ATOM 2779 O O . THR B 1 130 ? 8.031 3.375 3.867 1 70.06 130 THR B O 1
ATOM 2782 N N . MET B 1 131 ? 9.133 5.258 3.535 1 72 131 MET B N 1
ATOM 2783 C CA . MET B 1 131 ? 7.961 6.086 3.807 1 72 131 MET B CA 1
ATOM 2784 C C . MET B 1 131 ? 6.91 5.918 2.717 1 72 131 MET B C 1
ATOM 2786 O O . MET B 1 131 ? 5.719 5.797 3.01 1 72 131 MET B O 1
ATOM 2790 N N . THR B 1 132 ? 7.414 5.941 1.572 1 68.31 132 THR B N 1
ATOM 2791 C CA . THR B 1 132 ? 6.504 5.84 0.436 1 68.31 132 THR B CA 1
ATOM 2792 C C . THR B 1 132 ? 5.781 4.496 0.441 1 68.31 132 THR B C 1
ATOM 2794 O O . THR B 1 132 ? 4.602 4.418 0.087 1 68.31 132 THR B O 1
ATOM 2797 N N . THR B 1 133 ? 6.492 3.492 0.911 1 65.5 133 THR B N 1
ATOM 2798 C CA . THR B 1 133 ? 5.914 2.154 0.947 1 65.5 133 THR B CA 1
ATOM 2799 C C . THR B 1 133 ? 4.668 2.129 1.832 1 65.5 133 THR B C 1
ATOM 2801 O O . THR B 1 133 ? 3.725 1.384 1.562 1 65.5 133 THR B O 1
ATOM 2804 N N . CYS B 1 134 ? 4.707 2.916 2.799 1 67.5 134 CYS B N 1
ATOM 2805 C CA . CYS B 1 134 ? 3.611 2.857 3.762 1 67.5 134 CYS B CA 1
ATOM 2806 C C . CYS B 1 134 ? 2.561 3.918 3.457 1 67.5 134 CYS B C 1
ATOM 2808 O O . CYS B 1 134 ? 1.375 3.719 3.729 1 67.5 134 CYS B O 1
ATOM 2810 N N . MET B 1 135 ? 3.014 5.008 2.99 1 62.84 135 MET B N 1
ATOM 2811 C CA . MET B 1 135 ? 2.092 6.125 2.795 1 62.84 135 MET B CA 1
ATOM 2812 C C . MET B 1 135 ? 1.346 5.988 1.472 1 62.84 135 MET B C 1
ATOM 2814 O O . MET B 1 135 ? 0.193 6.41 1.357 1 62.84 135 MET B O 1
ATOM 2818 N N . VAL B 1 136 ? 1.957 5.625 0.347 1 52.69 136 VAL B N 1
ATOM 2819 C CA . VAL B 1 136 ? 1.426 5.691 -1.011 1 52.69 136 VAL B CA 1
ATOM 2820 C C . VAL B 1 136 ? 0.392 4.586 -1.216 1 52.69 136 VAL B C 1
ATOM 2822 O O . VAL B 1 136 ? -0.436 4.664 -2.127 1 52.69 136 VAL B O 1
ATOM 2825 N N . THR B 1 137 ? 0.388 3.527 -0.426 1 51.03 137 THR B N 1
ATOM 2826 C CA . THR B 1 137 ? -0.63 2.537 -0.757 1 51.03 137 THR B CA 1
ATOM 2827 C C . THR B 1 137 ? -1.989 3.203 -0.951 1 51.03 137 THR B C 1
ATOM 2829 O O . THR B 1 137 ? -2.973 2.533 -1.274 1 51.03 137 THR B O 1
ATOM 2832 N N . LEU B 1 138 ? -1.971 4.469 -0.789 1 48.91 138 LEU B N 1
ATOM 2833 C CA . LEU B 1 138 ? -3.223 5.211 -0.691 1 48.91 138 LEU B CA 1
ATOM 2834 C C . LEU B 1 138 ? -3.957 5.215 -2.027 1 48.91 138 LEU B C 1
ATOM 2836 O O . LEU B 1 138 ? -5.172 5.004 -2.072 1 48.91 138 LEU B O 1
ATOM 2840 N N . ALA B 1 139 ? -3.432 5.984 -3.133 1 46.38 139 ALA B N 1
ATOM 2841 C CA . ALA B 1 139 ? -4.25 6.793 -4.031 1 46.38 139 ALA B CA 1
ATOM 2842 C C . ALA B 1 139 ? -4.664 5.996 -5.266 1 46.38 139 ALA B C 1
ATOM 2844 O O . ALA B 1 139 ? -4 6.055 -6.301 1 46.38 139 ALA B O 1
ATOM 2845 N N . GLN B 1 140 ? -5.008 4.684 -5.062 1 4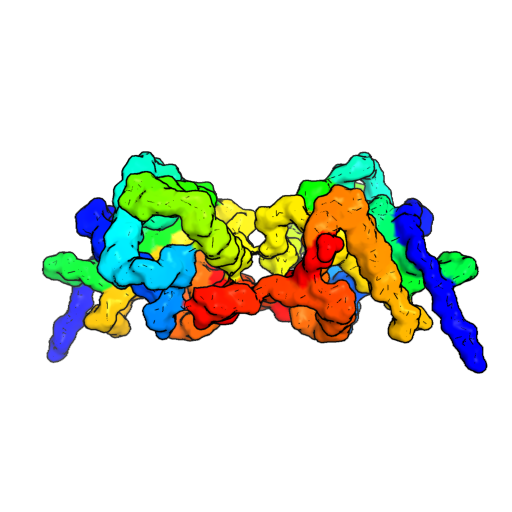9.41 140 GLN B N 1
ATOM 2846 C CA . GLN B 1 140 ? -5.422 4.133 -6.348 1 49.41 140 GLN B CA 1
ATOM 2847 C C . GLN B 1 140 ? -6.469 5.02 -7.016 1 49.41 140 GLN B C 1
ATOM 2849 O O . GLN B 1 140 ? -6.707 4.91 -8.219 1 49.41 140 GLN B O 1
ATOM 2854 N N . SER B 1 141 ? -7.281 5.707 -6.254 1 52.62 141 SER B N 1
ATOM 2855 C CA . SER B 1 141 ? -8.273 6.48 -6.996 1 52.62 141 SER B CA 1
ATOM 2856 C C . SER B 1 141 ? -8.086 7.977 -6.766 1 52.62 141 SER B C 1
ATOM 2858 O O . SER B 1 141 ? -7.84 8.414 -5.637 1 52.62 141 SER B O 1
ATOM 2860 N N . ASP B 1 142 ? -7.582 8.648 -7.824 1 57.75 142 ASP B N 1
ATOM 2861 C CA . ASP B 1 142 ? -7.453 10.094 -7.988 1 57.75 142 ASP B CA 1
ATOM 2862 C C . ASP B 1 142 ? -8.641 10.82 -7.355 1 57.75 142 ASP B C 1
ATOM 2864 O O . ASP B 1 142 ? -8.719 12.047 -7.422 1 57.75 142 ASP B O 1
ATOM 2868 N N . GLU B 1 143 ? -9.359 10.156 -6.535 1 76.88 143 GLU B N 1
ATOM 2869 C CA . GLU B 1 143 ? -10.617 10.844 -6.277 1 76.88 143 GLU B CA 1
ATOM 2870 C C . GLU B 1 143 ? -10.781 11.172 -4.797 1 76.88 143 GLU B C 1
ATOM 2872 O O . GLU B 1 143 ? -11.898 11.305 -4.301 1 76.88 143 GLU B O 1
ATOM 2877 N N . PHE B 1 144 ? -9.562 11.391 -4.18 1 83.56 144 PHE B N 1
ATOM 2878 C CA . PHE B 1 144 ? -9.719 11.609 -2.748 1 83.56 144 PHE B CA 1
ATOM 2879 C C . PHE B 1 144 ? -9.234 13 -2.352 1 83.56 144 PHE B C 1
ATOM 2881 O O . PHE B 1 144 ? -8.281 13.516 -2.932 1 83.56 144 PHE B O 1
ATOM 2888 N N . TRP B 1 145 ? -9.961 13.594 -1.432 1 92.44 145 TRP B N 1
ATOM 2889 C CA . TRP B 1 145 ? -9.461 14.727 -0.651 1 92.44 145 TRP B CA 1
ATOM 2890 C C . TRP B 1 145 ? -8.609 14.242 0.518 1 92.44 145 TRP B C 1
ATOM 2892 O O . TRP B 1 145 ? -9.031 13.367 1.28 1 92.44 145 TRP B O 1
ATOM 2902 N N . VAL B 1 146 ? -7.438 14.766 0.596 1 92.81 146 VAL B N 1
ATOM 2903 C CA . VAL B 1 146 ? -6.531 14.305 1.641 1 92.81 146 VAL B CA 1
ATOM 2904 C C . VAL B 1 146 ? -6.414 15.367 2.732 1 92.81 146 VAL B C 1
ATOM 2906 O O . VAL B 1 146 ? -6.301 16.562 2.438 1 92.81 146 VAL B O 1
ATOM 2909 N N . VAL B 1 147 ? -6.508 14.938 3.922 1 95.56 147 VAL B N 1
ATOM 2910 C CA . VAL B 1 147 ? -6.191 15.75 5.09 1 95.56 147 VAL B CA 1
ATOM 2911 C C . VAL B 1 147 ? -5.031 15.125 5.859 1 95.56 147 VAL B C 1
ATOM 2913 O O . VAL B 1 147 ? -5.039 13.922 6.137 1 95.56 147 VAL B O 1
ATOM 2916 N N . GLU B 1 148 ? -4.023 15.953 6.184 1 93.56 148 GLU B N 1
ATOM 2917 C CA . GLU B 1 148 ? -2.812 15.391 6.777 1 93.56 148 GLU B CA 1
ATOM 2918 C C . GLU B 1 148 ? -2.135 16.391 7.703 1 93.56 148 GLU B C 1
ATOM 2920 O O . GLU B 1 148 ? -2.455 17.578 7.68 1 93.56 148 GLU B O 1
ATOM 2925 N N . PHE B 1 149 ? -1.201 15.875 8.523 1 95.5 149 PHE B N 1
ATOM 2926 C CA . PHE B 1 149 ? -0.333 16.641 9.406 1 95.5 149 PHE B CA 1
ATOM 2927 C C . PHE B 1 149 ? -1.152 17.547 10.312 1 95.5 149 PHE B C 1
ATOM 2929 O O . PHE B 1 149 ? -1.053 18.781 10.234 1 95.5 149 PHE B O 1
ATOM 2936 N N . VAL B 1 150 ? -1.789 17 11.203 1 96.75 150 VAL B N 1
ATOM 2937 C CA . VAL B 1 150 ? -2.625 17.688 12.188 1 96.75 150 VAL B CA 1
ATOM 2938 C C . VAL B 1 150 ? -1.863 17.828 13.5 1 96.75 150 VAL B C 1
ATOM 2940 O O . VAL B 1 150 ? -1.356 16.859 14.047 1 96.75 150 VAL B O 1
ATOM 2943 N N . ALA B 1 151 ? -1.773 19.047 13.984 1 97 151 ALA B N 1
ATOM 2944 C CA . ALA B 1 151 ? -1.184 19.25 15.305 1 97 151 ALA B CA 1
ATOM 2945 C C . ALA B 1 151 ? -1.81 20.453 16.016 1 97 151 ALA B C 1
ATOM 2947 O O . ALA B 1 151 ? -2.178 21.438 15.367 1 97 151 ALA B O 1
ATOM 2948 N N . THR B 1 152 ? -1.943 20.297 17.219 1 96.81 152 THR B N 1
ATOM 2949 C CA . THR B 1 152 ? -2.434 21.344 18.125 1 96.81 152 THR B CA 1
ATOM 2950 C C . THR B 1 152 ? -1.424 21.609 19.234 1 96.81 152 THR B C 1
ATOM 2952 O O . THR B 1 152 ? -0.858 20.672 19.797 1 96.81 152 THR B O 1
ATOM 2955 N N . LYS B 1 153 ? -1.229 22.859 19.484 1 97.12 153 LYS B N 1
ATOM 2956 C CA . LYS B 1 153 ? -0.345 23.203 20.594 1 97.12 153 LYS B CA 1
ATOM 2957 C C . LYS B 1 153 ? -0.836 22.578 21.906 1 97.12 153 LYS B C 1
ATOM 2959 O O . LYS B 1 153 ? -2.041 22.531 22.156 1 97.12 153 LYS B O 1
ATOM 2964 N N . PRO B 1 154 ? 0.162 22.188 22.703 1 95.06 154 PRO B N 1
ATOM 2965 C CA . PRO B 1 154 ? -0.194 21.484 23.953 1 95.06 154 PRO B CA 1
ATOM 2966 C C . PRO B 1 154 ? -1.176 22.281 24.812 1 95.06 154 PRO B C 1
ATOM 2968 O O . PRO B 1 154 ? -2.098 21.703 25.391 1 95.06 154 PRO B O 1
ATOM 2971 N N . GLU B 1 155 ? -1.077 23.562 24.922 1 95.19 155 GLU B N 1
ATOM 2972 C CA . GLU B 1 155 ? -1.9 24.391 25.797 1 95.19 155 GLU B CA 1
ATOM 2973 C C . GLU B 1 155 ? -3.338 24.469 25.297 1 95.19 155 GLU B C 1
ATOM 2975 O O . GLU B 1 155 ? -4.234 24.906 26.016 1 95.19 155 GLU B O 1
ATOM 2980 N N . PHE B 1 156 ? -3.58 24.047 24.078 1 96.06 156 PHE B N 1
ATOM 2981 C CA . PHE B 1 156 ? -4.914 24.156 23.5 1 96.06 156 PHE B CA 1
ATOM 2982 C C . PHE B 1 156 ? -5.5 22.766 23.219 1 96.06 156 PHE B C 1
ATOM 2984 O O . PHE B 1 156 ? -6.516 22.656 22.531 1 96.06 156 PHE B O 1
ATOM 2991 N N . ARG B 1 157 ? -4.859 21.703 23.688 1 91.94 157 ARG B N 1
ATOM 2992 C CA . ARG B 1 157 ? -5.332 20.344 23.453 1 91.94 157 ARG B CA 1
ATOM 2993 C C . ARG B 1 157 ? -6.594 20.062 24.25 1 91.94 157 ARG B C 1
ATOM 2995 O O . ARG B 1 157 ? -6.836 20.688 25.281 1 91.94 157 ARG B O 1
ATOM 3002 N N . ARG B 1 158 ? -7.367 19.203 23.75 1 90.62 158 ARG B N 1
ATOM 3003 C CA . ARG B 1 158 ? -8.594 18.719 24.375 1 90.62 158 ARG B CA 1
ATOM 3004 C C . ARG B 1 158 ? -9.609 19.844 24.516 1 90.62 158 ARG B C 1
ATOM 3006 O O . ARG B 1 158 ? -10.344 19.906 25.516 1 90.62 158 ARG B O 1
ATOM 3013 N N . GLN B 1 159 ? -9.523 20.75 23.672 1 93.44 159 GLN B N 1
ATOM 3014 C CA . GLN B 1 159 ? -10.453 21.875 23.672 1 93.44 159 GLN B CA 1
ATOM 3015 C C . GLN B 1 159 ? -11.211 21.953 22.344 1 93.44 159 GLN B C 1
ATOM 3017 O O . GLN B 1 159 ? -11.812 22.984 22.031 1 93.44 159 GLN B O 1
ATOM 3022 N N . GLY B 1 160 ? -11.047 20.906 21.5 1 92.06 160 GLY B N 1
ATOM 3023 C CA . GLY B 1 160 ? -11.844 20.812 20.297 1 92.06 160 GLY B CA 1
ATOM 3024 C C . GLY B 1 160 ? -11.148 21.391 19.078 1 92.06 160 GLY B C 1
ATOM 3025 O O . GLY B 1 160 ? -11.727 21.453 17.984 1 92.06 160 GLY B O 1
ATOM 3026 N N . VAL B 1 161 ? -9.938 21.797 19.156 1 95.25 161 VAL B N 1
ATOM 3027 C CA . VAL B 1 161 ? -9.203 22.453 18.078 1 95.25 161 VAL B CA 1
ATOM 3028 C C . VAL B 1 161 ? -9.094 21.516 16.875 1 95.25 161 VAL B C 1
ATOM 3030 O O . VAL B 1 161 ? -9.414 21.906 15.75 1 95.25 161 VAL B O 1
ATOM 3033 N N . ASN B 1 162 ? -8.695 20.297 17.094 1 94.38 162 ASN B N 1
ATOM 3034 C CA . ASN B 1 162 ? -8.531 19.344 16 1 94.38 162 ASN B CA 1
ATOM 3035 C C . ASN B 1 162 ? -9.844 19.094 15.273 1 94.38 162 ASN B C 1
ATOM 3037 O O . ASN B 1 162 ? -9.867 19 14.039 1 94.38 162 ASN B O 1
ATOM 3041 N N . ASN B 1 163 ? -10.812 19 16.047 1 93.69 163 ASN B N 1
ATOM 3042 C CA . ASN B 1 163 ? -12.125 18.781 15.445 1 93.69 163 ASN B CA 1
ATOM 3043 C C . ASN B 1 163 ? -12.531 19.938 14.547 1 93.69 163 ASN B C 1
ATOM 3045 O O . ASN B 1 163 ? -13.039 19.734 13.445 1 93.69 163 ASN B O 1
ATOM 3049 N N . LEU B 1 164 ? -12.352 21.125 15.008 1 95.38 164 LEU B N 1
ATOM 3050 C CA . LEU B 1 164 ? -12.672 22.312 14.227 1 95.38 164 LEU B CA 1
ATOM 3051 C C . LEU B 1 164 ? -11.859 22.344 12.93 1 95.38 164 LEU B C 1
ATOM 3053 O O . LEU B 1 164 ? -12.398 22.656 11.867 1 95.38 164 LEU B O 1
ATOM 3057 N N . LEU B 1 165 ? -10.633 22.062 13.047 1 97.5 165 LEU B N 1
ATOM 3058 C CA . LEU B 1 165 ? -9.758 22.031 11.883 1 97.5 165 LEU B CA 1
ATOM 3059 C C . LEU B 1 165 ? -10.234 20.984 10.875 1 97.5 165 LEU B C 1
ATOM 3061 O O . LEU B 1 165 ? -10.328 21.266 9.68 1 97.5 165 LEU B O 1
ATOM 3065 N N . MET B 1 166 ? -10.531 19.828 11.398 1 96.56 166 MET B N 1
ATOM 3066 C CA . MET B 1 166 ? -10.984 18.719 10.547 1 96.56 166 MET B CA 1
ATOM 3067 C C . MET B 1 166 ? -12.273 19.094 9.828 1 96.56 166 MET B C 1
ATOM 3069 O O . MET B 1 166 ? -12.398 18.859 8.625 1 96.56 166 MET B O 1
ATOM 3073 N N . GLN B 1 167 ? -13.156 19.656 10.523 1 95.38 167 GLN B N 1
ATOM 3074 C CA . GLN B 1 167 ? -14.422 20.047 9.922 1 95.38 167 GLN B CA 1
ATOM 3075 C C . GLN B 1 167 ? -14.203 21.062 8.797 1 95.38 167 GLN B C 1
ATOM 3077 O O . GLN B 1 167 ? -14.812 20.969 7.734 1 95.38 167 GLN B O 1
ATOM 3082 N N . ALA B 1 168 ? -13.398 22.016 9.094 1 97.38 168 ALA B N 1
ATOM 3083 C CA . ALA B 1 168 ? -13.117 23.031 8.086 1 97.38 168 ALA B CA 1
ATOM 3084 C C . ALA B 1 168 ? -12.477 22.406 6.848 1 97.38 168 ALA B C 1
ATOM 3086 O O . ALA B 1 168 ?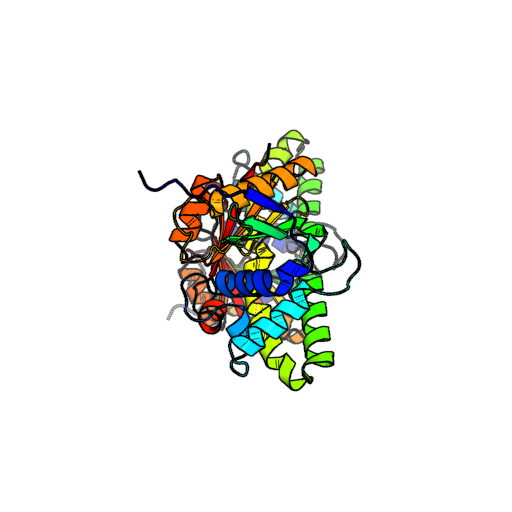 -12.867 22.719 5.719 1 97.38 168 ALA B O 1
ATOM 3087 N N . ALA B 1 169 ? -11.531 21.547 7.047 1 97.56 169 ALA B N 1
ATOM 3088 C CA . ALA B 1 169 ? -10.82 20.922 5.934 1 97.56 169 ALA B CA 1
ATOM 3089 C C . ALA B 1 169 ? -11.758 20.016 5.133 1 97.56 169 ALA B C 1
ATOM 3091 O O . ALA B 1 169 ? -11.727 20.016 3.9 1 97.56 169 ALA B O 1
ATOM 3092 N N . LEU B 1 170 ? -12.547 19.234 5.848 1 97.19 170 LEU B N 1
ATOM 3093 C CA . LEU B 1 170 ? -13.477 18.344 5.172 1 97.19 170 LEU B CA 1
ATOM 3094 C C . LEU B 1 170 ? -14.539 19.125 4.414 1 97.19 170 LEU B C 1
ATOM 3096 O O . LEU B 1 170 ? -14.953 18.719 3.322 1 97.19 170 LEU B O 1
ATOM 3100 N N . SER B 1 171 ? -15.008 20.203 4.996 1 97.06 171 SER B N 1
ATOM 3101 C CA . SER B 1 171 ? -15.961 21.078 4.312 1 97.06 171 SER B CA 1
ATOM 3102 C C . SER B 1 171 ? -15.383 21.609 3.004 1 97.06 171 SER B C 1
ATOM 3104 O O . SER B 1 171 ? -16.078 21.656 1.989 1 97.06 171 SER B O 1
ATOM 3106 N N . LYS B 1 172 ? -14.156 22.016 3.029 1 96.94 172 LYS B N 1
ATOM 3107 C CA . LYS B 1 172 ? -13.5 22.484 1.812 1 96.94 172 LYS B CA 1
ATOM 3108 C C . LYS B 1 172 ? -13.484 21.391 0.741 1 96.94 172 LYS B C 1
ATOM 3110 O O . LYS B 1 172 ? -13.766 21.656 -0.429 1 96.94 172 LYS B O 1
ATOM 3115 N N . GLY B 1 173 ? -13.117 20.203 1.128 1 95.75 173 GLY B N 1
ATOM 3116 C CA . GLY B 1 173 ? -13.172 19.094 0.191 1 95.75 173 GLY B CA 1
ATOM 3117 C C . GLY B 1 173 ? -14.531 18.906 -0.44 1 95.75 173 GLY B C 1
ATOM 3118 O O . GLY B 1 173 ? -14.641 18.703 -1.652 1 95.75 173 GLY B O 1
ATOM 3119 N N . ARG B 1 174 ? -15.539 19.047 0.366 1 95.69 174 ARG B N 1
ATOM 3120 C CA . ARG B 1 174 ? -16.906 18.938 -0.135 1 95.69 174 ARG B CA 1
ATOM 3121 C C . ARG B 1 174 ? -17.203 20.047 -1.143 1 95.69 174 ARG B C 1
ATOM 3123 O O . ARG B 1 174 ? -17.781 19.797 -2.199 1 95.69 174 ARG B O 1
ATOM 3130 N N . GLN B 1 175 ? -16.844 21.156 -0.789 1 96 175 GLN B N 1
ATOM 3131 C CA . GLN B 1 175 ? -17.078 22.312 -1.644 1 96 175 GLN B CA 1
ATOM 3132 C C . GLN B 1 175 ? -16.391 22.156 -2.994 1 96 175 GLN B C 1
ATOM 3134 O O . GLN B 1 175 ? -16.891 22.641 -4.012 1 96 175 GLN B O 1
ATOM 3139 N N . LEU B 1 176 ? -15.328 21.5 -3.012 1 93.69 176 LEU B N 1
ATOM 3140 C CA . LEU B 1 176 ? -14.562 21.297 -4.238 1 93.69 176 LEU B CA 1
ATOM 3141 C C . LEU B 1 176 ? -15.094 20.094 -5.016 1 93.69 176 LEU B C 1
ATOM 3143 O O . LEU B 1 176 ? -14.562 19.766 -6.074 1 93.69 176 LEU B O 1
ATOM 3147 N N . GLY B 1 177 ? -15.977 19.391 -4.449 1 93.5 177 GLY B N 1
ATOM 3148 C CA . GLY B 1 177 ? -16.672 18.344 -5.191 1 93.5 177 GLY B CA 1
ATOM 3149 C C . GLY B 1 177 ? -16.188 16.953 -4.859 1 93.5 177 GLY B C 1
ATOM 3150 O O . GLY B 1 177 ? -16.609 15.977 -5.48 1 93.5 177 GLY B O 1
ATOM 3151 N N . TYR B 1 178 ? -15.375 16.812 -3.902 1 93.06 178 TYR B N 1
ATOM 3152 C CA . TYR B 1 178 ? -14.914 15.492 -3.514 1 93.06 178 TYR B CA 1
ATOM 3153 C C . TYR B 1 178 ? -15.977 14.773 -2.686 1 93.06 178 TYR B C 1
ATOM 3155 O O . TYR B 1 178 ? -16.719 15.406 -1.932 1 93.06 178 TYR B O 1
ATOM 3163 N N . THR B 1 179 ? -15.984 13.445 -2.846 1 92.69 179 THR B N 1
ATOM 3164 C CA . THR B 1 179 ? -16.984 12.656 -2.143 1 92.69 179 THR B CA 1
ATOM 3165 C C . THR B 1 179 ? -16.344 11.82 -1.045 1 92.69 179 THR B C 1
ATOM 3167 O O . THR B 1 179 ? -17.047 11.25 -0.205 1 92.69 179 THR B O 1
ATOM 3170 N N . LYS B 1 180 ? -15.047 11.742 -1.042 1 92.12 180 LYS B N 1
ATOM 3171 C CA . LYS B 1 180 ? -14.312 10.961 -0.048 1 92.12 180 LYS B CA 1
ATOM 3172 C C . LYS B 1 180 ? -13.062 11.711 0.414 1 92.12 180 LYS B C 1
ATOM 3174 O O . LYS B 1 180 ? -12.484 12.492 -0.344 1 92.12 180 LYS B O 1
ATOM 3179 N N . ALA B 1 181 ? -12.703 11.422 1.656 1 93.88 181 ALA B N 1
ATOM 3180 C CA . ALA B 1 181 ? -11.477 11.977 2.217 1 93.88 181 ALA B CA 1
ATOM 3181 C C . ALA B 1 181 ? -10.633 10.891 2.879 1 93.88 181 ALA B C 1
ATOM 3183 O O . ALA B 1 181 ? -11.164 9.867 3.324 1 93.88 181 ALA B O 1
ATOM 3184 N N . GLN B 1 182 ? -9.398 11.148 2.885 1 92 182 GLN B N 1
ATOM 3185 C CA . GLN B 1 182 ? -8.461 10.195 3.477 1 92 182 GLN B CA 1
ATOM 3186 C C . GLN B 1 182 ? -7.465 10.906 4.395 1 92 182 GLN B C 1
ATOM 3188 O O . GLN B 1 182 ? -7.082 12.047 4.141 1 92 182 GLN B O 1
ATOM 3193 N N . ILE B 1 183 ? -7.062 10.234 5.434 1 93 183 ILE B N 1
ATOM 3194 C CA . ILE B 1 183 ? -5.98 10.664 6.309 1 93 183 ILE B CA 1
ATOM 3195 C C . ILE B 1 183 ? -5.09 9.477 6.656 1 93 183 ILE B C 1
ATOM 3197 O O . ILE B 1 183 ? -5.574 8.352 6.797 1 93 183 ILE B O 1
ATOM 3201 N N . SER B 1 184 ? -3.834 9.719 6.762 1 91.5 184 SER B N 1
ATOM 3202 C CA . SER B 1 184 ? -2.869 8.711 7.188 1 91.5 184 SER B CA 1
ATOM 3203 C C . SER B 1 184 ? -2.367 8.992 8.602 1 91.5 184 SER B C 1
ATOM 3205 O O . SER B 1 184 ? -2.131 10.148 8.961 1 91.5 184 SER B O 1
ATOM 3207 N N . VAL B 1 185 ? -2.156 7.934 9.336 1 92.88 185 VAL B N 1
ATOM 3208 C CA . VAL B 1 185 ? -1.73 8.055 10.727 1 92.88 185 VAL B CA 1
ATOM 3209 C C . VAL B 1 185 ? -0.819 6.883 11.086 1 92.88 185 VAL B C 1
ATOM 3211 O O . VAL B 1 185 ? -1.003 5.77 10.594 1 92.88 185 VAL B O 1
ATOM 3214 N N . PHE B 1 186 ? 0.204 7.188 11.898 1 91.75 186 PHE B N 1
ATOM 3215 C CA . PHE B 1 186 ? 0.98 6.059 12.391 1 91.75 186 PHE B CA 1
ATOM 3216 C C . PHE B 1 186 ? 0.074 5.031 13.062 1 91.75 186 PHE B C 1
ATOM 3218 O O . PHE B 1 186 ? -0.815 5.395 13.836 1 91.75 186 PHE B O 1
ATOM 3225 N N . SER B 1 187 ? 0.294 3.74 12.727 1 93.69 187 SER B N 1
ATOM 3226 C CA . SER B 1 187 ? -0.64 2.686 13.109 1 93.69 187 SER B CA 1
ATOM 3227 C C . SER B 1 187 ? -0.678 2.502 14.617 1 93.69 187 SER B C 1
ATOM 3229 O O . SER B 1 187 ? -1.618 1.91 15.156 1 93.69 187 SER B O 1
ATOM 3231 N N . ASP B 1 188 ? 0.315 2.971 15.359 1 94.31 188 ASP B N 1
ATOM 3232 C CA . ASP B 1 188 ? 0.364 2.836 16.812 1 94.31 188 ASP B CA 1
ATOM 3233 C C . ASP B 1 188 ? -0.132 4.105 17.5 1 94.31 188 ASP B C 1
ATOM 3235 O O . ASP B 1 188 ? -0.133 4.191 18.734 1 94.31 188 ASP B O 1
ATOM 3239 N N . ASN B 1 189 ? -0.467 5.125 16.75 1 93.19 189 ASN B N 1
ATOM 3240 C CA . ASN B 1 189 ? -1 6.359 17.312 1 93.19 189 ASN B CA 1
ATOM 3241 C C . ASN B 1 189 ? -2.479 6.223 17.656 1 93.19 189 ASN B C 1
ATOM 3243 O O . ASN B 1 189 ? -3.334 6.844 17.031 1 93.19 189 ASN B O 1
ATOM 3247 N N . ILE B 1 190 ? -2.744 5.598 18.734 1 94.81 190 ILE B N 1
ATOM 3248 C CA . ILE B 1 190 ? -4.098 5.207 19.125 1 94.81 190 ILE B CA 1
ATOM 3249 C C . ILE B 1 190 ? -4.934 6.457 19.406 1 94.81 190 ILE B C 1
ATOM 3251 O O . ILE B 1 190 ? -6.109 6.516 19.047 1 94.81 190 ILE B O 1
ATOM 3255 N N . ALA B 1 191 ? -4.348 7.41 20 1 90.69 191 ALA B N 1
ATOM 3256 C CA . ALA B 1 191 ? -5.062 8.641 20.328 1 90.69 191 ALA B CA 1
ATOM 3257 C C . ALA B 1 191 ? -5.566 9.336 19.062 1 90.69 191 ALA B C 1
ATOM 3259 O O . ALA B 1 191 ? -6.723 9.758 19 1 90.69 191 ALA B O 1
ATOM 3260 N N . ALA B 1 192 ? -4.723 9.477 18.078 1 93.19 192 ALA B N 1
ATOM 3261 C CA . ALA B 1 192 ? -5.113 10.125 16.828 1 93.19 192 ALA B CA 1
ATOM 3262 C C . ALA B 1 192 ? -6.168 9.297 16.094 1 93.19 192 ALA B C 1
ATOM 3264 O O . ALA B 1 192 ? -7.133 9.844 15.562 1 93.19 192 ALA B O 1
ATOM 3265 N N . ILE B 1 193 ? -5.965 8 16.062 1 95.19 193 ILE B N 1
ATOM 3266 C CA . ILE B 1 193 ? -6.91 7.102 15.414 1 95.19 193 ILE B CA 1
ATOM 3267 C C . ILE B 1 193 ? -8.305 7.297 16 1 95.19 193 ILE B C 1
ATOM 3269 O O . ILE B 1 193 ? -9.273 7.48 15.266 1 95.19 193 ILE B O 1
ATOM 3273 N N . LYS B 1 194 ? -8.391 7.336 17.266 1 93.62 194 LYS B N 1
ATOM 3274 C CA . LYS B 1 194 ? -9.664 7.531 17.953 1 93.62 194 LYS B CA 1
ATOM 3275 C C . LYS B 1 194 ? -10.266 8.891 17.609 1 93.62 194 LYS B C 1
ATOM 3277 O O . LYS B 1 194 ? -11.477 9.016 17.422 1 93.62 194 LYS B O 1
ATOM 3282 N N . ALA B 1 195 ? -9.43 9.875 17.609 1 91.44 195 ALA B N 1
ATOM 3283 C CA . ALA B 1 195 ? -9.883 11.227 17.266 1 91.44 195 ALA B CA 1
ATOM 3284 C C . ALA B 1 195 ? -10.477 11.266 15.859 1 91.44 195 ALA B C 1
ATOM 3286 O O . ALA B 1 195 ? -11.516 11.891 15.641 1 91.44 195 ALA B O 1
ATOM 3287 N N . TYR B 1 196 ? -9.805 10.648 14.945 1 94.81 196 TYR B N 1
ATOM 3288 C CA . TYR B 1 196 ? -10.266 10.656 13.562 1 94.81 196 TYR B CA 1
ATOM 3289 C C . TYR B 1 196 ? -11.547 9.844 13.414 1 94.81 196 TYR B C 1
ATOM 3291 O O . TYR B 1 196 ? -12.422 10.188 12.617 1 94.81 196 TYR B O 1
ATOM 3299 N N . GLU B 1 197 ? -11.625 8.758 14.156 1 95.5 197 GLU B N 1
ATOM 3300 C CA . GLU B 1 197 ? -12.852 7.965 14.156 1 95.5 197 GLU B CA 1
ATOM 3301 C C . GLU B 1 197 ? -14.055 8.805 14.586 1 95.5 197 GLU B C 1
ATOM 3303 O O . GLU B 1 197 ? -15.148 8.664 14.039 1 95.5 197 GLU B O 1
ATOM 3308 N N . LYS B 1 198 ? -13.859 9.648 15.508 1 91.62 198 LYS B N 1
ATOM 3309 C CA . LYS B 1 198 ? -14.93 10.492 16.031 1 91.62 198 LYS B CA 1
ATOM 3310 C C . LYS B 1 198 ? -15.461 11.438 14.961 1 91.62 198 LYS B C 1
ATOM 3312 O O . LYS B 1 198 ? -16.625 11.844 15 1 91.62 198 LYS B O 1
ATOM 3317 N N . VAL B 1 199 ? -14.625 11.734 14.078 1 91.5 199 VAL B N 1
ATOM 3318 C CA . VAL B 1 199 ? -15.047 12.68 13.047 1 91.5 199 VAL B CA 1
ATOM 3319 C C . VAL B 1 199 ? -15.508 11.922 11.805 1 91.5 199 VAL B C 1
ATOM 3321 O O . VAL B 1 199 ? -15.82 12.523 10.781 1 91.5 199 VAL B O 1
ATOM 3324 N N . GLY B 1 200 ? -15.484 10.633 11.836 1 93.94 200 GLY B N 1
ATOM 3325 C CA . GLY B 1 200 ? -16.141 9.859 10.789 1 93.94 200 GLY B CA 1
ATOM 3326 C C . GLY B 1 200 ? -15.172 9.008 9.984 1 93.94 200 GLY B C 1
ATOM 3327 O O . GLY B 1 200 ? -15.594 8.25 9.102 1 93.94 200 GLY B O 1
ATOM 3328 N N . PHE B 1 201 ? -13.961 9.078 10.297 1 95.31 201 PHE B N 1
ATOM 3329 C CA . PHE B 1 201 ? -12.992 8.266 9.57 1 95.31 201 PHE B CA 1
ATOM 3330 C C . PHE B 1 201 ? -13.039 6.82 10.047 1 95.31 201 PHE B C 1
ATOM 3332 O O . PHE B 1 201 ? -13.266 6.559 11.234 1 95.31 201 PHE B O 1
ATOM 3339 N N . GLY B 1 202 ? -12.82 5.934 9.07 1 95.06 202 GLY B N 1
ATOM 3340 C CA . GLY B 1 202 ? -12.641 4.52 9.367 1 95.06 202 GLY B CA 1
ATOM 3341 C C . GLY B 1 202 ? -11.414 3.922 8.695 1 95.06 202 GLY B C 1
ATOM 3342 O O . GLY B 1 202 ? -10.906 4.477 7.723 1 95.06 202 GLY B O 1
ATOM 3343 N N . GLU B 1 203 ? -10.953 2.797 9.273 1 92.62 203 GLU B N 1
ATOM 3344 C CA . GLU B 1 203 ? -9.781 2.141 8.695 1 92.62 203 GLU B CA 1
ATOM 3345 C C . GLU B 1 203 ? -10.062 1.644 7.285 1 92.62 203 GLU B C 1
ATOM 3347 O O . GLU B 1 203 ? -11.07 0.973 7.043 1 92.62 203 GLU B O 1
ATOM 3352 N N . TYR B 1 204 ? -9.289 2.047 6.422 1 87.75 204 TYR B N 1
ATOM 3353 C CA . TYR B 1 204 ? -9.305 1.486 5.074 1 87.75 204 TYR B CA 1
ATOM 3354 C C . TYR B 1 204 ? -8.312 0.341 4.949 1 87.75 204 TYR B C 1
ATOM 3356 O O . TYR B 1 204 ? -8.68 -0.772 4.566 1 87.75 204 TYR B O 1
ATOM 3364 N N . ASN B 1 205 ? -7.078 0.631 5.324 1 88.06 205 ASN B N 1
ATOM 3365 C CA . ASN B 1 205 ? -6.047 -0.4 5.41 1 88.06 205 ASN B CA 1
ATOM 3366 C C . ASN B 1 205 ? -4.902 0.03 6.32 1 88.06 205 ASN B C 1
ATOM 3368 O O . ASN B 1 205 ? -4.828 1.19 6.73 1 88.06 205 ASN B O 1
ATOM 3372 N N . THR B 1 206 ? -4.133 -0.923 6.715 1 90.38 206 THR B N 1
ATOM 3373 C CA . THR B 1 206 ? -2.924 -0.694 7.5 1 90.38 206 THR B CA 1
ATOM 3374 C C . THR B 1 206 ? -1.718 -1.362 6.848 1 90.38 206 THR B C 1
ATOM 3376 O O . THR B 1 206 ? -1.784 -2.529 6.457 1 90.38 206 THR B O 1
ATOM 3379 N N . VAL B 1 207 ? -0.707 -0.558 6.68 1 89 207 VAL B N 1
ATOM 3380 C CA . VAL B 1 207 ? 0.538 -1.059 6.109 1 89 207 VAL B CA 1
ATOM 3381 C C . VAL B 1 207 ? 1.636 -1.048 7.168 1 89 207 VAL B C 1
ATOM 3383 O O . VAL B 1 207 ? 1.906 -0.011 7.781 1 89 207 VAL B O 1
ATOM 3386 N N . THR B 1 208 ? 2.203 -2.168 7.406 1 89.94 208 THR B N 1
ATOM 3387 C CA . THR B 1 208 ? 3.336 -2.268 8.32 1 89.94 208 THR B CA 1
ATOM 3388 C C . THR B 1 208 ? 4.59 -2.727 7.582 1 89.94 208 THR B C 1
ATOM 3390 O O . THR B 1 208 ? 4.5 -3.369 6.535 1 89.94 208 THR B O 1
ATOM 3393 N N . SER B 1 209 ? 5.711 -2.34 8.102 1 89.38 209 SER B N 1
ATOM 3394 C CA . SER B 1 209 ? 6.988 -2.684 7.488 1 89.38 209 SER B CA 1
ATOM 3395 C C . SER B 1 209 ? 8.109 -2.715 8.523 1 89.38 209 SER B C 1
ATOM 3397 O O . SER B 1 209 ? 8.258 -1.781 9.312 1 89.38 209 SER B O 1
ATOM 3399 N N . PRO B 1 210 ? 8.945 -3.793 8.453 1 88.38 210 PRO B N 1
ATOM 3400 C CA . PRO B 1 210 ? 10.117 -3.801 9.336 1 88.38 210 PRO B CA 1
ATOM 3401 C C . PRO B 1 210 ? 11.031 -2.602 9.109 1 88.38 210 PRO B C 1
ATOM 3403 O O . PRO B 1 210 ? 11.594 -2.059 10.07 1 88.38 210 PRO B O 1
ATOM 3406 N N . ALA B 1 211 ? 11.148 -2.215 7.883 1 84.38 211 ALA B N 1
ATOM 3407 C CA . ALA B 1 211 ? 12 -1.069 7.57 1 84.38 211 ALA B CA 1
ATOM 3408 C C . ALA B 1 211 ? 11.438 0.214 8.172 1 84.38 211 ALA B C 1
ATOM 3410 O O . ALA B 1 211 ? 12.18 1.047 8.688 1 84.38 211 ALA B O 1
ATOM 3411 N N . PHE B 1 212 ? 10.164 0.397 8.102 1 85.44 212 PHE B N 1
ATOM 3412 C CA . PHE B 1 212 ? 9.523 1.569 8.68 1 85.44 212 PHE B CA 1
ATOM 3413 C C . PHE B 1 212 ? 9.727 1.604 10.195 1 85.44 212 PHE B C 1
ATOM 3415 O O . PHE B 1 212 ? 10.016 2.658 10.766 1 85.44 212 PHE B O 1
ATOM 3422 N N . LEU B 1 213 ? 9.594 0.471 10.789 1 86.75 213 LEU B N 1
ATOM 3423 C CA . LEU B 1 213 ? 9.805 0.361 12.234 1 86.75 213 LEU B CA 1
ATOM 3424 C C . LEU B 1 213 ? 11.234 0.755 12.602 1 86.75 213 LEU B C 1
ATOM 3426 O O . LEU B 1 213 ? 11.445 1.483 13.57 1 86.75 213 LEU B O 1
ATOM 3430 N N . GLN B 1 214 ? 12.117 0.337 11.82 1 83.94 214 GLN B N 1
ATOM 3431 C CA . GLN B 1 214 ? 13.531 0.616 12.086 1 83.94 214 GLN B CA 1
ATOM 3432 C C . GLN B 1 214 ? 13.836 2.098 11.898 1 83.94 214 GLN B C 1
ATOM 3434 O O . GLN B 1 214 ? 14.602 2.68 12.68 1 83.94 214 GLN B O 1
ATOM 3439 N N . VAL B 1 215 ? 13.227 2.693 10.891 1 79 215 VAL B N 1
ATOM 3440 C CA . VAL B 1 215 ? 13.578 4.055 10.516 1 79 215 VAL B CA 1
ATOM 3441 C C . VAL B 1 215 ? 12.766 5.051 11.336 1 79 215 VAL B C 1
ATOM 3443 O O . VAL B 1 215 ? 13.297 6.039 11.844 1 79 215 VAL B O 1
ATOM 3446 N N . VAL B 1 216 ? 11.516 4.785 11.5 1 79.5 216 VAL B N 1
ATOM 3447 C CA . VAL B 1 216 ? 10.617 5.797 12.039 1 79.5 216 VAL B CA 1
ATOM 3448 C C . VAL B 1 216 ? 10.164 5.395 13.445 1 79.5 216 VAL B C 1
ATOM 3450 O O . VAL B 1 216 ? 9.586 6.203 14.172 1 79.5 216 VAL B O 1
ATOM 3453 N N . ASN B 1 217 ? 10.469 4.203 13.82 1 84.25 217 ASN B N 1
ATOM 3454 C CA . ASN B 1 217 ? 10.125 3.672 15.141 1 84.25 217 ASN B CA 1
ATOM 3455 C C . ASN B 1 217 ? 8.617 3.539 15.312 1 84.25 217 ASN B C 1
ATOM 3457 O O . ASN B 1 217 ? 8.078 3.883 16.375 1 84.25 217 ASN B O 1
ATOM 3461 N N . SER B 1 218 ? 7.898 3.242 14.352 1 87.75 218 SER B N 1
ATOM 3462 C CA . SER B 1 218 ? 6.496 2.842 14.281 1 87.75 218 SER B CA 1
ATOM 3463 C C . SER B 1 218 ? 6.309 1.648 13.352 1 87.75 218 SER B C 1
ATOM 3465 O O . SER B 1 218 ? 7.008 1.525 12.344 1 87.75 218 SER B O 1
ATOM 3467 N N . PRO B 1 219 ? 5.352 0.824 13.711 1 90.81 219 PRO B N 1
ATOM 3468 C CA . PRO B 1 219 ? 5.188 -0.374 12.883 1 90.81 219 PRO B CA 1
ATOM 3469 C C . PRO B 1 219 ? 4.75 -0.05 11.453 1 90.81 219 PRO B C 1
ATOM 3471 O O . PRO B 1 219 ? 5.031 -0.817 10.531 1 90.81 219 PRO B O 1
ATOM 3474 N N . GLY B 1 220 ? 3.998 1.027 11.367 1 90.75 220 GLY B N 1
ATOM 3475 C CA . GLY B 1 220 ? 3.498 1.357 10.047 1 90.75 220 GLY B CA 1
ATOM 3476 C C . GLY B 1 220 ? 2.48 2.482 10.055 1 90.75 220 GLY B C 1
ATOM 3477 O O . GLY B 1 220 ? 2.535 3.369 10.906 1 90.75 220 GLY B O 1
ATOM 3478 N N . VAL B 1 221 ? 1.674 2.428 8.961 1 90.81 221 VAL B N 1
ATOM 3479 C CA . VAL B 1 221 ? 0.726 3.512 8.727 1 90.81 221 VAL B CA 1
ATOM 3480 C C . VAL B 1 221 ? -0.672 2.938 8.5 1 90.81 221 VAL B C 1
ATOM 3482 O O . VAL B 1 221 ? -0.837 1.945 7.789 1 90.81 221 VAL B O 1
ATOM 3485 N N . MET B 1 222 ? -1.591 3.498 9.203 1 92.12 222 MET B N 1
ATOM 3486 C CA . MET B 1 222 ? -2.998 3.225 8.93 1 92.12 222 MET B CA 1
ATOM 3487 C C . MET B 1 222 ? -3.602 4.316 8.047 1 92.12 222 MET B C 1
ATOM 3489 O O . MET B 1 222 ? -3.48 5.504 8.359 1 92.12 222 MET B O 1
ATOM 3493 N N . ASN B 1 223 ? -4.176 3.887 6.969 1 89.5 223 ASN B N 1
ATOM 3494 C CA . ASN B 1 223 ? -4.949 4.797 6.133 1 89.5 223 ASN B CA 1
ATOM 3495 C C . ASN B 1 223 ? -6.434 4.75 6.477 1 89.5 223 ASN B C 1
ATOM 3497 O O . ASN B 1 223 ? -7.039 3.678 6.484 1 89.5 223 ASN B O 1
ATOM 3501 N N . MET B 1 224 ? -6.938 5.895 6.785 1 92.75 224 MET B N 1
ATOM 3502 C CA . MET B 1 224 ? -8.336 6.008 7.172 1 92.75 224 MET B CA 1
ATOM 3503 C C . MET B 1 224 ? -9.117 6.848 6.164 1 92.75 224 MET B C 1
ATOM 3505 O O . MET B 1 224 ? -8.562 7.777 5.57 1 92.75 224 MET B O 1
ATOM 3509 N N . ARG B 1 225 ? -10.375 6.484 5.984 1 91.12 225 ARG B N 1
ATOM 3510 C CA . ARG B 1 225 ? -11.195 7.172 4.992 1 91.12 225 ARG B CA 1
ATOM 3511 C C . ARG B 1 225 ? -12.57 7.52 5.562 1 91.12 225 ARG B C 1
ATOM 3513 O O . ARG B 1 225 ? -13.023 6.891 6.52 1 91.12 225 ARG B O 1
ATOM 3520 N N . THR B 1 226 ? -13.133 8.547 5.023 1 93.94 226 THR B N 1
ATOM 3521 C CA . THR B 1 226 ? -14.5 8.93 5.348 1 93.94 226 THR B CA 1
ATOM 3522 C C . THR B 1 226 ? -15.227 9.461 4.113 1 93.94 226 THR B C 1
ATOM 3524 O O . THR B 1 226 ? -14.586 9.945 3.176 1 93.94 226 THR B O 1
ATOM 3527 N N . ALA B 1 227 ? -16.578 9.266 4.117 1 93.19 227 ALA B N 1
ATOM 3528 C CA . ALA B 1 227 ? -17.391 9.883 3.08 1 93.19 227 ALA B CA 1
ATOM 3529 C C . ALA B 1 227 ? -17.625 11.359 3.359 1 93.19 227 ALA B C 1
ATOM 3531 O O . ALA B 1 227 ? -17.766 11.766 4.516 1 93.19 227 ALA B O 1
ATOM 3532 N N . LEU B 1 228 ? -17.547 12.141 2.32 1 92.12 228 LEU B N 1
ATOM 3533 C CA . LEU B 1 228 ? -17.812 13.562 2.457 1 92.12 228 LEU B CA 1
ATOM 3534 C C . LEU B 1 228 ? -19.266 13.883 2.098 1 92.12 228 LEU B C 1
ATOM 3536 O O . LEU B 1 228 ? -19.766 14.969 2.416 1 92.12 228 LEU B O 1
ATOM 3540 N N . GLU B 1 229 ? -20.047 13.062 1.354 1 76.19 229 GLU B N 1
ATOM 3541 C CA . GLU B 1 229 ? -21.453 13.336 1.036 1 76.19 229 GLU B CA 1
ATOM 3542 C C . GLU B 1 229 ? -22.359 13.031 2.229 1 76.19 229 GLU B C 1
ATOM 3544 O O . GLU B 1 229 ? -22 12.234 3.098 1 76.19 229 GLU B O 1
#

InterPro domains:
  IPR000182 GNAT domain [PF00583] (139-201)
  IPR000182 GNAT domain [PS51186] (92-229)
  IPR016181 Acyl-CoA N-acyltransferase [SSF55729] (5-205)

Organism: Acanthamoeba castellanii (strain ATCC 30010 / Neff) (NCBI:txid1257118)

Sequence (458 aa):
MSASTKFTVRAATREDGPFLAWVLLQAGRSQHPRGLFERVLGSKYTEEQLLTILTDFILDESPEGTGSFTHWGGWFVAQTEDGTRAGGLTGYAYKEKPMTNFSALLATVLATKYGWVEEDFAGLTEGMATMTTCMVTLAQSDEFWVVEFVATKPEFRRQGVNNLLMQAALSKGRQLGYTKAQISVFSDNIAAIKAYEKVGFGEYNTVTSPAFLQVVNSPGVMNMRTALEMSASTKFTVRAATREDGPFLAWVLLQAGRSQHPRGLFERVLGSKYTEEQLLTILTDFILDESPEGTGSFTHWGGWFVAQTEDGTRAGGLTGYAYKEKPMTNFSALLATVLATKYGWVEEDFAGLTEGMATMTTCMVTLAQSDEFWVVEFVATKPEFRRQGVNNLLMQAALSKGRQLGYTKAQISVFSDNIAAIKAYEKVGFGEYNTVTSPAFLQVVNSPGVMNMRTALE

Nearest PDB structures (foldseek):
  5c82-assembly1_A-2  TM=8.557E-01  e=1.376E-07  Streptomyces noursei
  2cnt-assembly4_D  TM=7.803E-01  e=5.343E-07  Salmonella enterica subsp. enterica serovar Typhimurium str. LT2
  7ciu-assembly2_B  TM=5.806E-01  e=2.406E-08  Drosophila melanogaster
  6vp9-assembly1_A  TM=6.885E-01  e=1.945E-06  Homo sapiens
  2fia-assembly1_A  TM=7.088E-01  e=9.775E-06  Enterococcus faecalis V583

Solvent-accessible surface area (backbone atoms only — not comparable to full-atom values): 23914 Å² total; per-residue (Å²): 127,81,74,76,80,56,71,50,74,42,75,42,50,79,88,41,26,61,59,51,16,48,20,46,53,50,27,42,16,62,93,43,98,56,15,49,62,50,52,44,71,32,84,82,54,52,70,70,54,45,37,52,53,40,20,51,51,19,61,47,82,55,56,88,74,62,32,30,71,56,25,36,84,37,23,38,32,29,20,38,85,87,62,49,78,37,30,31,32,30,38,47,52,44,70,56,32,43,70,63,41,39,54,52,48,51,52,49,48,38,34,75,74,66,66,49,50,76,76,60,46,58,66,29,50,56,44,48,49,43,48,45,52,39,59,53,50,63,67,78,56,73,62,34,26,32,42,42,47,58,29,59,41,78,93,48,55,95,66,55,54,67,58,53,49,49,51,53,45,51,49,51,34,37,74,72,66,33,50,30,34,33,36,72,40,56,59,77,40,58,69,59,52,52,54,42,39,74,76,54,33,39,80,54,33,34,26,32,21,67,60,30,26,71,63,46,70,38,55,28,26,27,35,27,34,29,75,53,115,129,81,74,76,81,57,71,49,73,42,77,43,50,78,88,43,26,62,60,51,17,50,21,47,53,51,27,42,17,62,93,43,96,58,16,49,61,49,50,46,72,33,82,80,53,53,71,71,52,44,36,52,52,40,20,51,50,20,61,48,80,54,56,89,75,63,32,30,72,56,26,37,84,36,25,37,32,29,20,37,86,88,63,49,77,37,32,32,32,31,38,46,51,46,70,56,31,43,69,65,41,38,52,51,48,51,52,49,48,38,35,75,74,66,66,48,49,75,76,59,46,58,64,30,49,57,44,48,48,42,47,45,55,38,61,54,50,62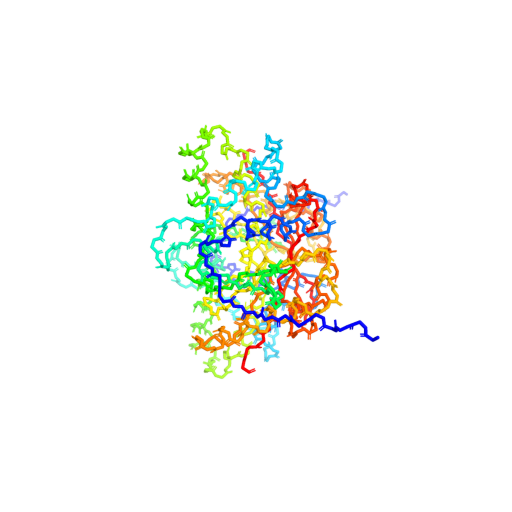,66,82,56,74,61,34,26,32,43,44,48,59,30,59,42,78,92,47,56,94,65,54,54,66,58,52,48,48,50,53,46,51,49,50,34,37,73,74,66,34,51,30,33,35,36,70,40,54,59,78,40,58,70,59,52,53,54,42,40,74,75,52,34,40,80,52,34,34,26,32,23,66,60,30,26,71,63,46,69,38,55,29,24,27,37,27,33,29,75,52,115

Foldseek 3Di:
DPPQFDKDKDQFDLVCLLVLLVLQQDLQLQVHPHGQQCLLLDVPDDPVRSSVLLSCLQCPPDPPLQAAQSHSRQKMFMATPVRHTFKMKGKDQCLSHDVVRVVVSSVVSCCPPVPDDPVSCVSNVLSVVQQCQFPVVPPPDSQEMEMERIDGDPVCPPSCRRVNNVVVRLVVCVVVPGFKYKYKHQPPSVVVVVVVVVNAKDFPDWDADPSCCVRGVTRGMTMIMGTSD/DPPLFDKDKDQFDLVCLLVLLVLQQDLQQQVHPHGQQCLLLDVPDDPVRSSVLLSCLQCPPDPPLQAAQSHSRQKMFMATPVRHTFKMKGKDQCLSHDVVRVVVSSVVCCCPPVPDDPVSCVSNVLSVVLQCQFPVVPPPDSQEMEMERIDGDPVCPPSCRRVNNVVVRLVVCVVVPGFKYKYKHQPPSVVVQVVVVVNAKDFPDWDADPSCCVRGVTRGMTMIMGTSD